Protein AF-A0A7V7D5F0-F1 (afdb_monomer)

Foldseek 3Di:
DDDDDDDDDDDPVVVVVVVVVVVVVVCVVVVVQPPQQFAADPPFAQAPQQLALDGDQVDKFKWQWDDQSHVWIWMWGFHAWDAAQNHIFTFIKIWIAGPDPATWIKTWTWTAGPQNFIWTAWIFTAHRVRDTDGDGDPHSRRTWGPGHSDADAQRKTDDPVQKIKGFNDFQDFCPQDPLRDDRATGWTWMWIDGPVGWIKIFTGGGSHHTAWIWTDDPPRDTIGIGTHHGDQPPPPPAAKWWKKKWKAQQPPLQIFMKTWMWGDDPQKIWTWIQFPVGIDIDIFGWDWDADPQLWIWTGTPQGTFTWFDDPFKTKGFDLAADPNRIGIMMIIGGADAQDDLVLVFAKKWKKKKKAARVQRFIWIKIFMKGQDSVQKIWTWIAILVRDIDIDIWGWDDPNHQQWIDTPPDAIWHHGPLQKIKDFDRALPVRRMGIMMIIAGFDQDDDALVQQFFKWKKWKFWAARSNHRPWTKIWMWGRANVQKIWIWMATSVGDTDTDMFGWDDDHRQWIATPPDPDRFTWGAGPNSQKIKTWQRQDDPDGDRPTIGIIMITGGNQCLLLPLVSPSANDVVSVVLLVVQQVVQAFPRSLPVVNHRGSDVVSVVSSVVSNVSRDDDDD

Radius of gyration: 31.57 Å; Cα contacts (8 Å, |Δi|>4): 1574; chains: 1; bounding box: 74×82×110 Å

Mean predicted aligned error: 13.76 Å

Nearest PDB structures (foldseek):
  2o62-assembly1_A  TM=2.531E-01  e=5.302E-05  Nostoc punctiforme PCC 73102
  1pby-assembly1_A  TM=2.771E-01  e=4.441E-02  Paracoccus denitrificans
  6czj-assembly1_A  TM=3.192E-01  e=6.133E-01  synthetic construct
  5sv8-assembly1_A  TM=3.559E-01  e=1.593E+00  Vitis vinifera
  8the-assembly1_A  TM=8.375E-02  e=1.088E+00  Pseudomonas aeruginosa

Secondary structure (DSSP, 8-state):
---PPPPP---HHHHHHHHHHHHHHHHHHHTT-SPPPP---S-TT----TTS---STT-EEEEEEEGGGTT-EEEEEEEEEEEETTEEEEEEEEEE--SSSS-EEEEEEEEE-TTS-EEEEEEEEE-TTSPEEEEE-SSGGGPEEEE-SS--TT-EEE-STTEEEEEEEEEEEEPPPTTS---EEEEEEEEEEETTS-EEEEEEETTTEEEEEEEE-TT--EEEEEEPPPPPTT----EEEEEEEEEEETTT--EEEEEEEEEEETTEEEEEEEETTEEEEEEEEEEEEE-TTS-EEEEETTEEEEEEESSSEEEEE-SS--TTSEEEEEEEEEBP-S--HHHH-EEEEEEEEEEETTT--EEEEEEEEEE-TTSEEEEEEEETTS-EEEEEEEEEEETTTTEEEETTS-EEEEBGGGEEEEEE-S--TT-EEEEEEEEEPPSSPPPHHHH-EEEEEEEEEEETTS-EEEEEEEEEEE-TTSEEEEEEEETTS-EEEEEEE-EE-GGGEEE-TTSS---EEEE-TTSSEEEEEEE---SS--TT-EEEEEEEEE-S--TT-SSSSS--SHHHHHHHHHHHHHT-TT-TT-TT-SSS--HHHHHHHHHHHTTTS----

Sequence (617 aa):
MFRKVSQFKFGDRAIKKIKFTLLLLTIILAGANQADSADFGSNTDIITNPWLGLTNVGDGYTLAGYGDFEGAIRTFSLIGNERVLGVKCLILRIYGHGNNPVTEYYDVRIAQDTTANIRFLKATGVDGDGNNVDFDVNSPDEALIYLPATPIVGQRFDHLPGAYSEIIAVNQTVPKMSTGAGPYYDCMLRRWGGETGDTDDKWNCRYVGVVKEDWADEVGEVRGWWRVPDQIPDMNLNGEYWFGSLSADANSWVPWGKIGTVIINGNNWYQEWEDYDGHHSFSGTFTTSVQSDGSININHAWGSYNVAWNGSIMINADTAPDAENRLGFDIIARKATNIDVNDVIGNYSFFAHWSDWYERDASVGWGTVEFLADGNGVATWVYQDGREEIKTGDWTLDDVNGIMHIMDFRDFFLCEEGIIFSFTSEPGIKGDFGYHFFVKESNEPITPDDIAGTYIVRFLETSVFGQPFTCGKGTAVIRPDGTLEWDAYYSYGEHDVGEMTYALGPGNKISFPGSAHEEEGIISPDKSFIFAPELQVPTEPQWWNWIGGIFLVRTTCNIADLNVDRRVNFADYATFGNQWLAAEPGLSANFNRDSRVDWLDLKTFAENWLWQAIWLH

Structure (mmCIF, N/CA/C/O backbone):
data_AF-A0A7V7D5F0-F1
#
_entry.id   AF-A0A7V7D5F0-F1
#
loop_
_atom_site.group_PDB
_atom_site.id
_atom_site.type_symbol
_atom_site.label_atom_id
_atom_site.label_alt_id
_atom_site.label_comp_id
_atom_site.label_asym_id
_atom_site.label_entity_id
_atom_site.label_seq_id
_atom_site.pdbx_PDB_ins_code
_atom_site.Cartn_x
_atom_site.Cartn_y
_atom_site.Cartn_z
_atom_site.occupancy
_atom_site.B_iso_or_equiv
_atom_site.auth_seq_id
_atom_site.auth_comp_id
_atom_site.auth_asym_id
_atom_site.auth_atom_id
_atom_site.pdbx_PDB_model_num
ATOM 1 N N . MET A 1 1 ? -37.903 55.672 76.423 1.00 40.38 1 MET A N 1
ATOM 2 C CA . MET A 1 1 ? -37.829 55.528 74.955 1.00 40.38 1 MET A CA 1
ATOM 3 C C . MET A 1 1 ? -36.977 54.300 74.640 1.00 40.38 1 MET A C 1
ATOM 5 O O . MET A 1 1 ? -35.781 54.444 74.519 1.00 40.38 1 MET A O 1
ATOM 9 N N . PHE A 1 2 ? -37.563 53.098 74.614 1.00 35.53 2 PHE A N 1
ATOM 10 C CA . PHE A 1 2 ? -36.965 51.865 74.067 1.00 35.53 2 PHE A CA 1
ATOM 11 C C . PHE A 1 2 ? -38.122 50.905 73.756 1.00 35.53 2 PHE A C 1
ATOM 13 O O . PHE A 1 2 ? -38.954 50.651 74.629 1.00 35.53 2 PHE A O 1
ATOM 20 N N . ARG A 1 3 ? -38.228 50.429 72.508 1.00 38.44 3 ARG A N 1
ATOM 21 C CA . ARG A 1 3 ? -39.295 49.524 72.050 1.00 38.44 3 ARG A CA 1
ATOM 22 C C . ARG A 1 3 ? -38.681 48.195 71.596 1.00 38.44 3 ARG A C 1
ATOM 24 O O . ARG A 1 3 ? -37.677 48.178 70.897 1.00 38.44 3 ARG A O 1
ATOM 31 N N . LYS A 1 4 ? -39.305 47.115 72.072 1.00 40.41 4 LYS A N 1
ATOM 32 C CA . LYS A 1 4 ? -38.940 45.693 71.972 1.00 40.41 4 LYS A CA 1
ATOM 33 C C . LYS A 1 4 ? -38.842 45.175 70.531 1.00 40.41 4 LYS A C 1
ATOM 35 O O . LYS A 1 4 ? -39.757 45.397 69.743 1.00 40.41 4 LYS A O 1
ATOM 40 N N . VAL A 1 5 ? -37.814 44.367 70.270 1.00 36.50 5 VAL A N 1
ATOM 41 C CA . VAL A 1 5 ? -37.737 43.420 69.145 1.00 36.50 5 VAL A CA 1
ATOM 42 C C . VAL A 1 5 ? -38.359 42.093 69.593 1.00 36.50 5 VAL A C 1
ATOM 44 O O . VAL A 1 5 ? -38.077 41.614 70.692 1.00 36.50 5 VAL A O 1
ATOM 47 N N . SER A 1 6 ? -39.244 41.529 68.772 1.00 36.91 6 SER A N 1
ATOM 48 C CA . SER A 1 6 ? -39.907 40.243 69.012 1.00 36.91 6 SER A CA 1
ATOM 49 C C . SER A 1 6 ? -39.181 39.126 68.257 1.00 36.91 6 SER A C 1
ATOM 51 O O . SER A 1 6 ? -38.869 39.259 67.077 1.00 36.91 6 SER A O 1
ATOM 53 N N . GLN A 1 7 ? -38.882 38.034 68.962 1.00 35.94 7 GLN A N 1
ATOM 54 C CA . GLN A 1 7 ? -38.310 36.808 68.408 1.00 35.94 7 GLN A CA 1
ATOM 55 C C . GLN A 1 7 ? -39.415 35.968 67.754 1.00 35.94 7 GLN A C 1
ATOM 57 O O . GLN A 1 7 ? -40.375 35.579 68.422 1.00 35.94 7 GLN A O 1
ATOM 62 N N . PHE A 1 8 ? -39.256 35.643 66.471 1.00 37.00 8 PHE A N 1
ATOM 63 C CA . PHE A 1 8 ? -40.056 34.627 65.788 1.00 37.00 8 PHE A CA 1
ATOM 64 C C . PHE A 1 8 ? -39.477 33.236 66.084 1.00 37.00 8 PHE A C 1
ATOM 66 O O . PHE A 1 8 ? -38.349 32.929 65.705 1.00 37.00 8 PHE A O 1
ATOM 73 N N . LYS A 1 9 ? -40.252 32.386 66.766 1.00 40.75 9 LYS A N 1
ATOM 74 C CA . LYS A 1 9 ? -39.956 30.956 66.930 1.00 40.75 9 LYS A CA 1
ATOM 75 C C . LYS A 1 9 ? -40.510 30.191 65.727 1.00 40.75 9 LYS A C 1
ATOM 77 O O . LYS A 1 9 ? -41.725 30.075 65.589 1.00 40.75 9 LYS A O 1
ATOM 82 N N . PHE A 1 10 ? -39.634 29.637 64.891 1.00 40.88 10 PHE A N 1
ATOM 83 C CA . PHE A 1 10 ? -40.017 28.579 63.955 1.00 40.88 10 PHE A CA 1
ATOM 84 C C . PHE A 1 10 ? -40.220 27.275 64.735 1.00 40.88 10 PHE A C 1
ATOM 86 O O . PHE A 1 10 ? -39.368 26.871 65.520 1.00 40.88 10 PHE A O 1
ATOM 93 N N . GLY A 1 11 ? -41.381 26.643 64.561 1.00 42.03 11 GLY A N 1
ATOM 94 C CA . GLY A 1 11 ? -41.731 25.409 65.258 1.00 42.03 11 GLY A CA 1
ATOM 95 C C . GLY A 1 11 ? -40.926 24.206 64.757 1.00 42.03 11 GLY A C 1
ATOM 96 O O . GLY A 1 11 ? -40.886 23.932 63.557 1.00 42.03 11 GLY A O 1
ATOM 97 N N . ASP A 1 12 ? -40.379 23.430 65.696 1.00 47.31 12 ASP A N 1
ATOM 98 C CA . ASP A 1 12 ? -39.553 22.222 65.503 1.00 47.31 12 ASP A CA 1
ATOM 99 C C . ASP A 1 12 ? -40.138 21.138 64.574 1.00 47.31 12 ASP A C 1
ATOM 101 O O . ASP A 1 12 ? -39.438 20.211 64.159 1.00 47.31 12 ASP A O 1
ATOM 105 N N . ARG A 1 13 ? -41.422 21.223 64.203 1.00 45.91 13 ARG A N 1
ATOM 106 C CA . ARG A 1 13 ? -42.058 20.266 63.284 1.00 45.91 13 ARG A CA 1
ATOM 107 C C . ARG A 1 13 ? -41.726 20.507 61.807 1.00 45.91 13 ARG A C 1
ATOM 109 O O . ARG A 1 13 ? -41.740 19.543 61.047 1.00 45.91 13 ARG A O 1
ATOM 116 N N . ALA A 1 14 ? -41.400 21.735 61.396 1.00 46.94 14 ALA A N 1
ATOM 117 C CA . ALA A 1 14 ? -41.065 22.034 59.998 1.00 46.94 14 ALA A CA 1
ATOM 118 C C . ALA A 1 14 ? -39.628 21.604 59.639 1.00 46.94 14 ALA A C 1
ATOM 120 O O . ALA A 1 14 ? -39.392 21.038 58.574 1.00 46.94 14 ALA A O 1
ATOM 121 N N . ILE A 1 15 ? -38.686 21.764 60.575 1.00 46.78 15 ILE A N 1
ATOM 122 C CA . ILE A 1 15 ? -37.271 21.402 60.385 1.00 46.78 15 ILE A CA 1
ATOM 123 C C . ILE A 1 15 ? -37.084 19.877 60.336 1.00 46.78 15 ILE A C 1
ATOM 125 O O . ILE A 1 15 ? -36.264 19.382 59.564 1.00 46.78 15 ILE A O 1
ATOM 129 N N . LYS A 1 16 ? -37.882 19.104 61.089 1.00 46.69 16 LYS A N 1
ATOM 130 C CA . LYS A 1 16 ? -37.836 17.632 61.029 1.00 46.69 16 LYS A CA 1
ATOM 131 C C . LYS A 1 16 ? -38.325 17.066 59.693 1.00 46.69 16 LYS A C 1
ATOM 133 O O . LYS A 1 16 ? -37.733 16.104 59.222 1.00 46.69 16 LYS A O 1
ATOM 138 N N . LYS A 1 17 ? -39.344 17.662 59.057 1.00 47.69 17 LYS A N 1
ATOM 139 C CA . LYS A 1 17 ? -39.823 17.203 57.738 1.00 47.69 17 LYS A CA 1
ATOM 140 C C . LYS A 1 17 ? -38.821 17.496 56.619 1.00 47.69 17 LYS A C 1
ATOM 142 O O . LYS A 1 17 ? -38.573 16.613 55.813 1.00 47.69 17 LYS A O 1
ATOM 147 N N . ILE A 1 18 ? -38.182 18.669 56.624 1.00 51.53 18 ILE A N 1
ATOM 148 C CA . ILE A 1 18 ? -37.165 19.020 55.616 1.00 51.53 18 ILE A CA 1
ATOM 149 C C . ILE A 1 18 ? -35.921 18.133 55.755 1.00 51.53 18 ILE A C 1
ATOM 151 O O . ILE A 1 18 ? -35.425 17.630 54.754 1.00 51.53 18 ILE A O 1
ATOM 155 N N . LYS A 1 19 ? -35.460 17.852 56.983 1.00 45.84 19 LYS A N 1
ATOM 156 C CA . LYS A 1 19 ? -34.330 16.933 57.203 1.00 45.84 19 LYS A CA 1
ATOM 157 C C . LYS A 1 19 ? -34.646 15.488 56.807 1.00 45.84 19 LYS A C 1
ATOM 159 O O . LYS A 1 19 ? -33.761 14.811 56.307 1.00 45.84 19 LYS A O 1
ATOM 164 N N . PHE A 1 20 ? -35.885 15.027 56.995 1.00 46.38 20 PHE A N 1
ATOM 165 C CA . PHE A 1 20 ? -36.283 13.671 56.607 1.00 46.38 20 PHE A CA 1
ATOM 166 C C . PHE A 1 20 ? -36.419 13.527 55.086 1.00 46.38 20 PHE A C 1
ATOM 168 O O . PHE A 1 20 ? -35.988 12.521 54.545 1.00 46.38 20 PHE A O 1
ATOM 175 N N . THR A 1 21 ? -36.941 14.540 54.384 1.00 51.66 21 THR A N 1
ATOM 176 C CA . THR A 1 21 ? -36.995 14.544 52.912 1.00 51.66 21 THR A CA 1
ATOM 177 C C . THR A 1 21 ? -35.605 14.667 52.290 1.00 51.66 21 THR A C 1
ATOM 179 O O . THR A 1 21 ? -35.338 13.975 51.316 1.00 51.66 21 THR A O 1
ATOM 182 N N . LEU A 1 22 ? -34.701 15.469 52.869 1.00 47.59 22 LEU A N 1
ATOM 183 C CA . LEU A 1 22 ? -33.318 15.561 52.392 1.00 47.59 22 LEU A CA 1
ATOM 184 C C . LEU A 1 22 ? -32.564 14.240 52.612 1.00 47.59 22 LEU A C 1
ATOM 186 O O . LEU A 1 22 ? -31.935 13.757 51.686 1.00 47.59 22 LEU A O 1
ATOM 190 N N . LEU A 1 23 ? -32.706 13.611 53.787 1.00 42.69 23 LEU A N 1
ATOM 191 C CA . LEU A 1 23 ? -32.085 12.316 54.097 1.00 42.69 23 LEU A CA 1
ATOM 192 C C . LEU A 1 23 ? -32.650 11.178 53.229 1.00 42.69 23 LEU A C 1
ATOM 194 O O . LEU A 1 23 ? -31.893 10.317 52.800 1.00 42.69 23 LEU A O 1
ATOM 198 N N . LEU A 1 24 ? -33.956 11.184 52.927 1.00 41.56 24 LEU A N 1
ATOM 199 C CA . LEU A 1 24 ? -34.564 10.208 52.017 1.00 41.56 24 LEU A CA 1
ATOM 200 C C . LEU A 1 24 ? -34.071 10.406 50.574 1.00 41.56 24 LEU A C 1
ATOM 202 O O . LEU A 1 24 ? -33.831 9.422 49.887 1.00 41.56 24 LEU A O 1
ATOM 206 N N . LEU A 1 25 ? -33.854 11.653 50.132 1.00 44.22 25 LEU A N 1
ATOM 207 C CA . LEU A 1 25 ? -33.261 11.943 48.822 1.00 44.22 25 LEU A CA 1
ATOM 208 C C . LEU A 1 25 ? -31.784 11.519 48.765 1.00 44.22 25 LEU A C 1
ATOM 210 O O . LEU A 1 25 ? -31.355 10.959 47.765 1.00 44.22 25 LEU A O 1
ATOM 214 N N . THR A 1 26 ? -31.018 11.716 49.846 1.00 44.12 26 THR A N 1
ATOM 215 C CA . THR A 1 26 ? -29.616 11.272 49.937 1.00 44.12 26 THR A CA 1
ATOM 216 C C . THR A 1 26 ? -29.495 9.749 50.022 1.00 44.12 26 THR A C 1
ATOM 218 O O . THR A 1 26 ? -28.565 9.199 49.454 1.00 44.12 26 THR A O 1
ATOM 221 N N . ILE A 1 27 ? -30.436 9.046 50.663 1.00 43.69 27 ILE A N 1
ATOM 222 C CA . ILE A 1 27 ? -30.452 7.572 50.714 1.00 43.69 27 ILE A CA 1
ATOM 223 C C . ILE A 1 27 ? -30.920 6.969 49.379 1.00 43.69 27 ILE A C 1
ATOM 225 O O . ILE A 1 27 ? -30.404 5.932 48.981 1.00 43.69 27 ILE A O 1
ATOM 229 N N . ILE A 1 28 ? -31.825 7.628 48.645 1.00 45.41 28 ILE A N 1
ATOM 230 C CA . ILE A 1 28 ? -32.208 7.206 47.285 1.00 45.41 28 ILE A CA 1
ATOM 231 C C . ILE A 1 28 ? -31.072 7.474 46.279 1.00 45.41 28 ILE A C 1
ATOM 233 O O . ILE A 1 28 ? -30.872 6.671 45.377 1.00 45.41 28 ILE A O 1
ATOM 237 N N . LEU A 1 29 ? -30.284 8.541 46.458 1.00 43.84 29 LEU A N 1
ATOM 238 C CA . LEU A 1 29 ? -29.114 8.832 45.614 1.00 43.84 29 LEU A CA 1
ATOM 239 C C . LEU A 1 29 ? -27.867 8.009 45.990 1.00 43.84 29 LEU A C 1
ATOM 241 O O . LEU A 1 29 ? -27.079 7.686 45.112 1.00 43.84 29 LEU A O 1
ATOM 245 N N . ALA A 1 30 ? -27.691 7.628 47.260 1.00 39.72 30 ALA A N 1
ATOM 246 C CA . ALA A 1 30 ? -26.579 6.777 47.701 1.00 39.72 30 ALA A CA 1
ATOM 247 C C . ALA A 1 30 ? -26.870 5.270 47.554 1.00 39.72 30 ALA A C 1
ATOM 249 O O . ALA A 1 30 ? -25.941 4.474 47.470 1.00 39.72 30 ALA A O 1
ATOM 250 N N . GLY A 1 31 ? -28.146 4.870 47.511 1.00 35.03 31 GLY A N 1
ATOM 251 C CA . GLY A 1 31 ? -28.575 3.484 47.299 1.00 35.03 31 GLY A CA 1
ATOM 252 C C . GLY A 1 31 ? -28.642 3.047 45.831 1.00 35.03 31 GLY A C 1
ATOM 253 O O . GLY A 1 31 ? -28.899 1.878 45.578 1.00 35.03 31 GLY A O 1
ATOM 254 N N . ALA A 1 32 ? -28.415 3.956 44.877 1.00 44.41 32 ALA A N 1
ATOM 255 C CA . ALA A 1 32 ? -28.473 3.679 43.438 1.00 44.41 32 ALA A CA 1
ATOM 256 C C . ALA A 1 32 ? -27.107 3.338 42.803 1.00 44.41 32 ALA A C 1
ATOM 258 O O . ALA A 1 32 ? -27.039 3.139 41.597 1.00 44.41 32 ALA A O 1
ATOM 259 N N . ASN A 1 33 ? -26.032 3.263 43.598 1.00 47.03 33 ASN A N 1
ATOM 260 C CA . ASN A 1 33 ? -24.679 2.938 43.120 1.00 47.03 33 ASN A CA 1
ATOM 261 C C . ASN A 1 33 ? -24.242 1.496 43.431 1.00 47.03 33 ASN A C 1
ATOM 263 O O . ASN A 1 33 ? -23.074 1.165 43.242 1.00 47.03 33 ASN A O 1
ATOM 267 N N . GLN A 1 34 ? -25.142 0.622 43.900 1.00 47.84 34 GLN A N 1
ATOM 268 C CA . GLN A 1 34 ? -24.859 -0.811 43.816 1.00 47.84 34 GLN A CA 1
ATOM 269 C C . GLN A 1 34 ? -24.977 -1.203 42.348 1.00 47.84 34 GLN A C 1
ATOM 271 O O . GLN A 1 34 ? -26.068 -1.142 41.790 1.00 47.84 34 GLN A O 1
ATOM 276 N N . ALA A 1 35 ? -23.843 -1.542 41.730 1.00 55.72 35 ALA A N 1
ATOM 277 C CA . ALA A 1 35 ? -23.810 -2.118 40.398 1.00 55.72 35 ALA A CA 1
ATOM 278 C C . ALA A 1 35 ? -24.824 -3.267 40.345 1.00 55.72 35 ALA A C 1
ATOM 280 O O . ALA A 1 35 ? -24.729 -4.201 41.143 1.00 55.72 35 ALA A O 1
ATOM 281 N N . ASP A 1 36 ? -25.805 -3.172 39.446 1.00 66.88 36 ASP A N 1
ATOM 282 C CA . ASP A 1 36 ? -26.715 -4.279 39.175 1.00 66.88 36 ASP A CA 1
ATOM 283 C C . ASP A 1 36 ? -25.874 -5.544 38.951 1.00 66.88 36 ASP A C 1
ATOM 285 O O . ASP A 1 36 ? -24.874 -5.504 38.212 1.00 66.88 36 ASP A O 1
ATOM 289 N N . SER A 1 37 ? -26.244 -6.637 39.633 1.00 82.31 37 SER A N 1
ATOM 290 C CA . SER A 1 37 ? -25.547 -7.922 39.525 1.00 82.31 37 SER A CA 1
ATOM 291 C C . SER A 1 37 ? -25.417 -8.293 38.052 1.00 82.31 37 SER A C 1
ATOM 293 O O . SER A 1 37 ? -26.419 -8.248 37.331 1.00 82.31 37 SER A O 1
ATOM 295 N N . ALA A 1 38 ? -24.214 -8.644 37.601 1.00 90.44 38 ALA A N 1
ATOM 296 C CA . ALA A 1 38 ? -23.998 -8.951 36.195 1.00 90.44 38 ALA A CA 1
ATOM 297 C C . ALA A 1 38 ? -24.815 -10.189 35.780 1.00 90.44 38 ALA A C 1
ATOM 299 O O . ALA A 1 38 ? -24.735 -11.242 36.413 1.00 90.44 38 ALA A O 1
ATOM 300 N N . ASP A 1 39 ? -25.597 -10.051 34.709 1.00 95.00 39 ASP A N 1
ATOM 301 C CA . ASP A 1 39 ? -26.350 -11.139 34.085 1.00 95.00 39 ASP A CA 1
ATOM 302 C C . ASP A 1 39 ? -25.839 -11.354 32.658 1.00 95.00 39 ASP A C 1
ATOM 304 O O . ASP A 1 39 ? -25.728 -10.419 31.866 1.00 95.00 39 ASP A O 1
ATOM 308 N N . PHE A 1 40 ? -25.500 -12.596 32.333 1.00 96.62 40 PHE A N 1
ATOM 309 C CA . PHE A 1 40 ? -24.783 -12.954 31.117 1.00 96.62 40 PHE A CA 1
ATOM 310 C C . PHE A 1 40 ? -25.625 -13.889 30.247 1.00 96.62 40 PHE A C 1
ATOM 312 O O . PHE A 1 40 ? -26.039 -14.968 30.672 1.00 96.62 40 PHE A O 1
ATOM 319 N N . GLY A 1 41 ? -25.846 -13.485 28.994 1.00 93.31 41 GLY A N 1
ATOM 320 C CA . GLY A 1 41 ? -26.508 -14.311 27.983 1.00 93.31 41 GLY A CA 1
ATOM 321 C C . GLY A 1 41 ? -25.606 -15.413 27.403 1.00 93.31 41 GLY A C 1
ATOM 322 O O . GLY A 1 41 ? -24.554 -15.753 27.933 1.00 93.31 41 GLY A O 1
ATOM 323 N N . SER A 1 42 ? -25.995 -15.985 26.259 1.00 90.38 42 SER A N 1
ATOM 324 C CA . SER A 1 42 ? -25.227 -17.055 25.590 1.00 90.38 42 SER A CA 1
ATOM 325 C C . SER A 1 42 ? -24.096 -16.567 24.665 1.00 90.38 42 SER A C 1
ATOM 327 O O . SER A 1 42 ? -23.234 -17.366 24.276 1.00 90.38 42 SER A O 1
ATOM 329 N N . ASN A 1 43 ? -24.120 -15.283 24.292 1.00 92.44 43 ASN A N 1
ATOM 330 C CA . ASN A 1 43 ? -23.255 -14.654 23.282 1.00 92.44 43 ASN A CA 1
ATOM 331 C C . ASN A 1 43 ? -22.515 -13.446 23.870 1.00 92.44 43 ASN A C 1
ATOM 333 O O . ASN A 1 43 ? -22.572 -12.339 23.347 1.00 92.44 43 ASN A O 1
ATOM 337 N N . THR A 1 44 ? -21.889 -13.654 25.018 1.00 94.12 44 THR A N 1
ATOM 338 C CA . THR A 1 44 ? -21.264 -12.596 25.821 1.00 94.12 44 THR A CA 1
ATOM 339 C C . THR A 1 44 ? -19.944 -12.098 25.238 1.00 94.12 44 THR A C 1
ATOM 341 O O . THR A 1 44 ? -19.456 -11.047 25.631 1.00 94.12 44 THR A O 1
ATOM 344 N N . ASP A 1 45 ? -19.382 -12.832 24.283 1.00 92.06 45 ASP A N 1
ATOM 345 C CA . ASP A 1 45 ? -18.200 -12.488 23.496 1.00 92.06 45 ASP A CA 1
ATOM 346 C C . ASP A 1 45 ? -18.524 -11.689 22.222 1.00 92.06 45 ASP A C 1
ATOM 348 O O . ASP A 1 45 ? -17.617 -11.354 21.470 1.00 92.06 45 ASP A O 1
ATOM 352 N N . ILE A 1 46 ? -19.798 -11.353 21.985 1.00 91.25 46 ILE A N 1
ATOM 353 C CA . ILE A 1 46 ? -20.208 -10.407 20.942 1.00 91.25 46 ILE A CA 1
ATOM 354 C C . ILE A 1 46 ? -20.365 -9.033 21.593 1.00 91.25 46 ILE A C 1
ATOM 356 O O . ILE A 1 46 ? -21.344 -8.779 22.299 1.00 91.25 46 ILE A O 1
ATOM 360 N N . ILE A 1 47 ? -19.395 -8.148 21.369 1.00 94.25 47 ILE A N 1
ATOM 361 C CA . ILE A 1 47 ? -19.400 -6.799 21.940 1.00 94.25 47 ILE A CA 1
ATOM 362 C C . ILE A 1 47 ? -20.106 -5.844 20.981 1.00 94.25 47 ILE A C 1
ATOM 364 O O . ILE A 1 47 ? -19.636 -5.581 19.880 1.00 94.25 47 ILE A O 1
ATOM 368 N N . THR A 1 48 ? -21.240 -5.304 21.417 1.00 90.56 48 THR A N 1
ATOM 369 C CA . THR A 1 48 ? -21.982 -4.242 20.717 1.00 90.56 48 THR A CA 1
ATOM 370 C C . THR A 1 48 ? -21.896 -2.904 21.449 1.00 90.56 48 THR A C 1
ATOM 372 O O . THR A 1 48 ? -22.453 -1.906 20.994 1.00 90.56 48 THR A O 1
ATOM 375 N N . ASN A 1 49 ? -21.259 -2.876 22.620 1.00 95.31 49 ASN A N 1
ATOM 376 C CA . ASN A 1 49 ? -21.014 -1.661 23.375 1.00 95.31 49 ASN A CA 1
ATOM 377 C C . ASN A 1 49 ? -20.129 -0.717 22.548 1.00 95.31 49 ASN A C 1
ATOM 379 O O . ASN A 1 49 ? -19.017 -1.092 22.162 1.00 95.31 49 ASN A O 1
ATOM 383 N N . PRO A 1 50 ? -20.582 0.517 22.290 1.00 88.44 50 PRO A N 1
ATOM 384 C CA . PRO A 1 50 ? -19.929 1.358 21.308 1.00 88.44 50 PRO A CA 1
ATOM 385 C C . PRO A 1 50 ? -18.634 1.985 21.836 1.00 88.44 50 PRO A C 1
ATOM 387 O O . PRO A 1 50 ? -17.890 2.571 21.069 1.00 88.44 50 PRO A O 1
ATOM 390 N N . TRP A 1 51 ? -18.317 1.899 23.126 1.00 96.12 51 TRP A N 1
ATOM 391 C CA . TRP A 1 51 ? -17.200 2.650 23.711 1.00 96.12 51 TRP A CA 1
ATOM 392 C C . TRP A 1 51 ? -15.848 1.931 23.651 1.00 96.12 51 TRP A C 1
ATOM 394 O O . TRP A 1 51 ? -14.822 2.539 23.974 1.00 96.12 51 TRP A O 1
ATOM 404 N N . LEU A 1 52 ? -15.837 0.650 23.262 1.00 95.38 52 LEU A N 1
ATOM 405 C CA . LEU A 1 52 ? -14.608 -0.133 23.116 1.00 95.38 52 LEU A CA 1
ATOM 406 C C . LEU A 1 52 ? -13.904 0.131 21.783 1.00 95.38 52 LEU A C 1
ATOM 408 O O . LEU A 1 52 ? -12.681 0.166 21.756 1.00 95.38 52 LEU A O 1
ATOM 412 N N . GLY A 1 53 ? -14.666 0.319 20.700 1.00 87.25 53 GLY A N 1
ATOM 413 C CA . GLY A 1 53 ? -14.118 0.494 19.349 1.00 87.25 53 GLY A CA 1
ATOM 414 C C . GLY A 1 53 ? -13.466 -0.754 18.746 1.00 87.25 53 GLY A C 1
ATOM 415 O O . GLY A 1 53 ? -12.772 -0.636 17.748 1.00 87.25 53 GLY A O 1
ATOM 416 N N . LEU A 1 54 ? -13.663 -1.927 19.356 1.00 88.25 54 LEU A N 1
ATOM 417 C CA . LEU A 1 54 ? -13.173 -3.224 18.885 1.00 88.25 54 LEU A CA 1
ATOM 418 C C . LEU A 1 54 ? -14.330 -4.222 18.951 1.00 88.25 54 LEU A C 1
ATOM 420 O O . LEU A 1 54 ? -15.067 -4.239 19.941 1.00 88.25 54 LEU A O 1
ATOM 424 N N . THR A 1 55 ? -14.492 -5.045 17.920 1.00 83.12 55 THR A N 1
ATOM 425 C CA . THR A 1 55 ? -15.651 -5.940 17.769 1.00 83.12 55 THR A CA 1
ATOM 426 C C . THR A 1 55 ? -15.271 -7.398 17.548 1.00 83.12 55 THR A C 1
ATOM 428 O O . THR A 1 55 ? -15.951 -8.282 18.066 1.00 83.12 55 THR A O 1
ATOM 431 N N . ASN A 1 56 ? -14.173 -7.658 16.839 1.00 78.81 56 ASN A N 1
ATOM 432 C CA . ASN A 1 56 ? -13.729 -8.988 16.448 1.00 78.81 56 ASN A CA 1
ATOM 433 C C . ASN A 1 56 ? -12.304 -9.267 16.921 1.00 78.81 56 ASN A C 1
ATOM 435 O O . ASN A 1 56 ? -11.483 -8.365 17.067 1.00 78.81 56 ASN A O 1
ATOM 439 N N . VAL A 1 57 ? -11.988 -10.547 17.124 1.00 78.06 57 VAL A N 1
ATOM 440 C CA . VAL A 1 57 ? -10.594 -10.976 17.287 1.00 78.06 57 VAL A CA 1
ATOM 441 C C . VAL A 1 57 ? -9.801 -10.595 16.040 1.00 78.06 57 VAL A C 1
ATOM 443 O O . VAL A 1 57 ? -10.226 -10.898 14.929 1.00 78.06 57 VAL A O 1
ATOM 446 N N . GLY A 1 58 ? -8.650 -9.962 16.242 1.00 68.12 58 GLY A N 1
ATOM 447 C CA . GLY A 1 58 ? -7.839 -9.347 15.195 1.00 68.12 58 GLY A CA 1
ATOM 448 C C . GLY A 1 58 ? -7.955 -7.823 15.173 1.00 68.12 58 GLY A C 1
ATOM 449 O O . GLY A 1 58 ? -6.990 -7.167 14.790 1.00 68.12 58 GLY A O 1
ATOM 450 N N . ASP A 1 59 ? -9.066 -7.253 15.656 1.00 77.06 59 ASP A N 1
ATOM 451 C CA . ASP A 1 59 ? -9.220 -5.801 15.743 1.00 77.06 59 ASP A CA 1
ATOM 452 C C . ASP A 1 59 ? -8.193 -5.220 16.725 1.00 77.06 59 ASP A C 1
ATOM 454 O O . ASP A 1 59 ? -7.926 -5.785 17.796 1.00 77.06 59 ASP A O 1
ATOM 458 N N . GLY A 1 60 ? -7.665 -4.041 16.402 1.00 83.31 60 GLY A N 1
ATOM 459 C CA . GLY A 1 60 ? -6.817 -3.293 17.313 1.00 83.31 60 GLY A CA 1
ATOM 460 C C . GLY A 1 60 ? -6.590 -1.847 16.897 1.00 83.31 60 GLY A C 1
ATOM 461 O O . GLY A 1 60 ? -6.920 -1.440 15.787 1.00 83.31 60 GLY A O 1
ATOM 462 N N . TYR A 1 61 ? -6.020 -1.067 17.809 1.00 85.50 61 TYR A N 1
ATOM 463 C CA . TYR A 1 61 ? -5.609 0.305 17.543 1.00 85.50 61 TYR A CA 1
ATOM 464 C C . TYR A 1 61 ? -4.421 0.742 18.400 1.00 85.50 61 TYR A C 1
ATOM 466 O O . TYR A 1 61 ? -4.142 0.159 19.452 1.00 85.50 61 TYR A O 1
ATOM 474 N N . THR A 1 62 ? -3.757 1.815 17.964 1.00 85.25 62 THR A N 1
ATOM 475 C CA . THR A 1 62 ? -2.499 2.304 18.544 1.00 85.25 62 THR A CA 1
ATOM 476 C C . THR A 1 62 ? -2.590 3.773 18.946 1.00 85.25 62 THR A C 1
ATOM 478 O O . THR A 1 62 ? -3.172 4.607 18.253 1.00 85.25 62 THR A O 1
ATOM 481 N N . LEU A 1 63 ? -1.974 4.097 20.075 1.00 89.06 63 LEU A N 1
ATOM 482 C CA . LEU A 1 63 ? -1.734 5.441 20.564 1.00 89.06 63 LEU A CA 1
ATOM 483 C C . LEU A 1 63 ? -0.219 5.681 20.611 1.00 89.06 63 LEU A C 1
ATOM 485 O O . LEU A 1 63 ? 0.546 4.791 20.985 1.00 89.06 63 LEU A O 1
ATOM 489 N N . ALA A 1 64 ? 0.197 6.888 20.249 1.00 84.88 64 ALA A N 1
ATOM 490 C CA . ALA A 1 64 ? 1.558 7.379 20.400 1.00 84.88 64 ALA A CA 1
ATOM 491 C C . ALA A 1 64 ? 1.662 8.198 21.686 1.00 84.88 64 ALA A C 1
ATOM 493 O O . ALA A 1 64 ? 0.741 8.943 22.037 1.00 84.88 64 ALA A O 1
ATOM 494 N N . GLY A 1 65 ? 2.770 8.041 22.400 1.00 87.25 65 GLY A N 1
ATOM 495 C CA . GLY A 1 65 ? 3.015 8.802 23.611 1.00 87.25 65 GLY A CA 1
ATOM 496 C C . GLY A 1 65 ? 3.433 10.244 23.312 1.00 87.25 65 GLY A C 1
ATOM 497 O O . GLY A 1 65 ? 3.974 10.545 22.246 1.00 87.25 65 GLY A O 1
ATOM 498 N N . TYR A 1 66 ? 3.152 11.147 24.247 1.00 85.38 66 TYR A N 1
ATOM 499 C CA . TYR A 1 66 ? 3.535 12.558 24.185 1.00 85.38 66 TYR A CA 1
ATOM 500 C C . TYR A 1 66 ? 4.014 13.059 25.554 1.00 85.38 66 TYR A C 1
ATOM 502 O O . TYR A 1 66 ? 3.757 12.434 26.590 1.00 85.38 66 TYR A O 1
ATOM 510 N N . GLY A 1 67 ? 4.695 14.209 25.562 1.00 86.50 67 GLY A N 1
ATOM 511 C CA . GLY A 1 67 ? 5.380 14.698 26.759 1.00 86.50 67 GLY A CA 1
ATOM 512 C C . GLY A 1 67 ? 6.507 13.735 27.114 1.00 86.50 67 GLY A C 1
ATOM 513 O O . GLY A 1 67 ? 7.251 13.315 26.234 1.00 86.50 67 GLY A O 1
ATOM 514 N N . ASP A 1 68 ? 6.582 13.298 28.368 1.00 84.12 68 ASP A N 1
ATOM 515 C CA . ASP A 1 68 ? 7.575 12.293 28.757 1.00 84.12 68 ASP A CA 1
ATOM 516 C C . ASP A 1 68 ? 7.366 10.944 28.073 1.00 84.12 68 ASP A C 1
ATOM 518 O O . ASP A 1 68 ? 8.290 10.152 28.041 1.00 84.12 68 ASP A O 1
ATOM 522 N N . PHE A 1 69 ? 6.182 10.646 27.539 1.00 82.50 69 PHE A N 1
ATOM 523 C CA . PHE A 1 69 ? 5.964 9.401 26.801 1.00 82.50 69 PHE A CA 1
ATOM 524 C C . PHE A 1 69 ? 6.312 9.542 25.313 1.00 82.50 69 PHE A C 1
ATOM 526 O O . PHE A 1 69 ? 6.008 8.650 24.531 1.00 82.50 69 PHE A O 1
ATOM 533 N N . GLU A 1 70 ? 6.913 10.647 24.866 1.00 81.69 70 GLU A N 1
ATOM 534 C CA . GLU A 1 70 ? 7.304 10.800 23.463 1.00 81.69 70 GLU A CA 1
ATOM 535 C C . GLU A 1 70 ? 8.223 9.655 22.991 1.00 81.69 70 GLU A C 1
ATOM 537 O O . GLU A 1 70 ? 9.162 9.253 23.674 1.00 81.69 70 GLU A O 1
ATOM 542 N N . GLY A 1 71 ? 7.916 9.097 21.815 1.00 71.62 71 GLY A N 1
ATOM 543 C CA . GLY A 1 71 ? 8.572 7.897 21.279 1.00 71.62 71 GLY A CA 1
ATOM 544 C C . GLY A 1 71 ? 7.985 6.580 21.794 1.00 71.62 71 GLY A C 1
ATOM 545 O O . GLY A 1 71 ? 8.287 5.518 21.247 1.00 71.62 71 GLY A O 1
ATOM 546 N N . ALA A 1 72 ? 7.106 6.636 22.793 1.00 80.12 72 ALA A N 1
ATOM 547 C CA . ALA A 1 72 ? 6.447 5.466 23.329 1.00 80.12 72 ALA A CA 1
ATOM 548 C C . ALA A 1 72 ? 5.198 5.062 22.509 1.00 80.12 72 ALA A C 1
ATOM 550 O O . ALA A 1 72 ? 4.598 5.893 21.822 1.00 80.12 72 ALA A O 1
ATOM 551 N N . ILE A 1 73 ? 4.744 3.804 22.617 1.00 82.50 73 ILE A N 1
ATOM 552 C CA . ILE A 1 73 ? 3.498 3.308 22.007 1.00 82.50 73 ILE A CA 1
ATOM 553 C C . ILE A 1 73 ? 2.619 2.599 23.037 1.00 82.50 73 ILE A C 1
ATOM 555 O O . ILE A 1 73 ? 3.126 1.970 23.970 1.00 82.50 73 ILE A O 1
ATOM 559 N N . ARG A 1 74 ? 1.302 2.667 22.828 1.00 86.19 74 ARG A N 1
ATOM 560 C CA . ARG A 1 74 ? 0.301 1.870 23.541 1.00 86.19 74 ARG A CA 1
ATOM 561 C C . ARG A 1 74 ? -0.720 1.319 22.560 1.00 86.19 74 ARG A C 1
ATOM 563 O O . ARG A 1 74 ? -1.189 2.027 21.681 1.00 86.19 74 ARG A O 1
ATOM 570 N N . THR A 1 75 ? -1.076 0.058 22.710 1.00 87.62 75 THR A N 1
ATOM 571 C CA . THR A 1 75 ? -1.930 -0.693 21.792 1.00 87.62 75 THR A CA 1
ATOM 572 C C . THR A 1 75 ? -3.048 -1.379 22.556 1.00 87.62 75 THR A C 1
ATOM 574 O O . THR A 1 75 ? -2.887 -1.752 23.721 1.00 87.62 75 THR A O 1
ATOM 577 N N . PHE A 1 76 ? -4.185 -1.520 21.889 1.00 93.44 76 PHE A N 1
ATOM 578 C CA . PHE A 1 76 ? -5.353 -2.247 22.363 1.00 93.44 76 PHE A CA 1
ATOM 579 C C . PHE A 1 76 ? -5.744 -3.224 21.262 1.00 93.44 76 PHE A C 1
ATOM 581 O O . PHE A 1 76 ? -5.976 -2.783 20.140 1.00 93.44 76 PHE A O 1
ATOM 588 N N . SER A 1 77 ? -5.821 -4.520 21.561 1.00 89.94 77 SER A N 1
ATOM 589 C CA . SER A 1 77 ? -6.145 -5.546 20.563 1.00 89.94 77 SER A CA 1
ATOM 590 C C . SER A 1 77 ? -7.015 -6.651 21.145 1.00 89.94 77 SER A C 1
ATOM 592 O O . SER A 1 77 ? -6.799 -7.089 22.275 1.00 89.94 77 SER A O 1
ATOM 594 N N . LEU A 1 78 ? -7.963 -7.161 20.364 1.00 92.06 78 LEU A N 1
ATOM 595 C CA . LEU A 1 78 ? -8.694 -8.385 20.694 1.00 92.06 78 LEU A CA 1
ATOM 596 C C . LEU A 1 78 ? -7.923 -9.586 20.143 1.00 92.06 78 LEU A C 1
ATOM 598 O O . LEU A 1 78 ? -7.853 -9.780 18.935 1.00 92.06 78 LEU A O 1
ATOM 602 N N . ILE A 1 79 ? -7.332 -10.402 21.014 1.00 90.81 79 ILE A N 1
ATOM 603 C CA . ILE A 1 79 ? -6.366 -11.440 20.597 1.00 90.81 79 ILE A CA 1
ATOM 604 C C . ILE A 1 79 ? -6.918 -12.868 20.631 1.00 90.81 79 ILE A C 1
ATOM 606 O O . ILE A 1 79 ? -6.235 -13.811 20.240 1.00 90.81 79 ILE A O 1
ATOM 610 N N . GLY A 1 80 ? -8.140 -13.055 21.124 1.00 91.25 80 GLY A N 1
ATOM 611 C CA . GLY A 1 80 ? -8.763 -14.370 21.193 1.00 91.25 80 GLY A CA 1
ATOM 612 C C . GLY A 1 80 ? -9.993 -14.404 22.084 1.00 91.25 80 GLY A C 1
ATOM 613 O O . GLY A 1 80 ? -10.456 -13.374 22.575 1.00 91.25 80 GLY A O 1
ATOM 614 N N . ASN A 1 81 ? -10.487 -15.618 22.325 1.00 96.31 81 ASN A N 1
ATOM 615 C CA . ASN A 1 81 ? -11.632 -15.885 23.189 1.00 96.31 81 ASN A CA 1
ATOM 616 C C . ASN A 1 81 ? -11.244 -16.897 24.270 1.00 96.31 81 ASN A C 1
ATOM 618 O O . ASN A 1 81 ? -10.450 -17.809 24.041 1.00 96.31 81 ASN A O 1
ATOM 622 N N . GLU A 1 82 ? -11.870 -16.783 25.435 1.00 96.94 82 GLU A N 1
ATOM 623 C CA . GLU A 1 82 ? -11.699 -17.705 26.557 1.00 96.94 82 GLU A CA 1
ATOM 624 C C . GLU A 1 82 ? -13.034 -17.891 27.290 1.00 96.94 82 GLU A C 1
ATOM 626 O O . GLU A 1 82 ? -13.925 -17.050 27.195 1.00 96.94 82 GLU A O 1
ATOM 631 N N . ARG A 1 83 ? -13.205 -18.992 28.032 1.00 97.81 83 ARG A N 1
ATOM 632 C CA . ARG A 1 83 ? -14.325 -19.132 28.972 1.00 97.81 83 ARG A CA 1
ATOM 633 C C . ARG A 1 83 ? -13.855 -18.933 30.405 1.00 97.81 83 ARG A C 1
ATOM 635 O O . ARG A 1 83 ? -13.084 -19.746 30.903 1.00 97.81 83 ARG A O 1
ATOM 642 N N . VAL A 1 84 ? -14.405 -17.931 31.087 1.00 97.31 84 VAL A N 1
ATOM 643 C CA . VAL A 1 84 ? -14.140 -17.649 32.505 1.00 97.31 84 VAL A CA 1
ATOM 644 C C . VAL A 1 84 ? -15.435 -17.843 33.283 1.00 97.31 84 VAL A C 1
ATOM 646 O O . VAL A 1 84 ? -16.447 -17.225 32.969 1.00 97.31 84 VAL A O 1
ATOM 649 N N . LEU A 1 85 ? -15.436 -18.759 34.258 1.00 97.00 85 LEU A N 1
ATOM 650 C CA . LEU A 1 85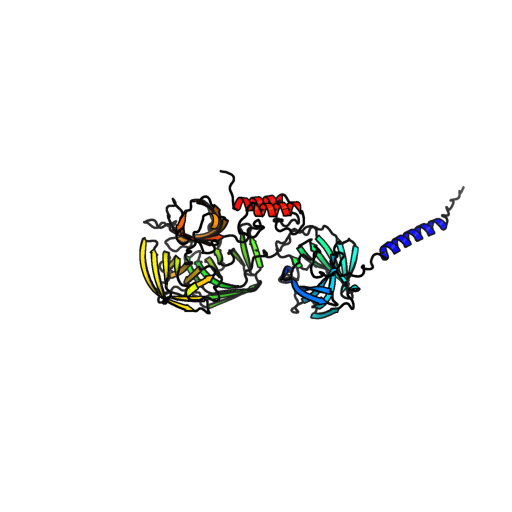 ? -16.613 -19.068 35.091 1.00 97.00 85 LEU A CA 1
ATOM 651 C C . LEU A 1 85 ? -17.887 -19.394 34.278 1.00 97.00 85 LEU A C 1
ATOM 653 O O . LEU A 1 85 ? -19.007 -19.106 34.688 1.00 97.00 85 LEU A O 1
ATOM 657 N N . GLY A 1 86 ? -17.714 -19.996 33.095 1.00 96.12 86 GLY A N 1
ATOM 658 C CA . GLY A 1 86 ? -18.803 -20.343 32.174 1.00 96.12 86 GLY A CA 1
ATOM 659 C C . GLY A 1 86 ? -19.214 -19.234 31.193 1.00 96.12 86 GLY A C 1
ATOM 660 O O . GLY A 1 86 ? -19.842 -19.550 30.179 1.00 96.12 86 GLY A O 1
ATOM 661 N N . VAL A 1 87 ? -18.799 -17.986 31.419 1.00 97.88 87 VAL A N 1
ATOM 662 C CA . VAL A 1 87 ? -19.024 -16.835 30.527 1.00 97.88 87 VAL A CA 1
ATOM 663 C C . VAL A 1 87 ? -18.030 -16.884 29.368 1.00 97.88 87 VAL A C 1
ATOM 665 O O . VAL A 1 87 ? -16.863 -17.213 29.575 1.00 97.88 87 VAL A O 1
ATOM 668 N N . LYS A 1 88 ? -18.476 -16.607 28.137 1.00 97.81 88 LYS A N 1
ATOM 669 C CA . LYS A 1 88 ? -17.562 -16.447 26.995 1.00 97.81 88 LYS A CA 1
ATOM 670 C C . LYS A 1 88 ? -17.000 -15.031 27.013 1.00 97.81 88 LYS A C 1
ATOM 672 O O . LYS A 1 88 ? -17.772 -14.075 27.002 1.00 97.81 88 LYS A O 1
ATOM 677 N N . CYS A 1 89 ? -15.688 -14.909 27.017 1.00 98.25 89 CYS A N 1
ATOM 678 C CA . CYS A 1 89 ? -14.994 -13.637 27.063 1.00 98.25 89 CYS A CA 1
ATOM 679 C C . CYS A 1 89 ? -14.139 -13.465 25.812 1.00 98.25 89 CYS A C 1
ATOM 681 O O . CYS A 1 89 ? -13.579 -14.439 25.304 1.00 98.25 89 CYS A O 1
ATOM 683 N N . LEU A 1 90 ? -13.980 -12.220 25.379 1.00 97.88 90 LEU A N 1
ATOM 684 C CA . LEU A 1 90 ? -12.866 -11.820 24.532 1.00 97.88 90 LEU A CA 1
ATOM 685 C C . LEU A 1 90 ? -11.654 -11.500 25.407 1.00 97.88 90 LEU A C 1
ATOM 687 O O . LEU A 1 90 ? -11.798 -11.033 26.539 1.00 97.88 90 LEU A O 1
ATOM 691 N N . ILE A 1 91 ? -10.461 -11.734 24.874 1.00 97.75 91 ILE A N 1
ATOM 692 C CA . ILE A 1 91 ? -9.200 -11.346 25.500 1.00 97.75 91 ILE A CA 1
ATOM 693 C C . ILE A 1 91 ? -8.778 -10.008 24.893 1.00 97.75 91 ILE A C 1
ATOM 695 O O . ILE A 1 91 ? -8.295 -9.961 23.761 1.00 97.75 91 ILE A O 1
ATOM 699 N N . LEU A 1 92 ? -8.980 -8.927 25.645 1.00 97.31 92 LEU A N 1
ATOM 700 C CA . LEU A 1 92 ? -8.466 -7.602 25.321 1.00 97.31 92 LEU A CA 1
ATOM 701 C C . LEU A 1 92 ? -7.037 -7.489 25.848 1.00 97.31 92 LEU A C 1
ATOM 703 O O . LEU A 1 92 ? -6.827 -7.418 27.061 1.00 97.31 92 LEU A O 1
ATOM 707 N N . ARG A 1 93 ? -6.070 -7.446 24.937 1.00 94.12 93 ARG A N 1
ATOM 708 C CA . ARG A 1 93 ? -4.682 -7.130 25.249 1.00 94.12 93 ARG A CA 1
ATOM 709 C C . ARG A 1 93 ? -4.477 -5.626 25.212 1.00 94.12 93 ARG A C 1
ATOM 711 O O . ARG A 1 93 ? -4.768 -4.983 24.208 1.00 94.12 93 ARG A O 1
ATOM 718 N N . ILE A 1 94 ? -3.940 -5.089 26.296 1.00 92.75 94 ILE A N 1
ATOM 719 C CA . ILE A 1 94 ? -3.438 -3.722 26.385 1.00 92.75 94 ILE A CA 1
ATOM 720 C C . ILE A 1 94 ? -1.928 -3.837 26.533 1.00 92.75 94 ILE A C 1
ATOM 722 O O . ILE A 1 94 ? -1.458 -4.461 27.480 1.00 92.75 94 ILE A O 1
ATOM 726 N N . TYR A 1 95 ? -1.176 -3.276 25.596 1.00 86.56 95 TYR A N 1
ATOM 727 C CA . TYR A 1 95 ? 0.283 -3.369 25.580 1.00 86.56 95 TYR A CA 1
ATOM 728 C C . TYR A 1 95 ? 0.879 -1.994 25.320 1.00 86.56 95 TYR A C 1
ATOM 730 O O . TYR A 1 95 ? 0.551 -1.375 24.311 1.00 86.56 95 TYR A O 1
ATOM 738 N N . GLY A 1 96 ? 1.746 -1.501 26.197 1.00 77.00 96 GLY A N 1
ATOM 739 C CA . GLY A 1 96 ? 2.398 -0.206 26.012 1.00 77.00 96 GLY A CA 1
ATOM 740 C C . GLY A 1 96 ? 3.295 0.157 27.180 1.00 77.00 96 GLY A C 1
ATOM 741 O O . GLY A 1 96 ? 3.191 -0.449 28.231 1.00 77.00 96 GLY A O 1
ATOM 742 N N . HIS A 1 97 ? 4.195 1.118 26.991 1.00 70.38 97 HIS A N 1
ATOM 743 C CA . HIS A 1 97 ? 5.241 1.454 27.970 1.00 70.38 97 HIS A CA 1
ATOM 744 C C . HIS A 1 97 ? 5.323 2.952 28.264 1.00 70.38 97 HIS A C 1
ATOM 746 O O . HIS A 1 97 ? 5.189 3.754 27.355 1.00 70.38 97 HIS A O 1
ATOM 752 N N . GLY A 1 98 ? 5.625 3.354 29.498 1.00 60.09 98 GLY A N 1
ATOM 753 C CA . GLY A 1 98 ? 6.273 4.655 29.726 1.00 60.09 98 GLY A CA 1
ATOM 754 C C . GLY A 1 98 ? 7.765 4.596 29.349 1.00 60.09 98 GLY A C 1
ATOM 755 O O . GLY A 1 98 ? 8.223 3.630 28.749 1.00 60.09 98 GLY A O 1
ATOM 756 N N . ASN A 1 99 ? 8.575 5.561 29.786 1.00 54.84 99 ASN A N 1
ATOM 757 C CA . ASN A 1 99 ? 10.039 5.564 29.572 1.00 54.84 99 ASN A CA 1
ATOM 758 C C . ASN A 1 99 ? 10.830 4.462 30.322 1.00 54.84 99 ASN A C 1
ATOM 760 O O . ASN A 1 99 ? 12.057 4.532 30.412 1.00 54.84 99 ASN A O 1
ATOM 764 N N . ASN A 1 100 ? 10.167 3.464 30.912 1.00 57.62 100 ASN A N 1
ATOM 765 C CA . ASN A 1 100 ? 10.800 2.426 31.726 1.00 57.62 100 ASN A CA 1
ATOM 766 C C . ASN A 1 100 ? 11.055 1.158 30.878 1.00 57.62 100 ASN A C 1
ATOM 768 O O . ASN A 1 100 ? 10.160 0.742 30.146 1.00 57.62 100 ASN A O 1
ATOM 772 N N . PRO A 1 101 ? 12.231 0.500 30.966 1.00 51.06 101 PRO A N 1
ATOM 773 C CA . PRO A 1 101 ? 12.534 -0.742 30.240 1.00 51.06 101 PRO A CA 1
ATOM 774 C C . PRO A 1 101 ? 11.626 -1.950 30.533 1.00 51.06 101 PRO A C 1
ATOM 776 O O . PRO A 1 101 ? 11.764 -2.968 29.854 1.00 51.06 101 PRO A O 1
ATOM 779 N N . VAL A 1 102 ? 10.742 -1.897 31.535 1.00 55.03 102 VAL A N 1
ATOM 780 C CA . VAL A 1 102 ? 9.803 -2.992 31.818 1.00 55.03 102 VAL A CA 1
ATOM 781 C C . VAL A 1 102 ? 8.535 -2.819 30.983 1.00 55.03 102 VAL A C 1
ATOM 783 O O . VAL A 1 102 ? 7.858 -1.799 31.055 1.00 55.03 102 VAL A O 1
ATOM 786 N N . THR A 1 103 ? 8.223 -3.826 30.172 1.00 71.31 103 THR A N 1
ATOM 787 C CA . THR A 1 103 ? 7.062 -3.828 29.280 1.00 71.31 103 THR A CA 1
ATOM 788 C C . THR A 1 103 ? 5.770 -4.081 30.060 1.00 71.31 103 THR A C 1
ATOM 790 O O . THR A 1 103 ? 5.508 -5.218 30.457 1.00 71.31 103 THR A O 1
ATOM 793 N N . GLU A 1 104 ? 4.955 -3.042 30.255 1.00 82.00 104 GLU A N 1
ATOM 794 C CA . GLU A 1 104 ? 3.589 -3.191 30.770 1.00 82.00 104 GLU A CA 1
ATOM 795 C C . GLU A 1 104 ? 2.716 -3.904 29.727 1.00 82.00 104 GLU A C 1
ATOM 797 O O . GLU A 1 104 ? 2.677 -3.552 28.541 1.00 82.00 104 GLU A O 1
ATOM 802 N N . TYR A 1 105 ? 1.998 -4.930 30.179 1.00 87.88 105 TYR A N 1
ATOM 803 C CA . TYR A 1 105 ? 0.994 -5.610 29.376 1.00 87.88 105 TYR A CA 1
ATOM 804 C C . TYR A 1 105 ? -0.113 -6.181 30.260 1.00 87.88 105 TYR A C 1
ATOM 806 O O . TYR A 1 105 ? 0.150 -6.759 31.311 1.00 87.88 105 TYR A O 1
ATOM 814 N N . TYR A 1 106 ? -1.356 -6.098 29.795 1.00 89.00 106 TYR A N 1
ATOM 815 C CA . TYR A 1 106 ? -2.514 -6.697 30.453 1.00 89.00 106 TYR A CA 1
ATOM 816 C C . TYR A 1 106 ? -3.343 -7.483 29.453 1.00 89.00 106 TYR A C 1
ATOM 818 O O . TYR A 1 106 ? -3.703 -6.959 28.403 1.00 89.00 106 TYR A O 1
ATOM 826 N N . ASP A 1 107 ? -3.737 -8.692 29.830 1.00 95.62 107 ASP A N 1
ATOM 827 C CA . ASP A 1 107 ? -4.776 -9.455 29.151 1.00 95.62 107 ASP A CA 1
ATOM 828 C C . ASP A 1 107 ? -6.037 -9.466 30.016 1.00 95.62 107 ASP A C 1
ATOM 830 O O . ASP A 1 107 ? -6.137 -10.195 31.012 1.00 95.62 107 ASP A O 1
ATOM 834 N N . VAL A 1 108 ? -7.019 -8.664 29.616 1.00 96.56 108 VAL A N 1
ATOM 835 C CA . VAL A 1 108 ? -8.298 -8.508 30.309 1.00 96.56 108 VAL A CA 1
ATOM 836 C C . VAL A 1 108 ? -9.358 -9.359 29.614 1.00 96.56 108 VAL A C 1
ATOM 838 O O . VAL A 1 108 ? -9.592 -9.224 28.415 1.00 96.56 108 VAL A O 1
ATOM 841 N N . ARG A 1 109 ? -10.024 -10.246 30.358 1.00 97.94 109 ARG A N 1
ATOM 842 C CA . ARG A 1 109 ? -11.124 -11.070 29.834 1.00 97.94 109 ARG A CA 1
ATOM 843 C C . ARG A 1 109 ? -12.419 -10.308 30.006 1.00 97.94 109 ARG A C 1
ATOM 845 O O . ARG A 1 109 ? -12.957 -10.239 31.115 1.00 97.94 109 ARG A O 1
ATOM 852 N N . ILE A 1 110 ? -12.888 -9.746 28.903 1.00 97.81 110 ILE A N 1
ATOM 853 C CA . ILE A 1 110 ? -14.080 -8.911 28.851 1.00 97.81 110 ILE A CA 1
ATOM 854 C C . ILE A 1 110 ? -15.262 -9.661 28.243 1.00 97.81 110 ILE A C 1
ATOM 856 O O . ILE A 1 110 ? -15.101 -10.486 27.346 1.00 97.81 110 ILE A O 1
ATOM 860 N N . ALA A 1 111 ? -16.458 -9.359 28.727 1.00 98.12 111 ALA A N 1
ATOM 861 C CA . ALA A 1 111 ? -17.712 -9.929 28.263 1.00 98.12 111 ALA A CA 1
ATOM 862 C C . ALA A 1 111 ? -18.823 -8.881 28.355 1.00 98.12 111 ALA A C 1
ATOM 864 O O . ALA A 1 111 ? -18.831 -8.057 29.269 1.00 98.12 111 ALA A O 1
ATOM 865 N N . GLN A 1 112 ? -19.777 -8.916 27.432 1.00 98.00 112 GLN A N 1
ATOM 866 C CA . GLN A 1 112 ? -20.943 -8.045 27.467 1.00 98.00 112 GLN A CA 1
ATOM 867 C C . GLN A 1 112 ? -22.091 -8.693 28.254 1.00 98.00 112 GLN A C 1
ATOM 869 O O . GLN A 1 112 ? -22.481 -9.831 27.978 1.00 98.00 112 GLN A O 1
ATOM 874 N N . ASP A 1 113 ? -22.633 -7.962 29.229 1.00 97.56 113 ASP A N 1
ATOM 875 C CA . ASP A 1 113 ? -23.811 -8.378 29.998 1.00 97.56 113 ASP A CA 1
ATOM 876 C C . ASP A 1 113 ? -25.126 -8.126 29.222 1.00 97.56 113 ASP A C 1
ATOM 878 O O . ASP A 1 113 ? -25.138 -7.524 28.143 1.00 97.56 113 ASP A O 1
ATOM 882 N N . THR A 1 114 ? -26.264 -8.592 29.743 1.00 96.06 114 THR A N 1
ATOM 883 C CA . THR A 1 114 ? -27.583 -8.441 29.093 1.00 96.06 114 THR A CA 1
ATOM 884 C C . THR A 1 114 ? -28.080 -6.990 29.033 1.00 96.06 114 THR A C 1
ATOM 886 O O . THR A 1 114 ? -29.029 -6.695 28.306 1.00 96.06 114 THR A O 1
ATOM 889 N N . THR A 1 115 ? -27.408 -6.070 29.731 1.00 95.38 115 THR A N 1
ATOM 890 C CA . THR A 1 115 ? -27.635 -4.616 29.683 1.00 95.38 115 THR A CA 1
ATOM 891 C C . THR A 1 115 ? -26.636 -3.879 28.782 1.00 95.38 115 THR A C 1
ATOM 893 O O . THR A 1 115 ? -26.611 -2.649 28.757 1.00 95.38 115 THR A O 1
ATOM 896 N N . ALA A 1 116 ? -25.839 -4.627 28.014 1.00 95.81 116 ALA A N 1
ATOM 897 C CA . ALA A 1 116 ? -24.805 -4.150 27.100 1.00 95.81 116 ALA A CA 1
ATOM 898 C C . ALA A 1 116 ? -23.594 -3.461 27.763 1.00 95.81 116 ALA A C 1
ATOM 900 O O . ALA A 1 116 ? -22.782 -2.839 27.069 1.00 95.81 116 ALA A O 1
ATOM 901 N N . ASN A 1 117 ? -23.422 -3.558 29.087 1.00 96.94 117 ASN A N 1
ATOM 902 C CA . ASN A 1 117 ? -22.179 -3.109 29.714 1.00 96.94 117 ASN A CA 1
ATOM 903 C C . ASN A 1 117 ? -21.074 -4.113 29.397 1.00 96.94 117 ASN A C 1
ATOM 905 O O . ASN A 1 117 ? -21.294 -5.324 29.445 1.00 96.94 117 ASN A O 1
ATOM 909 N N . ILE A 1 118 ? -19.868 -3.614 29.138 1.00 97.50 118 ILE A N 1
ATOM 910 C CA . ILE A 1 118 ? -18.688 -4.471 29.115 1.00 97.50 118 ILE A CA 1
ATOM 911 C C . ILE A 1 118 ? -18.259 -4.672 30.559 1.00 97.50 118 ILE A C 1
ATOM 913 O O . ILE A 1 118 ? -17.936 -3.713 31.266 1.00 97.50 118 ILE A O 1
ATOM 917 N N . ARG A 1 119 ? -18.241 -5.929 30.980 1.00 96.88 119 ARG A N 1
ATOM 918 C CA . ARG A 1 119 ? -17.723 -6.385 32.262 1.00 96.88 119 ARG A CA 1
ATOM 919 C C . ARG A 1 119 ? -16.376 -7.061 32.049 1.00 96.88 119 ARG A C 1
ATOM 921 O O . ARG A 1 119 ? -16.177 -7.687 31.011 1.00 96.88 119 ARG A O 1
ATOM 928 N N . PHE A 1 120 ? -15.475 -6.987 33.019 1.00 94.50 120 PHE A N 1
ATOM 929 C CA . PHE A 1 120 ? -14.283 -7.830 33.028 1.00 94.50 120 PHE A CA 1
ATOM 930 C C . PHE A 1 120 ? -14.316 -8.803 34.205 1.00 94.50 120 PHE A C 1
ATOM 932 O O . PHE A 1 120 ? -14.788 -8.473 35.292 1.00 94.50 120 PHE A O 1
ATOM 939 N N . LEU A 1 121 ? -13.859 -10.029 33.952 1.00 96.75 121 LEU A N 1
ATOM 940 C CA . LEU A 1 121 ? -13.921 -11.141 34.908 1.00 96.75 121 LEU A CA 1
ATOM 941 C C . LEU A 1 121 ? -12.536 -11.558 35.405 1.00 96.75 121 LEU A C 1
ATOM 943 O O . LEU A 1 121 ? -12.406 -12.120 36.488 1.00 96.75 121 LEU A O 1
ATOM 947 N N . LYS A 1 122 ? -11.515 -11.308 34.586 1.00 96.75 122 LYS A N 1
ATOM 948 C CA . LYS A 1 122 ? -10.135 -11.701 34.841 1.00 96.75 122 LYS A CA 1
ATOM 949 C C . LYS A 1 122 ? -9.178 -10.693 34.228 1.00 96.75 122 LYS A C 1
ATOM 951 O O . LYS A 1 122 ? -9.429 -10.216 33.119 1.00 96.75 122 LYS A O 1
ATOM 956 N N . ALA A 1 123 ? -8.078 -10.415 34.912 1.00 95.69 123 ALA A N 1
ATOM 957 C CA . ALA A 1 123 ? -6.947 -9.675 34.374 1.00 95.69 123 ALA A CA 1
ATOM 958 C C . ALA A 1 123 ? -5.642 -10.374 34.764 1.00 95.69 123 ALA A C 1
ATOM 960 O O . ALA A 1 123 ? -5.428 -10.687 35.932 1.00 95.69 123 ALA A O 1
ATOM 961 N N . THR A 1 124 ? -4.776 -10.609 33.781 1.00 95.94 124 THR A N 1
ATOM 962 C CA . THR A 1 124 ? -3.430 -11.157 34.000 1.00 95.94 124 THR A CA 1
ATOM 963 C C . THR A 1 124 ? -2.407 -10.322 33.256 1.00 95.94 124 THR A C 1
ATOM 965 O O . THR A 1 124 ? -2.686 -9.922 32.127 1.00 95.94 124 THR A O 1
ATOM 968 N N . GLY A 1 125 ? -1.220 -10.119 33.812 1.00 92.81 125 GLY A N 1
ATOM 969 C CA . GLY A 1 125 ? -0.144 -9.446 33.092 1.00 92.81 125 GLY A CA 1
ATOM 970 C C . GLY A 1 125 ? 0.912 -8.852 34.007 1.00 92.81 125 GLY A C 1
ATOM 971 O O . GLY A 1 125 ? 1.154 -9.374 35.094 1.00 92.81 125 GLY A O 1
ATOM 972 N N . VAL A 1 126 ? 1.531 -7.769 33.555 1.00 87.94 126 VAL A N 1
ATOM 973 C CA . VAL A 1 126 ? 2.559 -7.014 34.273 1.00 87.94 126 VAL A CA 1
ATOM 974 C C . VAL A 1 126 ? 2.220 -5.527 34.175 1.00 87.94 126 VAL A C 1
ATOM 976 O O . VAL A 1 126 ? 1.974 -5.036 33.074 1.00 87.94 126 VAL A O 1
ATOM 979 N N . ASP A 1 127 ? 2.171 -4.829 35.309 1.00 84.31 127 ASP A N 1
ATOM 980 C CA . ASP A 1 127 ? 1.878 -3.392 35.351 1.00 84.31 127 ASP A CA 1
ATOM 981 C C . ASP A 1 127 ? 3.082 -2.511 34.958 1.00 84.31 127 ASP A C 1
ATOM 983 O O . ASP A 1 127 ? 4.180 -3.005 34.691 1.00 84.31 127 ASP A O 1
ATOM 987 N N . GLY A 1 128 ? 2.873 -1.189 34.911 1.00 75.69 128 GLY A N 1
ATOM 988 C CA . GLY A 1 128 ? 3.912 -0.190 34.605 1.00 75.69 128 GLY A CA 1
ATOM 989 C C . GLY A 1 128 ? 5.127 -0.1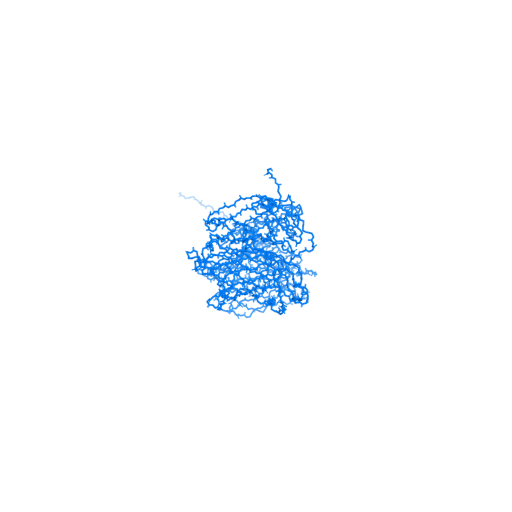95 35.540 1.00 75.69 128 GLY A C 1
ATOM 990 O O . GLY A 1 128 ? 6.205 0.252 35.141 1.00 75.69 128 GLY A O 1
ATOM 991 N N . ASP A 1 129 ? 4.980 -0.743 36.746 1.00 78.94 129 ASP A N 1
ATOM 992 C CA . ASP A 1 129 ? 6.044 -0.870 37.744 1.00 78.94 129 ASP A CA 1
ATOM 993 C C . ASP A 1 129 ? 6.718 -2.253 37.710 1.00 78.94 129 ASP A C 1
ATOM 995 O O . ASP A 1 129 ? 7.668 -2.516 38.453 1.00 78.94 129 ASP A O 1
ATOM 999 N N . GLY A 1 130 ? 6.260 -3.148 36.830 1.00 82.31 130 GLY A N 1
ATOM 1000 C CA . GLY A 1 130 ? 6.770 -4.507 36.704 1.00 82.31 130 GLY A CA 1
ATOM 1001 C C . GLY A 1 130 ? 6.163 -5.511 37.685 1.00 82.31 130 GLY A C 1
ATOM 1002 O O . GLY A 1 130 ? 6.665 -6.635 37.780 1.00 82.31 130 GLY A O 1
ATOM 1003 N N . ASN A 1 131 ? 5.108 -5.153 38.421 1.00 86.75 131 ASN A N 1
ATOM 1004 C CA . ASN A 1 131 ? 4.410 -6.093 39.292 1.00 86.75 131 ASN A CA 1
ATOM 1005 C C . ASN A 1 131 ? 3.483 -6.986 38.470 1.00 86.75 131 ASN A C 1
ATOM 1007 O O . ASN A 1 131 ? 2.827 -6.544 37.528 1.00 86.75 131 ASN A O 1
ATOM 1011 N N . ASN A 1 132 ? 3.373 -8.252 38.867 1.00 90.50 132 ASN A N 1
ATOM 1012 C CA . ASN A 1 132 ? 2.396 -9.146 38.260 1.00 90.50 132 ASN A CA 1
ATOM 1013 C C . ASN A 1 132 ? 0.979 -8.701 38.631 1.00 90.50 132 ASN A C 1
ATOM 1015 O O . ASN A 1 132 ? 0.645 -8.591 39.812 1.00 90.50 132 ASN A O 1
ATOM 1019 N N . VAL A 1 133 ? 0.134 -8.545 37.620 1.00 89.69 133 VAL A N 1
ATOM 1020 C CA . VAL A 1 133 ? -1.311 -8.440 37.793 1.00 89.69 133 VAL A CA 1
ATOM 1021 C C . VAL A 1 133 ? -1.901 -9.835 37.675 1.00 89.69 133 VAL A C 1
ATOM 1023 O O . VAL A 1 133 ? -1.716 -10.506 36.662 1.00 89.69 133 VAL A O 1
ATOM 1026 N N . ASP A 1 134 ? -2.608 -10.261 38.715 1.00 94.38 134 ASP A N 1
ATOM 1027 C CA . ASP A 1 134 ? -3.388 -11.497 38.738 1.00 94.38 134 ASP A CA 1
ATOM 1028 C C . ASP A 1 134 ? -4.670 -11.240 39.533 1.00 94.38 134 ASP A C 1
ATOM 1030 O O . ASP A 1 134 ? -4.667 -11.155 40.763 1.00 94.38 134 ASP A O 1
ATOM 1034 N N . PHE A 1 135 ? -5.757 -11.006 38.807 1.00 94.69 135 PHE A N 1
ATOM 1035 C CA . PHE A 1 135 ? -7.068 -10.705 39.362 1.00 94.69 135 PHE A CA 1
ATOM 1036 C C . PHE A 1 135 ? -8.111 -11.614 38.722 1.00 94.69 135 PHE A C 1
ATOM 1038 O O . PHE A 1 135 ? -8.216 -11.668 37.497 1.00 94.69 135 PHE A O 1
ATOM 1045 N N . ASP A 1 136 ? -8.922 -12.249 39.563 1.00 96.06 136 ASP A N 1
ATOM 1046 C CA . ASP A 1 136 ? -10.057 -13.083 39.182 1.00 96.06 136 ASP A CA 1
ATOM 1047 C C . ASP A 1 136 ? -11.243 -12.757 40.104 1.00 96.06 136 ASP A C 1
ATOM 1049 O O . ASP A 1 136 ? -11.082 -12.640 41.322 1.00 96.06 136 ASP A O 1
ATOM 1053 N N . VAL A 1 137 ? -12.445 -12.637 39.534 1.00 95.06 137 VAL A N 1
ATOM 1054 C CA . VAL A 1 137 ? -13.692 -12.629 40.321 1.00 95.06 137 VAL A CA 1
ATOM 1055 C C . VAL A 1 137 ? -14.060 -14.057 40.743 1.00 95.06 137 VAL A C 1
ATOM 1057 O O . VAL A 1 137 ? -13.667 -15.018 40.080 1.00 95.06 137 VAL A O 1
ATOM 1060 N N . ASN A 1 138 ? -14.820 -14.244 41.830 1.00 95.75 138 ASN A N 1
ATOM 1061 C CA . ASN A 1 138 ? -15.150 -15.599 42.307 1.00 95.75 138 ASN A CA 1
ATOM 1062 C C . ASN A 1 138 ? -16.384 -16.190 41.616 1.00 95.75 138 ASN A C 1
ATOM 1064 O O . ASN A 1 138 ? -16.553 -17.412 41.566 1.00 95.75 138 ASN A O 1
ATOM 1068 N N . SER A 1 139 ? -17.253 -15.334 41.086 1.00 96.00 139 SER A N 1
ATOM 1069 C CA . SER A 1 139 ? -18.477 -15.717 40.385 1.00 96.00 139 SER A CA 1
ATOM 1070 C C . SER A 1 139 ? -18.833 -14.694 39.295 1.00 96.00 139 SER A C 1
ATOM 1072 O O . SER A 1 139 ? -18.391 -13.548 39.358 1.00 96.00 139 SER A O 1
ATOM 1074 N N . PRO A 1 140 ? -19.618 -15.072 38.264 1.00 95.56 140 PRO A N 1
ATOM 1075 C CA . PRO A 1 140 ? -19.988 -14.143 37.196 1.00 95.56 140 PRO A CA 1
ATOM 1076 C C . PRO A 1 140 ? -20.717 -12.882 37.683 1.00 95.56 140 PRO A C 1
ATOM 1078 O O . PRO A 1 140 ? -20.504 -11.811 37.132 1.00 95.56 140 PRO A O 1
ATOM 1081 N N . ASP A 1 141 ? -21.541 -12.972 38.725 1.00 93.69 141 ASP A N 1
ATOM 1082 C CA . ASP A 1 141 ? -22.275 -11.832 39.288 1.00 93.69 141 ASP A CA 1
ATOM 1083 C C . ASP A 1 141 ? -21.371 -10.798 39.985 1.00 93.69 141 ASP A C 1
ATOM 1085 O O . ASP A 1 141 ? -21.785 -9.649 40.141 1.00 93.69 141 ASP A O 1
ATOM 1089 N N . GLU A 1 142 ? -20.130 -11.171 40.322 1.00 94.00 142 GLU A N 1
ATOM 1090 C CA . GLU A 1 142 ? -19.081 -10.274 40.832 1.00 94.00 142 GLU A CA 1
ATOM 1091 C C . GLU A 1 142 ? -18.314 -9.542 39.709 1.00 94.00 142 GLU A C 1
ATOM 1093 O O . GLU A 1 142 ? -17.408 -8.759 39.996 1.00 94.00 142 GLU A O 1
ATOM 1098 N N . ALA A 1 143 ? -18.647 -9.769 38.430 1.00 95.00 143 ALA A N 1
ATOM 1099 C CA . ALA A 1 143 ? -17.954 -9.138 37.309 1.00 95.00 143 ALA A CA 1
ATOM 1100 C C . ALA A 1 143 ? -18.063 -7.600 37.338 1.00 95.00 143 ALA A C 1
ATOM 1102 O O . ALA A 1 143 ? -19.151 -7.009 37.396 1.00 95.00 143 ALA A O 1
ATOM 1103 N N . LEU A 1 144 ? -16.910 -6.940 37.234 1.00 94.69 144 LEU A N 1
ATOM 1104 C CA . LEU A 1 144 ? -16.781 -5.493 37.398 1.00 94.69 144 LEU A CA 1
ATOM 1105 C C . LEU A 1 144 ? -17.004 -4.770 36.072 1.00 94.69 144 LEU A C 1
ATOM 1107 O O . LEU A 1 144 ? -16.678 -5.292 35.006 1.00 94.69 144 LEU A O 1
ATOM 1111 N N . ILE A 1 145 ? -17.582 -3.567 36.116 1.00 95.38 145 ILE A N 1
ATOM 1112 C CA . ILE A 1 145 ? -17.809 -2.767 34.907 1.00 95.38 145 ILE A CA 1
ATOM 1113 C C . ILE A 1 145 ? -16.460 -2.282 34.376 1.00 95.38 145 ILE A C 1
ATOM 1115 O O . ILE A 1 145 ? -15.732 -1.571 35.056 1.00 95.38 145 ILE A O 1
ATOM 1119 N N . TYR A 1 146 ? -16.152 -2.630 33.129 1.00 94.81 146 TYR A N 1
ATOM 1120 C CA . TYR A 1 146 ? -15.041 -2.045 32.384 1.00 94.81 146 TYR A CA 1
ATOM 1121 C C . TYR A 1 146 ? -15.494 -0.770 31.660 1.00 94.81 146 TYR A C 1
ATOM 1123 O O . TYR A 1 146 ? -14.879 0.291 31.792 1.00 94.81 146 TYR A O 1
ATOM 1131 N N . LEU A 1 147 ? -16.604 -0.863 30.914 1.00 96.25 147 LEU A N 1
ATOM 1132 C CA . LEU A 1 147 ? -17.215 0.243 30.171 1.00 96.25 147 LEU A CA 1
ATOM 1133 C C . LEU A 1 147 ? -18.749 0.157 30.267 1.00 96.25 147 LEU A C 1
ATOM 1135 O O . LEU A 1 147 ? -19.322 -0.865 29.872 1.00 96.25 147 LEU A O 1
ATOM 1139 N N . PRO A 1 148 ? -19.440 1.204 30.756 1.00 96.50 148 PRO A N 1
ATOM 1140 C CA . PRO A 1 148 ? -20.898 1.223 30.765 1.00 96.50 148 PRO A CA 1
ATOM 1141 C C . PRO A 1 148 ? -21.452 1.359 29.338 1.00 96.50 148 PRO A C 1
ATOM 1143 O O . PRO A 1 148 ? -20.844 2.002 28.487 1.00 96.50 148 PRO A O 1
ATOM 1146 N N . ALA A 1 149 ? -22.621 0.780 29.059 1.00 94.75 149 ALA A N 1
ATOM 1147 C CA . ALA A 1 149 ? -23.313 0.955 27.777 1.00 94.75 149 ALA A CA 1
ATOM 1148 C C . ALA A 1 149 ? -23.787 2.401 27.589 1.00 94.75 149 ALA A C 1
ATOM 1150 O O . ALA A 1 149 ? -23.645 2.997 26.521 1.00 94.75 149 ALA A O 1
ATOM 1151 N N . THR A 1 150 ? -24.346 2.959 28.663 1.00 95.12 150 THR A N 1
ATOM 1152 C CA . THR A 1 150 ? -24.897 4.313 28.722 1.00 95.12 150 THR A CA 1
ATOM 1153 C C . THR A 1 150 ? -24.142 5.092 29.797 1.00 95.12 150 THR A C 1
ATOM 1155 O O . THR A 1 150 ? -24.516 5.005 30.967 1.00 95.12 150 THR A O 1
ATOM 1158 N N . PRO A 1 151 ? -23.054 5.802 29.451 1.00 95.56 151 PRO A N 1
ATOM 1159 C CA . PRO A 1 151 ? -22.264 6.536 30.429 1.00 95.56 151 PRO A CA 1
ATOM 1160 C C . PRO A 1 151 ? -23.079 7.683 31.034 1.00 95.56 151 PRO A C 1
ATOM 1162 O O . PRO A 1 151 ? -23.667 8.496 30.319 1.00 95.56 151 PRO A O 1
ATOM 1165 N N . ILE A 1 152 ? -23.102 7.758 32.365 1.00 95.44 152 ILE A N 1
ATOM 1166 C CA . ILE A 1 152 ? -23.789 8.816 33.114 1.00 95.44 152 ILE A CA 1
ATOM 1167 C C . ILE A 1 152 ? -22.738 9.643 33.850 1.00 95.44 152 ILE A C 1
ATOM 1169 O O . ILE A 1 152 ? -21.938 9.096 34.596 1.00 95.44 152 ILE A O 1
ATOM 1173 N N . VAL A 1 153 ? -22.741 10.966 33.677 1.00 96.81 153 VAL A N 1
ATOM 1174 C CA . VAL A 1 153 ? -21.802 11.854 34.387 1.00 96.81 153 VAL A CA 1
ATOM 1175 C C . VAL A 1 153 ? -21.939 11.693 35.908 1.00 96.81 153 VAL A C 1
ATOM 1177 O O . VAL A 1 153 ? -23.046 11.742 36.444 1.00 96.81 153 VAL A O 1
ATOM 1180 N N . GLY A 1 154 ? -20.810 11.510 36.594 1.00 95.44 154 GLY A N 1
ATOM 1181 C CA . GLY A 1 154 ? -20.706 11.204 38.022 1.00 95.44 154 GLY A CA 1
ATOM 1182 C C . GLY A 1 154 ? -20.881 9.721 38.369 1.00 95.44 154 GLY A C 1
ATOM 1183 O O . GLY A 1 154 ? -20.783 9.354 39.540 1.00 95.44 154 GLY A O 1
ATOM 1184 N N . GLN A 1 155 ? -21.148 8.851 37.386 1.00 94.94 155 GLN A N 1
ATOM 1185 C CA . GLN A 1 155 ? -21.178 7.408 37.604 1.00 94.94 155 GLN A CA 1
ATOM 1186 C C . GLN A 1 155 ? -19.772 6.920 37.932 1.00 94.94 155 GLN A C 1
ATOM 1188 O O . GLN A 1 155 ? -18.856 7.059 37.120 1.00 94.94 155 GLN A O 1
ATOM 1193 N N . ARG A 1 156 ? -19.634 6.307 39.108 1.00 94.25 156 ARG A N 1
ATOM 1194 C CA . ARG A 1 156 ? -18.400 5.689 39.583 1.00 94.25 156 ARG A CA 1
ATOM 1195 C C . ARG A 1 156 ? -18.584 4.183 39.702 1.00 94.25 156 ARG A C 1
ATOM 1197 O O . ARG A 1 156 ? -19.623 3.731 40.178 1.00 94.25 156 ARG A O 1
ATOM 1204 N N . PHE A 1 157 ? -17.583 3.428 39.280 1.00 92.69 157 PHE A N 1
ATOM 1205 C CA . PHE A 1 157 ? -17.567 1.973 39.356 1.00 92.69 157 PHE A CA 1
ATOM 1206 C C . PHE A 1 157 ? -16.161 1.468 39.675 1.00 92.69 157 PHE A C 1
ATOM 1208 O O . PHE A 1 157 ? -15.163 2.087 39.296 1.00 92.69 157 PHE A O 1
ATOM 1215 N N . ASP A 1 158 ? -16.100 0.360 40.407 1.00 89.25 158 ASP A N 1
ATOM 1216 C CA . ASP A 1 158 ? -14.844 -0.269 40.798 1.00 89.25 158 ASP A CA 1
ATOM 1217 C C . ASP A 1 158 ? -14.176 -0.915 39.581 1.00 89.25 158 ASP A C 1
ATOM 1219 O O . ASP A 1 158 ? -14.848 -1.469 38.705 1.00 89.25 158 ASP A O 1
ATOM 1223 N N . HIS A 1 159 ? -12.849 -0.810 39.523 1.00 83.56 159 HIS A N 1
ATOM 1224 C CA . HIS A 1 159 ? -12.026 -1.419 38.485 1.00 83.56 159 HIS A CA 1
ATOM 1225 C C . HIS A 1 159 ? -11.162 -2.510 39.132 1.00 83.56 159 HIS A C 1
ATOM 1227 O O . HIS A 1 159 ? -11.694 -3.527 39.545 1.00 83.56 159 HIS A O 1
ATOM 1233 N N . LEU A 1 160 ? -9.847 -2.349 39.270 1.00 82.69 160 LEU A N 1
ATOM 1234 C CA . LEU A 1 160 ? -9.033 -3.302 40.044 1.00 82.69 160 LEU A CA 1
ATOM 1235 C C . LEU A 1 160 ? -9.157 -3.029 41.557 1.00 82.69 160 LEU A C 1
ATOM 1237 O O . LEU A 1 160 ? -9.595 -1.941 41.930 1.00 82.69 160 LEU A O 1
ATOM 1241 N N . PRO A 1 161 ? -8.785 -3.969 42.447 1.00 81.19 161 PRO A N 1
ATOM 1242 C CA . PRO A 1 161 ? -8.775 -3.715 43.888 1.00 81.19 161 PRO A CA 1
ATOM 1243 C C . PRO A 1 161 ? -8.006 -2.427 44.230 1.00 81.19 161 PRO A C 1
ATOM 1245 O O . PRO A 1 161 ? -6.836 -2.297 43.884 1.00 81.19 161 PRO A O 1
ATOM 1248 N N . GLY A 1 162 ? -8.676 -1.468 44.879 1.00 84.69 162 GLY A N 1
ATOM 1249 C CA . GLY A 1 162 ? -8.103 -0.152 45.208 1.00 84.69 162 GLY A CA 1
ATOM 1250 C C . GLY A 1 162 ? -8.155 0.888 44.077 1.00 84.69 162 GLY A C 1
ATOM 1251 O O . GLY A 1 162 ? -7.676 2.006 44.253 1.00 84.69 162 GLY A O 1
ATOM 1252 N N . ALA A 1 163 ? -8.758 0.560 42.933 1.00 89.31 163 ALA A N 1
ATOM 1253 C CA . ALA A 1 163 ? -8.906 1.453 41.790 1.00 89.31 163 ALA A CA 1
ATOM 1254 C C . ALA A 1 163 ? -10.370 1.606 41.366 1.00 89.31 163 ALA A C 1
ATOM 1256 O O . ALA A 1 163 ? -11.190 0.693 41.476 1.00 89.31 163 ALA A O 1
ATOM 1257 N N . TYR A 1 164 ? -10.698 2.774 40.828 1.00 92.88 164 TYR A N 1
ATOM 1258 C CA . TYR A 1 164 ? -12.031 3.090 40.336 1.00 92.88 164 TYR A CA 1
ATOM 1259 C C . TYR A 1 164 ? -11.971 3.784 38.984 1.00 92.88 164 TYR A C 1
ATOM 1261 O O . TYR A 1 164 ? -10.941 4.293 38.545 1.00 92.88 164 TYR A O 1
ATOM 1269 N N . SER A 1 165 ? -13.119 3.822 38.329 1.00 94.31 165 SER A N 1
ATOM 1270 C CA . SER A 1 165 ? -13.375 4.664 37.175 1.00 94.31 165 SER A CA 1
ATOM 1271 C C . SER A 1 165 ? -14.591 5.542 37.432 1.00 94.31 165 SER A C 1
ATOM 1273 O O . SER A 1 165 ? -15.573 5.096 38.022 1.00 94.31 165 SER A O 1
ATOM 1275 N N . GLU A 1 166 ? -14.529 6.793 36.994 1.00 95.88 166 GLU A N 1
ATOM 1276 C CA . GLU A 1 166 ? -15.609 7.769 37.104 1.00 95.88 166 GLU A CA 1
ATOM 1277 C C . GLU A 1 166 ? -15.853 8.446 35.755 1.00 95.88 166 GLU A C 1
ATOM 1279 O O . GLU A 1 166 ? -14.918 8.900 35.099 1.00 95.88 166 GLU A O 1
ATOM 1284 N N . ILE A 1 167 ? -17.110 8.534 35.328 1.00 97.62 167 ILE A N 1
ATOM 1285 C CA . ILE A 1 167 ? -17.477 9.278 34.121 1.00 97.62 167 ILE A CA 1
ATOM 1286 C C . ILE A 1 167 ? -17.543 10.768 34.460 1.00 97.62 167 ILE A C 1
ATOM 1288 O O . ILE A 1 167 ? -18.452 11.219 35.152 1.00 97.62 167 ILE A O 1
ATOM 1292 N N . ILE A 1 168 ? -16.603 11.549 33.940 1.00 98.00 168 ILE A N 1
ATOM 1293 C CA . ILE A 1 168 ? -16.499 12.989 34.205 1.00 98.00 168 ILE A CA 1
ATOM 1294 C C . ILE A 1 168 ? -17.343 13.794 33.219 1.00 98.00 168 ILE A C 1
ATOM 1296 O O . ILE A 1 168 ? -17.992 14.769 33.598 1.00 98.00 168 ILE A O 1
ATOM 1300 N N . ALA A 1 169 ? -17.350 13.393 31.948 1.00 97.50 169 ALA A N 1
ATOM 1301 C CA . ALA A 1 169 ? -18.116 14.065 30.908 1.00 97.50 169 ALA A CA 1
ATOM 1302 C C . ALA A 1 169 ? -18.507 13.100 29.783 1.00 97.50 169 ALA A C 1
ATOM 1304 O O . ALA A 1 169 ? -17.858 12.083 29.562 1.00 97.50 169 ALA A O 1
ATOM 1305 N N . VAL A 1 170 ? -19.559 13.445 29.046 1.00 96.62 170 VAL A N 1
ATOM 1306 C CA . VAL A 1 170 ? -20.016 12.749 27.831 1.00 96.62 170 VAL A CA 1
ATOM 1307 C C . VAL A 1 170 ? -20.214 13.768 26.708 1.00 96.62 170 VAL A C 1
ATOM 1309 O O . VAL A 1 170 ? -20.179 14.976 26.972 1.00 96.62 170 VAL A O 1
ATOM 1312 N N . ASN A 1 171 ? -20.418 13.309 25.470 1.00 91.69 171 ASN A N 1
ATOM 1313 C CA . ASN A 1 171 ? -20.565 14.161 24.282 1.00 91.69 171 ASN A CA 1
ATOM 1314 C C . ASN A 1 171 ? -19.400 15.154 24.095 1.00 91.69 171 ASN A C 1
ATOM 1316 O O . ASN A 1 171 ? -19.596 16.283 23.644 1.00 91.69 171 ASN A O 1
ATOM 1320 N N . GLN A 1 172 ? -18.192 14.772 24.508 1.00 95.38 172 GLN A N 1
ATOM 1321 C CA . GLN A 1 172 ? -17.003 15.598 24.347 1.00 95.38 172 GLN A CA 1
ATOM 1322 C C . GLN A 1 172 ? -16.529 15.567 22.895 1.00 95.38 172 GLN A C 1
ATOM 1324 O O . GLN A 1 172 ? -16.718 14.582 22.180 1.00 95.38 172 GLN A O 1
ATOM 1329 N N . THR A 1 173 ? -15.881 16.651 22.481 1.00 89.19 173 THR A N 1
ATOM 1330 C CA . THR A 1 173 ? -15.101 16.703 21.246 1.00 89.19 173 THR A CA 1
ATOM 1331 C C . THR A 1 173 ? -13.631 16.747 21.625 1.00 89.19 173 THR A C 1
ATOM 1333 O O . THR A 1 173 ? -13.204 17.656 22.338 1.00 89.19 173 THR A O 1
ATOM 1336 N N . VAL A 1 174 ? -12.864 15.767 21.161 1.00 89.94 174 VAL A N 1
ATOM 1337 C CA . VAL A 1 174 ? -11.405 15.782 21.245 1.00 89.94 174 VAL A CA 1
ATOM 1338 C C . VAL A 1 174 ? -10.891 16.452 19.968 1.00 89.94 174 VAL A C 1
ATOM 1340 O O . VAL A 1 174 ? -11.192 15.971 18.875 1.00 89.94 174 VAL A O 1
ATOM 1343 N N . PRO A 1 175 ? -10.166 17.581 20.058 1.00 85.31 175 PRO A N 1
ATOM 1344 C CA . PRO A 1 175 ? -9.651 18.261 18.875 1.00 85.31 175 PRO A CA 1
ATOM 1345 C C . PRO A 1 175 ? -8.637 17.382 18.132 1.00 85.31 175 PRO A C 1
ATOM 1347 O O . PRO A 1 175 ? -8.098 16.429 18.695 1.00 85.31 175 PRO A O 1
ATOM 1350 N N . LYS A 1 176 ? -8.350 17.731 16.873 1.00 78.88 176 LYS A N 1
ATOM 1351 C CA . LYS A 1 176 ? -7.279 17.085 16.107 1.00 78.88 176 LYS A CA 1
ATOM 1352 C C . LYS A 1 176 ? -5.959 17.177 16.879 1.00 78.88 176 LYS A C 1
ATOM 1354 O O . LYS A 1 176 ? -5.563 18.264 17.301 1.00 78.88 176 LYS A O 1
ATOM 1359 N N . MET A 1 177 ? -5.308 16.037 17.069 1.00 84.25 177 MET A N 1
ATOM 1360 C CA . MET A 1 177 ? -4.060 15.896 17.820 1.00 84.25 177 MET A CA 1
ATOM 1361 C C . MET A 1 177 ? -2.847 16.097 16.902 1.00 84.25 177 MET A C 1
ATOM 1363 O O . MET A 1 177 ? -2.969 16.052 15.676 1.00 84.25 177 MET A O 1
ATOM 1367 N N . SER A 1 178 ? -1.659 16.312 17.481 1.00 75.94 178 SER A N 1
ATOM 1368 C CA . SER A 1 178 ? -0.417 16.483 16.700 1.00 75.94 178 SER A CA 1
ATOM 1369 C C . SER A 1 178 ? -0.024 15.228 15.918 1.00 75.94 178 SER A C 1
ATOM 1371 O O . SER A 1 178 ? 0.635 15.334 14.891 1.00 75.94 178 SER A O 1
ATOM 1373 N N . THR A 1 179 ? -0.496 14.058 16.352 1.00 67.56 179 THR A N 1
ATOM 1374 C CA . THR A 1 179 ? -0.400 12.781 15.629 1.00 67.56 179 THR A CA 1
ATOM 1375 C C . THR A 1 179 ? -1.171 12.782 14.303 1.00 67.56 179 THR A C 1
ATOM 1377 O O . THR A 1 179 ? -1.090 11.824 13.543 1.00 67.56 179 THR A O 1
ATOM 1380 N N . GLY A 1 180 ? -1.970 13.820 14.030 1.00 68.62 180 GLY A N 1
ATOM 1381 C CA . GLY A 1 180 ? -2.851 13.915 12.868 1.00 68.62 180 GLY A CA 1
ATOM 1382 C C . GLY A 1 180 ? -4.215 13.256 13.071 1.00 68.62 180 GLY A C 1
ATOM 1383 O O . GLY A 1 180 ? -5.096 13.436 12.233 1.00 68.62 180 GLY A O 1
ATOM 1384 N N . ALA A 1 181 ? -4.415 12.540 14.178 1.00 74.56 181 ALA A N 1
ATOM 1385 C CA . ALA A 1 181 ? -5.666 11.871 14.505 1.00 74.56 181 ALA A CA 1
ATOM 1386 C C . ALA A 1 181 ? -6.751 12.849 14.985 1.00 74.56 181 ALA A C 1
ATOM 1388 O O . ALA A 1 181 ? -6.466 13.828 15.679 1.00 74.56 181 ALA A O 1
ATOM 1389 N N . GLY A 1 182 ? -8.007 12.546 14.659 1.00 79.69 182 GLY A N 1
ATOM 1390 C CA . GLY A 1 182 ? -9.166 13.380 14.976 1.00 79.69 182 GLY A CA 1
ATOM 1391 C C . GLY A 1 182 ? -9.391 14.543 13.989 1.00 79.69 182 GLY A C 1
ATOM 1392 O O . GLY A 1 182 ? -8.740 14.602 12.943 1.00 79.69 182 GLY A O 1
ATOM 1393 N N . PRO A 1 183 ? -10.284 15.501 14.309 1.00 76.56 183 PRO A N 1
ATOM 1394 C CA . PRO A 1 183 ? -11.042 15.606 15.560 1.00 76.56 183 PRO A CA 1
ATOM 1395 C C . PRO A 1 183 ? -11.968 14.405 15.785 1.00 76.56 183 PRO A C 1
ATOM 1397 O O . PRO A 1 183 ? -12.468 13.824 14.834 1.00 76.56 183 PRO A O 1
ATOM 1400 N N . TYR A 1 184 ? -12.181 14.034 17.046 1.00 80.69 184 TYR A N 1
ATOM 1401 C CA . TYR A 1 184 ? -13.112 12.975 17.429 1.00 80.69 184 TYR A CA 1
ATOM 1402 C C . TYR A 1 184 ? -14.291 13.565 18.187 1.00 80.69 184 TYR A C 1
ATOM 1404 O O . TYR A 1 184 ? -14.118 14.416 19.062 1.00 80.69 184 TYR A O 1
ATOM 1412 N N . TYR A 1 185 ? -15.491 13.091 17.883 1.00 82.50 185 TYR A N 1
ATOM 1413 C CA . TYR A 1 185 ? -16.729 13.584 18.474 1.00 82.50 185 TYR A CA 1
ATOM 1414 C C . TYR A 1 185 ? -17.463 12.455 19.190 1.00 82.50 185 TYR A C 1
ATOM 1416 O O . TYR A 1 185 ? -17.196 11.277 18.958 1.00 82.50 185 TYR A O 1
ATOM 1424 N N . ASP A 1 186 ? -18.413 12.839 20.043 1.00 86.88 186 ASP A N 1
ATOM 1425 C CA . ASP A 1 186 ? -19.179 11.919 20.886 1.00 86.88 186 ASP A CA 1
ATOM 1426 C C . ASP A 1 186 ? -18.272 11.044 21.763 1.00 86.88 186 ASP A C 1
ATOM 1428 O O . ASP A 1 186 ? -18.309 9.814 21.740 1.00 86.88 186 ASP A O 1
ATOM 1432 N N . CYS A 1 187 ? -17.392 11.707 22.514 1.00 95.56 187 CYS A N 1
ATOM 1433 C CA . CYS A 1 187 ? -16.468 11.047 23.423 1.00 95.56 187 CYS A CA 1
ATOM 1434 C C . CYS A 1 187 ? -16.943 11.137 24.872 1.00 95.56 187 CYS A C 1
ATOM 1436 O O . CYS A 1 187 ? -17.451 12.171 25.319 1.00 95.56 187 CYS A O 1
ATOM 1438 N N . MET A 1 188 ? -16.730 10.068 25.633 1.00 97.56 188 MET A N 1
ATOM 1439 C CA . MET A 1 188 ? -16.821 10.100 27.085 1.00 97.56 188 MET A CA 1
ATOM 1440 C C . MET A 1 188 ? -15.437 10.307 27.691 1.00 97.56 188 MET A C 1
ATOM 1442 O O . MET A 1 188 ? -14.486 9.614 27.336 1.00 97.56 188 MET A O 1
ATOM 1446 N N . LEU A 1 189 ? -15.344 11.262 28.612 1.00 97.75 189 LEU A N 1
ATOM 1447 C CA . LEU A 1 189 ? -14.197 11.439 29.486 1.00 97.75 189 LEU A CA 1
ATOM 1448 C C . LEU A 1 189 ? -14.427 10.613 30.746 1.00 97.75 189 LEU A C 1
ATOM 1450 O O . LEU A 1 189 ? -15.371 10.865 31.501 1.00 97.75 189 LEU A O 1
ATOM 1454 N N . ARG A 1 190 ? -13.547 9.649 30.974 1.00 96.44 190 ARG A N 1
ATOM 1455 C CA . ARG A 1 190 ? -13.521 8.788 32.148 1.00 96.44 190 ARG A CA 1
ATOM 1456 C C . ARG A 1 190 ? -12.219 9.010 32.897 1.00 96.44 190 ARG A C 1
ATOM 1458 O O . ARG A 1 190 ? -11.155 8.845 32.316 1.00 96.44 190 ARG A O 1
ATOM 1465 N N . ARG A 1 191 ? -12.312 9.293 34.187 1.00 95.50 191 ARG A N 1
ATOM 1466 C CA . ARG A 1 191 ? -11.169 9.346 35.089 1.00 95.50 191 ARG A CA 1
ATOM 1467 C C . ARG A 1 191 ? -10.953 7.990 35.729 1.00 95.50 191 ARG A C 1
ATOM 1469 O O . ARG A 1 191 ? -11.877 7.446 36.327 1.00 95.50 191 ARG A O 1
ATOM 1476 N N . TRP A 1 192 ? -9.754 7.458 35.609 1.00 92.38 192 TRP A N 1
ATOM 1477 C CA . TRP A 1 192 ? -9.258 6.371 36.432 1.00 92.38 192 TRP A CA 1
ATOM 1478 C C . TRP A 1 192 ? -8.558 6.966 37.654 1.00 92.38 192 TRP A C 1
ATOM 1480 O O . TRP A 1 192 ? -7.901 7.998 37.541 1.00 92.38 192 TRP A O 1
ATOM 1490 N N . GLY A 1 193 ? -8.726 6.358 38.823 1.00 89.62 193 GLY A N 1
ATOM 1491 C CA . GLY A 1 193 ? -8.024 6.792 40.027 1.00 89.62 193 GLY A CA 1
ATOM 1492 C C . GLY A 1 193 ? -7.763 5.642 40.986 1.00 89.62 193 GLY A C 1
ATOM 1493 O O . GLY A 1 193 ? -8.551 4.694 41.054 1.00 89.62 193 GLY A O 1
ATOM 1494 N N . GLY A 1 194 ? -6.667 5.747 41.735 1.00 84.19 194 GLY A N 1
ATOM 1495 C CA . GLY A 1 194 ? -6.252 4.776 42.749 1.00 84.19 194 GLY A CA 1
ATOM 1496 C C . GLY A 1 194 ? -6.271 5.325 44.179 1.00 84.19 194 GLY A C 1
ATOM 1497 O O . GLY A 1 194 ? -6.572 6.495 44.422 1.00 84.19 194 GLY A O 1
ATOM 1498 N N . GLU A 1 195 ? -5.918 4.474 45.145 1.00 75.25 195 GLU A N 1
ATOM 1499 C CA . GLU A 1 195 ? -5.718 4.863 46.553 1.00 75.25 195 GLU A CA 1
ATOM 1500 C C . GLU A 1 195 ? -4.538 5.833 46.758 1.00 75.25 195 GLU A C 1
ATOM 1502 O O . GLU A 1 195 ? -4.514 6.553 47.757 1.00 75.25 195 GLU A O 1
ATOM 1507 N N . THR A 1 196 ? -3.583 5.880 45.822 1.00 76.56 196 THR A N 1
ATOM 1508 C CA . THR A 1 196 ? -2.384 6.737 45.881 1.00 76.56 196 THR A CA 1
ATOM 1509 C C . THR A 1 196 ? -2.666 8.207 45.578 1.00 76.56 196 THR A C 1
ATOM 1511 O O . THR A 1 196 ? -1.837 9.052 45.896 1.00 76.56 196 THR A O 1
ATOM 1514 N N . GLY A 1 197 ? -3.847 8.531 45.040 1.00 79.25 197 GLY A N 1
ATOM 1515 C CA . GLY A 1 197 ? -4.221 9.891 44.643 1.00 79.25 197 GLY A CA 1
ATOM 1516 C C . GLY A 1 197 ? -3.917 10.227 43.181 1.00 79.25 197 GLY A C 1
ATOM 1517 O O . GLY A 1 197 ? -4.405 11.251 42.707 1.00 79.25 197 GLY A O 1
ATOM 1518 N N . ASP A 1 198 ? -3.204 9.352 42.467 1.00 82.50 198 ASP A N 1
ATOM 1519 C CA . ASP A 1 198 ? -2.946 9.496 41.033 1.00 82.50 198 ASP A CA 1
ATOM 1520 C C . ASP A 1 198 ? -4.241 9.331 40.232 1.00 82.50 198 ASP A C 1
ATOM 1522 O O . ASP A 1 198 ? -5.097 8.491 40.556 1.00 82.50 198 ASP A O 1
ATOM 1526 N N . THR A 1 199 ? -4.396 10.152 39.190 1.00 88.56 199 THR A N 1
ATOM 1527 C CA . THR A 1 199 ? -5.565 10.097 38.312 1.00 88.56 199 THR A CA 1
ATOM 1528 C C . THR A 1 199 ? -5.185 10.192 36.846 1.00 88.56 199 THR A C 1
ATOM 1530 O O . THR A 1 199 ? -4.466 11.110 36.453 1.00 88.56 199 THR A O 1
ATOM 1533 N N . ASP A 1 200 ? -5.793 9.325 36.040 1.00 90.56 200 ASP A N 1
ATOM 1534 C CA . ASP A 1 200 ? -5.623 9.312 34.590 1.00 90.56 200 ASP A CA 1
ATOM 1535 C C . ASP A 1 200 ? -6.955 9.606 33.911 1.00 90.56 200 ASP A C 1
ATOM 1537 O O . ASP A 1 200 ? -7.962 8.938 34.152 1.00 90.56 200 ASP A O 1
ATOM 1541 N N . ASP A 1 201 ? -6.971 10.579 33.017 1.00 95.19 201 ASP A N 1
ATOM 1542 C CA . ASP A 1 201 ? -8.142 10.938 32.235 1.00 95.19 201 ASP A CA 1
ATOM 1543 C C . ASP A 1 201 ? -8.093 10.241 30.874 1.00 95.19 201 ASP A C 1
ATOM 1545 O O . ASP A 1 201 ? -7.153 10.405 30.109 1.00 95.19 201 ASP A O 1
ATOM 1549 N N . LYS A 1 202 ? -9.120 9.458 30.544 1.00 95.81 202 LYS A N 1
ATOM 1550 C CA . LYS A 1 202 ? -9.256 8.709 29.287 1.00 95.81 202 LYS A CA 1
ATOM 1551 C C . LYS A 1 202 ? -10.461 9.198 28.500 1.00 95.81 202 LYS A C 1
ATOM 1553 O O . LYS A 1 202 ? -11.563 9.279 29.037 1.00 95.81 202 LYS A O 1
ATOM 1558 N N . TRP A 1 203 ? -10.275 9.446 27.208 1.00 97.75 203 TRP A N 1
ATOM 1559 C CA . TRP A 1 203 ? -11.355 9.729 26.269 1.00 97.75 203 TRP A CA 1
ATOM 1560 C C . TRP A 1 203 ? -11.636 8.495 25.426 1.00 97.75 203 TRP A C 1
ATOM 1562 O O . TRP A 1 203 ? -10.840 8.117 24.564 1.00 97.75 203 TRP A O 1
ATOM 1572 N N . ASN A 1 204 ? -12.795 7.894 25.663 1.00 97.19 204 ASN A N 1
ATOM 1573 C CA . ASN A 1 204 ? -13.345 6.830 24.840 1.00 97.19 204 ASN A CA 1
ATOM 1574 C C . ASN A 1 204 ? -14.370 7.447 23.888 1.00 97.19 204 ASN A C 1
ATOM 1576 O O . ASN A 1 204 ? -15.385 7.971 24.344 1.00 97.19 204 ASN A O 1
ATOM 1580 N N . CYS A 1 205 ? -14.119 7.405 22.584 1.00 92.94 205 CYS A N 1
ATOM 1581 C CA . CYS A 1 205 ? -15.056 7.906 21.584 1.00 92.94 205 CYS A CA 1
ATOM 1582 C C . CYS A 1 205 ? -15.908 6.779 21.023 1.00 92.94 205 CYS A C 1
ATOM 1584 O O . CYS A 1 205 ? -15.454 5.640 20.863 1.00 92.94 205 CYS A O 1
ATOM 1586 N N . ARG A 1 206 ? -17.167 7.109 20.749 1.00 87.00 206 ARG A N 1
ATOM 1587 C CA . ARG A 1 206 ? -18.158 6.149 20.290 1.00 87.00 206 ARG A CA 1
ATOM 1588 C C . ARG A 1 206 ? -17.720 5.509 18.962 1.00 87.00 206 ARG A C 1
ATOM 1590 O O . ARG A 1 206 ? -17.419 6.206 18.004 1.00 87.00 206 ARG A O 1
ATOM 1597 N N . TYR A 1 207 ? -17.667 4.181 18.949 1.00 84.75 207 TYR A N 1
ATOM 1598 C CA . TYR A 1 207 ? -17.180 3.259 17.911 1.00 84.75 207 TYR A CA 1
ATOM 1599 C C . TYR A 1 207 ? -15.693 3.364 17.539 1.00 84.75 207 TYR A C 1
ATOM 1601 O O . TYR A 1 207 ? -15.238 2.628 16.675 1.00 84.75 207 TYR A O 1
ATOM 1609 N N . VAL A 1 208 ? -14.917 4.210 18.222 1.00 86.44 208 VAL A N 1
ATOM 1610 C CA . VAL A 1 208 ? -13.475 4.395 17.962 1.00 86.44 208 VAL A CA 1
ATOM 1611 C C . VAL A 1 208 ? -12.612 3.782 19.072 1.00 86.44 208 VAL A C 1
ATOM 1613 O O . VAL A 1 208 ? -11.489 3.334 18.834 1.00 86.44 208 VAL A O 1
ATOM 1616 N N . GLY A 1 209 ? -13.133 3.745 20.301 1.00 94.56 209 GLY A N 1
ATOM 1617 C CA . GLY A 1 209 ? -12.388 3.289 21.472 1.00 94.56 209 GLY A CA 1
ATOM 1618 C C . GLY A 1 209 ? -11.597 4.421 22.117 1.00 94.56 209 GLY A C 1
ATOM 1619 O O . GLY A 1 209 ? -12.020 5.578 22.093 1.00 94.56 209 GLY A O 1
ATOM 1620 N N . VAL A 1 210 ? -10.461 4.105 22.737 1.00 95.69 210 VAL A N 1
ATOM 1621 C CA . VAL A 1 210 ? -9.624 5.119 23.398 1.00 95.69 210 VAL A CA 1
ATOM 1622 C C . VAL A 1 210 ? -8.908 5.965 22.344 1.00 95.69 210 VAL A C 1
ATOM 1624 O O . VAL A 1 210 ? -8.153 5.432 21.528 1.00 95.69 210 VAL A O 1
ATOM 1627 N N . VAL A 1 211 ? -9.120 7.284 22.378 1.00 94.62 211 VAL A N 1
ATOM 1628 C CA . VAL A 1 211 ? -8.435 8.229 21.477 1.00 94.62 211 VAL A CA 1
ATOM 1629 C C . VAL A 1 211 ? -7.416 9.117 22.181 1.00 94.62 211 VAL A C 1
ATOM 1631 O O . VAL A 1 211 ? -6.532 9.682 21.544 1.00 94.62 211 VAL A O 1
ATOM 1634 N N . LYS A 1 212 ? -7.562 9.284 23.493 1.00 95.00 212 LYS A N 1
ATOM 1635 C CA . LYS A 1 212 ? -6.704 10.142 24.300 1.00 95.00 212 LYS A CA 1
ATOM 1636 C C . LYS A 1 212 ? -6.645 9.604 25.716 1.00 95.00 212 LYS A C 1
ATOM 1638 O O . LYS A 1 212 ? -7.663 9.169 26.252 1.00 95.00 212 LYS A O 1
ATOM 1643 N N . GLU A 1 213 ? -5.473 9.666 26.314 1.00 93.81 213 GLU A N 1
ATOM 1644 C CA . GLU A 1 213 ? -5.241 9.405 27.723 1.00 93.81 213 GLU A CA 1
ATOM 1645 C C . GLU A 1 213 ? -4.242 10.436 28.241 1.00 93.81 213 GLU A C 1
ATOM 1647 O O . GLU A 1 213 ? -3.165 10.581 27.670 1.00 93.81 213 GLU A O 1
ATOM 1652 N N . ASP A 1 214 ? -4.602 11.148 29.299 1.00 92.31 214 ASP A N 1
ATOM 1653 C CA . ASP A 1 214 ? -3.754 12.122 29.971 1.00 92.31 214 ASP A CA 1
ATOM 1654 C C . ASP A 1 214 ? -3.479 11.618 31.386 1.00 92.31 214 ASP A C 1
ATOM 1656 O O . ASP A 1 214 ? -4.406 11.292 32.127 1.00 92.31 214 ASP A O 1
ATOM 1660 N N . TRP A 1 215 ? -2.208 11.560 31.755 1.00 87.94 215 TRP A N 1
ATOM 1661 C CA . TRP A 1 215 ? -1.748 11.196 33.086 1.00 87.94 215 TRP A CA 1
ATOM 1662 C C . TRP A 1 215 ? -1.483 12.485 33.845 1.00 87.94 215 TRP A C 1
ATOM 1664 O O . TRP A 1 215 ? -0.641 13.286 33.433 1.00 87.94 215 TRP A O 1
ATOM 1674 N N . ALA A 1 216 ? -2.224 12.698 34.927 1.00 78.06 216 ALA A N 1
ATOM 1675 C CA . ALA A 1 216 ? -2.030 13.845 35.797 1.00 78.06 216 ALA A CA 1
ATOM 1676 C C . ALA A 1 216 ? -1.340 13.373 37.078 1.00 78.06 216 ALA A C 1
ATOM 1678 O O . ALA A 1 216 ? -1.996 12.873 37.993 1.00 78.06 216 ALA A O 1
ATOM 1679 N N . ASP A 1 217 ? -0.019 13.542 37.133 1.00 70.69 217 ASP A N 1
ATOM 1680 C CA . ASP A 1 217 ? 0.727 13.410 38.383 1.00 70.69 217 ASP A CA 1
ATOM 1681 C C . ASP A 1 217 ? 0.690 14.721 39.196 1.00 70.69 217 ASP A C 1
ATOM 1683 O O . ASP A 1 217 ? 0.193 15.761 38.745 1.00 70.69 217 ASP A O 1
ATOM 1687 N N . GLU A 1 218 ? 1.196 14.678 40.432 1.00 59.84 218 GLU A N 1
ATOM 1688 C CA . GLU A 1 218 ? 1.169 15.806 41.376 1.00 59.84 218 GLU A CA 1
ATOM 1689 C C . GLU A 1 218 ? 1.873 17.090 40.866 1.00 59.84 218 GLU A C 1
ATOM 1691 O O . GLU A 1 218 ? 1.757 18.140 41.507 1.00 59.84 218 GLU A O 1
ATOM 1696 N N . VAL A 1 219 ? 2.589 17.052 39.732 1.00 61.53 219 VAL A N 1
ATOM 1697 C CA . VAL A 1 219 ? 3.464 18.144 39.266 1.00 61.53 219 VAL A CA 1
ATOM 1698 C C . VAL A 1 219 ? 2.826 18.992 38.153 1.00 61.53 219 VAL A C 1
ATOM 1700 O O . VAL A 1 219 ? 3.347 20.052 37.802 1.00 61.53 219 VAL A O 1
ATOM 1703 N N . GLY A 1 220 ? 1.640 18.624 37.656 1.00 60.59 220 GLY A N 1
ATOM 1704 C CA . GLY A 1 220 ? 0.920 19.413 36.647 1.00 60.59 220 GLY A CA 1
ATOM 1705 C C . GLY A 1 220 ? 1.528 19.336 35.242 1.00 60.59 220 GLY A C 1
ATOM 1706 O O . GLY A 1 220 ? 1.164 20.139 34.378 1.00 60.59 220 GLY A O 1
ATOM 1707 N N . GLU A 1 221 ? 2.432 18.384 35.005 1.00 66.12 221 GLU A N 1
ATOM 1708 C CA . GLU A 1 221 ? 2.891 18.032 33.667 1.00 66.12 221 GLU A CA 1
ATOM 1709 C C . GLU A 1 221 ? 1.840 17.139 33.004 1.00 66.12 221 GLU A C 1
ATOM 1711 O O . GLU A 1 221 ? 1.433 16.112 33.540 1.00 66.12 221 GLU A O 1
ATOM 1716 N N . VAL A 1 222 ? 1.353 17.561 31.836 1.00 70.19 222 VAL A N 1
ATOM 1717 C CA . VAL A 1 222 ? 0.406 16.772 31.047 1.00 70.19 222 VAL A CA 1
ATOM 1718 C C . VAL A 1 222 ? 1.223 15.897 30.107 1.00 70.19 222 VAL A C 1
ATOM 1720 O O . VAL A 1 222 ? 1.798 16.390 29.136 1.00 70.19 222 VAL A O 1
ATOM 1723 N N . ARG A 1 223 ? 1.280 14.603 30.411 1.00 86.25 223 ARG A N 1
ATOM 1724 C CA . ARG A 1 223 ? 1.858 13.551 29.564 1.00 86.25 223 ARG A CA 1
ATOM 1725 C C . ARG A 1 223 ? 0.814 12.475 29.311 1.00 86.25 223 ARG A C 1
ATOM 1727 O O . ARG A 1 223 ? -0.184 12.409 30.026 1.00 86.25 223 ARG A O 1
ATOM 1734 N N . GLY A 1 224 ? 1.024 11.621 28.317 1.00 89.06 224 GLY A N 1
ATOM 1735 C CA . GLY A 1 224 ? 0.092 10.525 28.077 1.00 89.06 224 GLY A CA 1
ATOM 1736 C C . GLY A 1 224 ? 0.134 9.985 26.660 1.00 89.06 224 GLY A C 1
ATOM 1737 O O . GLY A 1 224 ? 1.195 9.913 26.048 1.00 89.06 224 GLY A O 1
ATOM 1738 N N . TRP A 1 225 ? -1.034 9.606 26.147 1.00 90.81 225 TRP A N 1
ATOM 1739 C CA . TRP A 1 225 ? -1.205 8.844 24.917 1.00 90.81 225 TRP A CA 1
ATOM 1740 C C . TRP A 1 225 ? -2.252 9.464 24.003 1.00 90.81 225 TRP A C 1
ATOM 1742 O O . TRP A 1 225 ? -3.397 9.657 24.410 1.00 90.81 225 TRP A O 1
ATOM 1752 N N . TRP A 1 226 ? -1.899 9.719 22.747 1.00 92.19 226 TRP A N 1
ATOM 1753 C CA . TRP A 1 226 ? -2.803 10.232 21.715 1.00 92.19 226 TRP A CA 1
ATOM 1754 C C . TRP A 1 226 ? -2.971 9.209 20.599 1.00 92.19 226 TRP A C 1
ATOM 1756 O O . TRP A 1 226 ? -2.001 8.586 20.176 1.00 92.19 226 TRP A O 1
ATOM 1766 N N . ARG A 1 227 ? -4.197 9.030 20.098 1.00 89.00 227 ARG A N 1
ATOM 1767 C CA . ARG A 1 227 ? -4.496 8.140 18.964 1.00 89.00 227 ARG A CA 1
ATOM 1768 C C . ARG A 1 227 ? -3.573 8.458 17.797 1.00 89.00 227 ARG A C 1
ATOM 1770 O O . ARG A 1 227 ? -3.365 9.627 17.476 1.00 89.00 227 ARG A O 1
ATOM 1777 N N . VAL A 1 228 ? -3.045 7.429 17.154 1.00 79.31 228 VAL A N 1
ATOM 1778 C CA . VAL A 1 228 ? -2.474 7.544 15.809 1.00 79.31 228 VAL A CA 1
ATOM 1779 C C . VAL A 1 228 ? -3.630 7.335 14.829 1.00 79.31 228 VAL A C 1
ATOM 1781 O O . VAL A 1 228 ? -4.517 6.542 15.155 1.00 79.31 228 VAL A O 1
ATOM 1784 N N . PRO A 1 229 ? -3.705 8.042 13.683 1.00 71.81 229 PRO A N 1
ATOM 1785 C CA . PRO A 1 229 ? -4.716 7.746 12.677 1.00 71.81 229 PRO A CA 1
ATOM 1786 C C . PRO A 1 229 ? -4.741 6.241 12.427 1.00 71.81 229 PRO A C 1
ATOM 1788 O O . PRO A 1 229 ? -3.682 5.660 12.191 1.00 71.81 229 PRO A O 1
ATOM 1791 N N . ASP A 1 230 ? -5.919 5.620 12.552 1.00 56.47 230 ASP A N 1
ATOM 1792 C CA . ASP A 1 230 ? -6.051 4.184 12.314 1.00 56.47 230 ASP A CA 1
ATOM 1793 C C . ASP A 1 230 ? -5.391 3.865 10.976 1.00 56.47 230 ASP A C 1
ATOM 1795 O O . ASP A 1 230 ? -5.689 4.536 9.975 1.00 56.47 230 ASP A O 1
ATOM 1799 N N . GLN A 1 231 ? -4.455 2.906 10.989 1.00 49.22 231 GLN A N 1
ATOM 1800 C CA . GLN A 1 231 ? -3.938 2.335 9.753 1.00 49.22 231 GLN A CA 1
ATOM 1801 C C . GLN A 1 231 ? -5.158 1.965 8.922 1.00 49.22 231 GLN A C 1
ATOM 1803 O O . GLN A 1 231 ? -6.120 1.411 9.461 1.00 49.22 231 GLN A O 1
ATOM 1808 N N . ILE A 1 232 ? -5.165 2.361 7.647 1.00 50.97 232 ILE A N 1
ATOM 1809 C CA . ILE A 1 232 ? -6.244 1.962 6.746 1.00 50.97 232 ILE A CA 1
ATOM 1810 C C . ILE A 1 232 ? -6.386 0.445 6.909 1.00 50.97 232 ILE A C 1
ATOM 1812 O O . ILE A 1 232 ? -5.354 -0.220 6.820 1.00 50.97 232 ILE A O 1
ATOM 1816 N N . PRO A 1 233 ? -7.585 -0.082 7.225 1.00 43.25 233 PRO A N 1
ATOM 1817 C CA . PRO A 1 233 ? -7.776 -1.479 7.625 1.00 43.25 233 PRO A CA 1
ATOM 1818 C C . PRO A 1 233 ? -7.157 -2.519 6.678 1.00 43.25 233 PRO A C 1
ATOM 1820 O O . PRO A 1 233 ? -6.885 -3.636 7.104 1.00 43.25 233 PRO A O 1
ATOM 1823 N N . ASP A 1 234 ? -6.843 -2.124 5.441 1.00 53.44 234 ASP A N 1
ATOM 1824 C CA . ASP A 1 234 ? -6.244 -2.968 4.407 1.00 53.44 234 ASP A CA 1
ATOM 1825 C C . ASP A 1 234 ? -4.769 -2.655 4.087 1.00 53.44 234 ASP A C 1
ATOM 1827 O O . ASP A 1 234 ? -4.180 -3.263 3.192 1.00 53.44 234 ASP A O 1
ATOM 1831 N N . MET A 1 235 ? -4.119 -1.736 4.810 1.00 72.06 235 MET A N 1
ATOM 1832 C CA . MET A 1 235 ? -2.713 -1.387 4.588 1.00 72.06 235 MET A CA 1
ATOM 1833 C C . MET A 1 235 ? -1.762 -2.391 5.240 1.00 72.06 235 MET A C 1
ATOM 1835 O O . MET A 1 235 ? -1.045 -2.089 6.194 1.00 72.06 235 MET A O 1
ATOM 1839 N N . ASN A 1 236 ? -1.754 -3.616 4.723 1.00 83.44 236 ASN A N 1
ATOM 1840 C CA . ASN A 1 236 ? -0.826 -4.641 5.168 1.00 83.44 236 ASN A CA 1
ATOM 1841 C C . ASN A 1 236 ? 0.513 -4.542 4.422 1.00 83.44 236 ASN A C 1
ATOM 1843 O O . ASN A 1 236 ? 0.747 -5.228 3.424 1.00 83.44 236 ASN A O 1
ATOM 1847 N N . LEU A 1 237 ? 1.421 -3.719 4.947 1.00 90.62 237 LEU A N 1
ATOM 1848 C CA . LEU A 1 237 ? 2.793 -3.646 4.441 1.00 90.62 237 LEU A CA 1
ATOM 1849 C C . LEU A 1 237 ? 3.650 -4.853 4.852 1.00 90.62 237 LEU A C 1
ATOM 1851 O O . LEU A 1 237 ? 4.773 -4.961 4.375 1.00 90.62 237 LEU A O 1
ATOM 1855 N N . ASN A 1 238 ? 3.165 -5.777 5.689 1.00 92.69 238 ASN A N 1
ATOM 1856 C CA . ASN A 1 238 ? 3.975 -6.919 6.121 1.00 92.69 238 ASN A CA 1
ATOM 1857 C C . ASN A 1 238 ? 4.368 -7.802 4.947 1.00 92.69 238 ASN A C 1
ATOM 1859 O O . ASN A 1 238 ? 3.516 -8.157 4.133 1.00 92.69 238 ASN A O 1
ATOM 1863 N N . GLY A 1 239 ? 5.629 -8.213 4.903 1.00 94.69 239 GLY A N 1
ATOM 1864 C CA . GLY A 1 239 ? 6.140 -9.098 3.867 1.00 94.69 239 GLY A CA 1
ATOM 1865 C C . GLY A 1 239 ? 7.626 -8.914 3.619 1.00 94.69 239 GLY A C 1
ATOM 1866 O O . GLY A 1 239 ? 8.276 -8.052 4.214 1.00 94.69 239 GLY A O 1
ATOM 1867 N N . GLU A 1 240 ? 8.141 -9.739 2.717 1.00 96.88 240 GLU A N 1
ATOM 1868 C CA . GLU A 1 240 ? 9.455 -9.547 2.126 1.00 96.88 240 GLU A CA 1
ATOM 1869 C C . GLU A 1 240 ? 9.307 -8.910 0.752 1.00 96.88 240 GLU A C 1
ATOM 1871 O O . GLU A 1 240 ? 8.413 -9.250 -0.024 1.00 96.88 240 GLU A O 1
ATOM 1876 N N . TYR A 1 241 ? 10.226 -8.011 0.442 1.00 97.75 241 TYR A N 1
ATOM 1877 C CA . TYR A 1 241 ? 10.260 -7.265 -0.796 1.00 97.75 241 TYR A CA 1
ATOM 1878 C C . TYR A 1 241 ? 11.661 -7.307 -1.382 1.00 97.75 241 TYR A C 1
ATOM 1880 O O . TYR A 1 241 ? 12.666 -7.283 -0.666 1.00 97.75 241 TYR A O 1
ATOM 1888 N N . TRP A 1 242 ? 11.709 -7.331 -2.701 1.00 97.69 242 TRP A N 1
ATOM 1889 C CA . TRP A 1 242 ? 12.861 -6.893 -3.456 1.00 97.69 242 TRP A CA 1
ATOM 1890 C C . TRP A 1 242 ? 12.887 -5.378 -3.503 1.00 97.69 242 TRP A C 1
ATOM 1892 O O . TRP A 1 242 ? 11.846 -4.729 -3.592 1.00 97.69 242 TRP A O 1
ATOM 1902 N N . PHE A 1 243 ? 14.086 -4.823 -3.468 1.00 95.94 243 PHE A N 1
ATOM 1903 C CA . PHE A 1 243 ? 14.314 -3.394 -3.473 1.00 95.94 243 PHE A CA 1
ATOM 1904 C C . PHE A 1 243 ? 15.354 -3.038 -4.523 1.00 95.94 243 PHE A C 1
ATOM 1906 O O . PHE A 1 243 ? 16.385 -3.699 -4.638 1.00 95.94 243 PHE A O 1
ATOM 1913 N N . GLY A 1 244 ? 15.098 -1.973 -5.266 1.00 95.00 244 GLY A N 1
ATOM 1914 C CA . GLY A 1 244 ? 16.065 -1.401 -6.180 1.00 95.00 244 GLY A CA 1
ATOM 1915 C C . GLY A 1 244 ? 15.835 0.084 -6.364 1.00 95.00 244 GLY A C 1
ATOM 1916 O O . GLY A 1 244 ? 14.732 0.589 -6.167 1.00 95.00 244 GLY A O 1
ATOM 1917 N N . SER A 1 245 ? 16.891 0.797 -6.720 1.00 93.00 245 SER A N 1
ATOM 1918 C CA . SER A 1 245 ? 16.815 2.226 -6.979 1.00 93.00 245 SER A CA 1
ATOM 1919 C C . SER A 1 245 ? 17.800 2.625 -8.051 1.00 93.00 245 SER A C 1
ATOM 1921 O O . SER A 1 245 ? 18.885 2.049 -8.174 1.00 93.00 245 SER A O 1
ATOM 1923 N N . LEU A 1 246 ? 17.389 3.636 -8.801 1.00 91.56 246 LEU A N 1
ATOM 1924 C CA . LEU A 1 246 ? 18.221 4.378 -9.720 1.00 91.56 246 LEU A CA 1
ATOM 1925 C C . LEU A 1 246 ? 18.060 5.857 -9.375 1.00 91.56 246 LEU A C 1
ATOM 1927 O O . LEU A 1 246 ? 16.946 6.382 -9.317 1.00 91.56 246 LEU A O 1
ATOM 1931 N N . SER A 1 247 ? 19.181 6.519 -9.138 1.00 89.69 247 SER A N 1
ATOM 1932 C CA . SER A 1 247 ? 19.253 7.947 -8.862 1.00 89.69 247 SER A CA 1
ATOM 1933 C C . SER A 1 247 ? 20.481 8.549 -9.529 1.00 89.69 247 SER A C 1
ATOM 1935 O O . SER A 1 247 ? 21.276 7.855 -10.162 1.00 89.69 247 SER A O 1
ATOM 1937 N N . ALA A 1 248 ? 20.644 9.860 -9.427 1.00 87.75 248 ALA A N 1
ATOM 1938 C CA . ALA A 1 248 ? 21.897 10.518 -9.756 1.00 87.75 248 ALA A CA 1
ATOM 1939 C C . ALA A 1 248 ? 22.104 11.735 -8.853 1.00 87.75 248 ALA A C 1
ATOM 1941 O O . ALA A 1 248 ? 21.150 12.334 -8.353 1.00 87.75 248 ALA A O 1
ATOM 1942 N N . ASP A 1 249 ? 23.364 12.111 -8.644 1.00 88.19 249 ASP A N 1
ATOM 1943 C CA . ASP A 1 249 ? 23.695 13.332 -7.909 1.00 88.19 249 ASP A CA 1
ATOM 1944 C C . ASP A 1 249 ? 23.153 14.566 -8.654 1.00 88.19 249 ASP A C 1
ATOM 1946 O O . ASP A 1 249 ? 23.454 14.791 -9.827 1.00 88.19 249 ASP A O 1
ATOM 1950 N N . ALA A 1 250 ? 22.377 15.397 -7.963 1.00 84.75 250 ALA A N 1
ATOM 1951 C CA . ALA A 1 250 ? 21.636 16.512 -8.547 1.00 84.75 250 ALA A CA 1
ATOM 1952 C C . ALA A 1 250 ? 22.536 17.610 -9.148 1.00 84.75 250 ALA A C 1
ATOM 1954 O O . ALA A 1 250 ? 22.077 18.409 -9.961 1.00 84.75 250 ALA A O 1
ATOM 1955 N N . ASN A 1 251 ? 23.819 17.667 -8.764 1.00 85.06 251 ASN A N 1
ATOM 1956 C CA . ASN A 1 251 ? 24.760 18.687 -9.237 1.00 85.06 251 ASN A CA 1
ATOM 1957 C C . ASN A 1 251 ? 25.713 18.168 -10.321 1.00 85.06 251 ASN A C 1
ATOM 1959 O O . ASN A 1 251 ? 26.064 18.895 -11.249 1.00 85.06 251 ASN A O 1
ATOM 1963 N N . SER A 1 252 ? 26.200 16.942 -10.162 1.00 86.12 252 SER A N 1
ATOM 1964 C CA . SER A 1 252 ? 27.231 16.328 -10.995 1.00 86.12 252 SER A CA 1
ATOM 1965 C C . SER A 1 252 ? 26.676 15.320 -11.991 1.00 86.12 252 SER A C 1
ATOM 1967 O O . SER A 1 252 ? 27.412 14.965 -12.914 1.00 86.12 252 SER A O 1
ATOM 1969 N N . TRP A 1 253 ? 25.421 14.896 -11.822 1.00 83.19 253 TRP A N 1
ATOM 1970 C CA . TRP A 1 253 ? 24.699 13.935 -12.666 1.00 83.19 253 TRP A CA 1
ATOM 1971 C C . TRP A 1 253 ? 25.362 12.567 -12.737 1.00 83.19 253 TRP A C 1
ATOM 1973 O O . TRP A 1 253 ? 25.211 11.838 -13.710 1.00 83.19 253 TRP A O 1
ATOM 1983 N N . VAL A 1 254 ? 26.155 12.238 -11.723 1.00 86.88 254 VAL A N 1
ATOM 1984 C CA . VAL A 1 254 ? 26.769 10.922 -11.615 1.00 86.88 254 VAL A CA 1
ATOM 1985 C C . VAL A 1 254 ? 25.660 9.936 -11.231 1.00 86.88 254 VAL A C 1
ATOM 1987 O O . VAL A 1 254 ? 25.067 10.133 -10.163 1.00 86.88 254 VAL A O 1
ATOM 1990 N N . PRO A 1 255 ? 25.345 8.936 -12.081 1.00 88.38 255 PRO A N 1
ATOM 1991 C CA . PRO A 1 255 ? 24.320 7.946 -11.782 1.00 88.38 255 PRO A CA 1
ATOM 1992 C C . PRO A 1 255 ? 24.719 7.105 -10.586 1.00 88.38 255 PRO A C 1
ATOM 1994 O O . PRO A 1 255 ? 25.894 6.897 -10.315 1.00 88.38 255 PRO A O 1
ATOM 1997 N N . TRP A 1 256 ? 23.728 6.633 -9.856 1.00 89.25 256 TRP A N 1
ATOM 1998 C CA . TRP A 1 256 ? 23.901 5.798 -8.689 1.00 89.25 256 TRP A CA 1
ATOM 1999 C C . TRP A 1 256 ? 22.762 4.791 -8.628 1.00 89.25 256 TRP A C 1
ATOM 2001 O O . TRP A 1 256 ? 21.643 5.062 -9.063 1.00 89.25 256 TRP A O 1
ATOM 2011 N N . GLY A 1 257 ? 23.042 3.612 -8.094 1.00 91.56 257 GLY A N 1
ATOM 2012 C CA . GLY A 1 257 ? 22.046 2.567 -7.976 1.00 91.56 257 GLY A CA 1
ATOM 2013 C C . GLY A 1 257 ? 22.347 1.657 -6.807 1.00 91.56 257 GLY A C 1
ATOM 2014 O O . GLY A 1 257 ? 23.498 1.472 -6.419 1.00 91.56 257 GLY A O 1
ATOM 2015 N N . LYS A 1 258 ? 21.282 1.081 -6.267 1.00 94.25 258 LYS A N 1
ATOM 2016 C CA . LYS A 1 258 ? 21.316 0.128 -5.156 1.00 94.25 258 LYS A CA 1
ATOM 2017 C C . LYS A 1 258 ? 20.325 -0.987 -5.430 1.00 94.25 258 LYS A C 1
ATOM 2019 O O . LYS A 1 258 ? 19.329 -0.786 -6.129 1.00 94.25 258 LYS A O 1
ATOM 2024 N N . ILE A 1 259 ? 20.599 -2.156 -4.872 1.00 95.94 259 ILE A N 1
ATOM 2025 C CA . ILE A 1 259 ? 19.734 -3.325 -4.985 1.00 95.94 259 ILE A CA 1
ATOM 2026 C C . ILE A 1 259 ? 19.763 -4.134 -3.700 1.00 95.94 259 ILE A C 1
ATOM 2028 O O . ILE A 1 259 ? 20.808 -4.252 -3.074 1.00 95.94 259 ILE A O 1
ATOM 2032 N N . GLY A 1 260 ? 18.640 -4.713 -3.298 1.00 96.56 260 GLY A N 1
ATOM 2033 C CA . GLY A 1 260 ? 18.613 -5.576 -2.131 1.00 96.56 260 GLY A CA 1
ATOM 2034 C C . GLY A 1 260 ? 17.216 -5.993 -1.715 1.00 96.56 260 GLY A C 1
ATOM 2035 O O . GLY A 1 260 ? 16.371 -6.311 -2.553 1.00 96.56 260 GLY A O 1
ATOM 2036 N N . THR A 1 261 ? 16.980 -6.028 -0.407 1.00 97.62 261 THR A N 1
ATOM 2037 C CA . THR A 1 261 ? 15.729 -6.520 0.173 1.00 97.62 261 THR A CA 1
ATOM 2038 C C . THR A 1 261 ? 15.187 -5.583 1.239 1.00 97.62 261 THR A C 1
ATOM 2040 O O . THR A 1 261 ? 15.936 -4.881 1.916 1.00 97.62 261 THR A O 1
ATOM 2043 N N . VAL A 1 262 ? 13.866 -5.593 1.391 1.00 97.75 262 VAL A N 1
ATOM 2044 C CA . VAL A 1 262 ? 13.155 -4.963 2.504 1.00 97.75 262 VAL A CA 1
ATOM 2045 C C . VAL A 1 262 ? 12.278 -6.025 3.164 1.00 97.75 262 VAL A C 1
ATOM 2047 O O . VAL A 1 262 ? 11.580 -6.770 2.485 1.00 97.75 262 VAL A O 1
ATOM 2050 N N . ILE A 1 263 ? 12.293 -6.101 4.489 1.00 97.31 263 ILE A N 1
ATOM 2051 C CA . ILE A 1 263 ? 11.421 -6.953 5.295 1.00 97.31 263 ILE A CA 1
ATOM 2052 C C . ILE A 1 263 ? 10.628 -6.048 6.227 1.00 97.31 263 ILE A C 1
ATOM 2054 O O . ILE A 1 263 ? 11.197 -5.295 7.020 1.00 97.31 263 ILE A O 1
ATOM 2058 N N . ILE A 1 264 ? 9.305 -6.142 6.146 1.00 96.00 264 ILE A N 1
ATOM 2059 C CA . ILE A 1 264 ? 8.383 -5.371 6.976 1.00 96.00 264 ILE A CA 1
ATOM 2060 C C . ILE A 1 264 ? 7.618 -6.330 7.887 1.00 96.00 264 ILE A C 1
ATOM 2062 O O . ILE A 1 264 ? 7.001 -7.287 7.415 1.00 96.00 264 ILE A O 1
ATOM 2066 N N . ASN A 1 265 ? 7.655 -6.068 9.196 1.00 90.81 265 ASN A N 1
ATOM 2067 C CA . ASN A 1 265 ? 6.921 -6.834 10.205 1.00 90.81 265 ASN A CA 1
ATOM 2068 C C . ASN A 1 265 ? 6.306 -5.909 11.270 1.00 90.81 265 ASN A C 1
ATOM 2070 O O . ASN A 1 265 ? 6.993 -5.372 12.145 1.00 90.81 265 ASN A O 1
ATOM 2074 N N . GLY A 1 266 ? 4.994 -5.727 11.189 1.00 87.38 266 GLY A N 1
ATOM 2075 C CA . GLY A 1 266 ? 4.244 -4.660 11.829 1.00 87.38 266 GLY A CA 1
ATOM 2076 C C . GLY A 1 266 ? 4.784 -3.301 11.400 1.00 87.38 266 GLY A C 1
ATOM 2077 O O . GLY A 1 266 ? 4.861 -2.977 10.220 1.00 87.38 266 GLY A O 1
ATOM 2078 N N . ASN A 1 267 ? 5.221 -2.534 12.393 1.00 88.62 267 ASN A N 1
ATOM 2079 C CA . ASN A 1 267 ? 5.839 -1.225 12.201 1.00 88.62 267 ASN A CA 1
ATOM 2080 C C . ASN A 1 267 ? 7.371 -1.299 12.150 1.00 88.62 267 ASN A C 1
ATOM 2082 O O . ASN A 1 267 ? 8.025 -0.269 12.283 1.00 88.62 267 ASN A O 1
ATOM 2086 N N . ASN A 1 268 ? 7.955 -2.496 12.031 1.00 88.00 268 ASN A N 1
ATOM 2087 C CA . ASN A 1 268 ? 9.400 -2.674 11.908 1.00 88.00 268 ASN A CA 1
ATOM 2088 C C . ASN A 1 268 ? 9.786 -2.801 10.439 1.00 88.00 268 ASN A C 1
ATOM 2090 O O . ASN A 1 268 ? 9.167 -3.562 9.697 1.00 88.00 268 ASN A O 1
ATOM 2094 N N . TRP A 1 269 ? 10.834 -2.085 10.062 1.00 95.12 269 TRP A N 1
ATOM 2095 C CA . TRP A 1 269 ? 11.438 -2.073 8.742 1.00 95.12 269 TRP A CA 1
ATOM 2096 C C . TRP A 1 269 ? 12.874 -2.557 8.858 1.00 95.12 269 TRP A C 1
ATOM 2098 O O . TRP A 1 269 ? 13.645 -2.017 9.653 1.00 95.12 269 TRP A O 1
ATOM 2108 N N . TYR A 1 270 ? 13.233 -3.544 8.051 1.00 95.38 270 TYR A N 1
ATOM 2109 C CA . TYR A 1 270 ? 14.596 -4.028 7.885 1.00 95.38 270 TYR A CA 1
ATOM 2110 C C . TYR A 1 270 ? 14.930 -3.949 6.408 1.00 95.38 270 TYR A C 1
ATOM 2112 O O . TYR A 1 270 ? 14.153 -4.411 5.584 1.00 95.38 270 TYR A O 1
ATOM 2120 N N . GLN A 1 271 ? 16.058 -3.355 6.064 1.00 96.38 271 GLN A N 1
ATOM 2121 C CA . GLN A 1 271 ? 16.467 -3.172 4.686 1.00 96.38 271 GLN A CA 1
ATOM 2122 C C . GLN A 1 271 ? 17.951 -3.441 4.562 1.00 96.38 271 GLN A C 1
ATOM 2124 O O . GLN A 1 271 ? 18.741 -2.932 5.350 1.00 96.38 271 GLN A O 1
ATOM 2129 N N . GLU A 1 272 ? 18.319 -4.210 3.554 1.00 96.75 272 GLU A N 1
ATOM 2130 C CA . GLU A 1 272 ? 19.704 -4.493 3.202 1.00 96.75 272 GLU A CA 1
ATOM 2131 C C . GLU A 1 272 ? 19.878 -4.212 1.719 1.00 96.75 272 GLU A C 1
ATOM 2133 O O . GLU A 1 272 ? 18.968 -4.492 0.933 1.00 96.75 272 GLU A O 1
ATOM 2138 N N . TRP A 1 273 ? 21.010 -3.635 1.332 1.00 96.31 273 TRP A N 1
ATOM 2139 C CA . TRP A 1 273 ? 21.308 -3.372 -0.069 1.00 96.31 273 TRP A CA 1
ATOM 2140 C C . TRP A 1 273 ? 22.802 -3.402 -0.361 1.00 96.31 273 TRP A C 1
ATOM 2142 O O . TRP A 1 273 ? 23.634 -3.174 0.512 1.00 96.31 273 TRP A O 1
ATOM 2152 N N . GLU A 1 274 ? 23.109 -3.671 -1.620 1.00 94.56 274 GLU A N 1
ATOM 2153 C CA . GLU A 1 274 ? 24.422 -3.533 -2.228 1.00 94.56 274 GLU A CA 1
ATOM 2154 C C . GLU A 1 274 ? 24.401 -2.321 -3.159 1.00 94.56 274 GLU A C 1
ATOM 2156 O O . GLU A 1 274 ? 23.468 -2.137 -3.952 1.00 94.56 274 GLU A O 1
ATOM 2161 N N . ASP A 1 275 ? 25.448 -1.516 -3.082 1.00 92.75 275 ASP A N 1
ATOM 2162 C CA . ASP A 1 275 ? 25.765 -0.456 -4.031 1.00 92.75 275 ASP A CA 1
ATOM 2163 C C . ASP A 1 275 ? 27.274 -0.435 -4.314 1.00 92.75 275 ASP A C 1
ATOM 2165 O O . ASP A 1 275 ? 28.025 -1.299 -3.862 1.00 92.75 275 ASP A O 1
ATOM 2169 N N . TYR A 1 276 ? 27.732 0.554 -5.081 1.00 87.88 276 TYR A N 1
ATOM 2170 C CA . TYR A 1 276 ? 29.149 0.708 -5.415 1.00 87.88 276 TYR A CA 1
ATOM 2171 C C . TYR A 1 276 ? 30.080 0.828 -4.188 1.00 87.88 276 TYR A C 1
ATOM 2173 O O . TYR A 1 276 ? 31.253 0.454 -4.271 1.00 87.88 276 TYR A O 1
ATOM 2181 N N . ASP A 1 277 ? 29.583 1.335 -3.056 1.00 89.44 277 ASP A N 1
ATOM 2182 C CA . ASP A 1 277 ? 30.354 1.486 -1.818 1.00 89.44 277 ASP A CA 1
ATOM 2183 C C . ASP A 1 277 ? 30.320 0.215 -0.941 1.00 89.44 277 ASP A C 1
ATOM 2185 O O . ASP A 1 277 ? 31.034 0.134 0.066 1.00 89.44 277 ASP A O 1
ATOM 2189 N N . GLY A 1 278 ? 29.560 -0.805 -1.354 1.00 93.44 278 GLY A N 1
ATOM 2190 C CA . GLY A 1 278 ? 29.499 -2.137 -0.760 1.00 93.44 278 GLY A CA 1
ATOM 2191 C C . GLY A 1 278 ? 28.144 -2.463 -0.134 1.00 93.44 278 GLY A C 1
ATOM 2192 O O . GLY A 1 278 ? 27.105 -1.946 -0.538 1.00 93.44 278 GLY A O 1
ATOM 2193 N N . HIS A 1 279 ? 28.179 -3.347 0.864 1.00 95.81 279 HIS A N 1
ATOM 2194 C CA . HIS A 1 279 ? 26.992 -3.812 1.575 1.00 95.81 279 HIS A CA 1
ATOM 2195 C C . HIS A 1 279 ? 26.570 -2.841 2.678 1.00 95.81 279 HIS A C 1
ATOM 2197 O O . HIS A 1 279 ? 27.383 -2.457 3.528 1.00 95.81 279 HIS A O 1
ATOM 2203 N N . HIS A 1 280 ? 25.273 -2.556 2.745 1.00 95.50 280 HIS A N 1
ATOM 2204 C CA . HIS A 1 280 ? 24.658 -1.699 3.751 1.00 95.50 280 HIS A CA 1
ATOM 2205 C C . HIS A 1 280 ? 23.405 -2.340 4.333 1.00 95.50 280 HIS A C 1
ATOM 2207 O O . HIS A 1 280 ? 22.713 -3.131 3.694 1.00 95.50 280 HIS A O 1
ATOM 2213 N N . SER A 1 281 ? 23.076 -1.940 5.559 1.00 95.50 281 SER A N 1
ATOM 2214 C CA . SER A 1 281 ? 21.877 -2.401 6.250 1.00 95.50 281 SER A CA 1
ATOM 2215 C C . SER A 1 281 ? 21.284 -1.287 7.102 1.00 95.50 281 SER A C 1
ATOM 2217 O O . SER A 1 281 ? 22.012 -0.576 7.801 1.00 95.50 281 SER A O 1
ATOM 2219 N N . PHE A 1 282 ? 19.962 -1.188 7.114 1.00 93.06 282 PHE A N 1
ATOM 2220 C CA . PHE A 1 282 ? 19.187 -0.301 7.963 1.00 93.06 282 PHE A CA 1
ATOM 2221 C C . PHE A 1 282 ? 18.074 -1.089 8.659 1.00 93.06 282 PHE A C 1
ATOM 2223 O O . PHE A 1 282 ? 17.417 -1.937 8.061 1.00 93.06 282 PHE A O 1
ATOM 2230 N N . SER A 1 283 ? 17.825 -0.786 9.933 1.00 93.25 283 SER A N 1
ATOM 2231 C CA . SER A 1 283 ? 16.621 -1.252 10.617 1.00 93.25 283 SER A CA 1
ATOM 2232 C C . SER A 1 283 ? 16.052 -0.164 11.513 1.00 93.25 283 SER A C 1
ATOM 2234 O O . SER A 1 283 ? 16.794 0.616 12.114 1.00 93.25 283 SER A O 1
ATOM 2236 N N . GLY A 1 284 ? 14.730 -0.102 11.604 1.00 87.62 284 GLY A N 1
ATOM 2237 C CA . GLY A 1 284 ? 14.051 0.881 12.431 1.00 87.62 284 GLY A CA 1
ATOM 2238 C C . GLY A 1 284 ? 12.550 0.672 12.466 1.00 87.62 284 GLY A C 1
ATOM 2239 O O . GLY A 1 284 ? 12.004 -0.189 11.779 1.00 87.62 284 GLY A O 1
ATOM 2240 N N . THR A 1 285 ? 11.872 1.476 13.275 1.00 87.50 285 THR A N 1
ATOM 2241 C CA . THR A 1 285 ? 10.414 1.541 13.260 1.00 87.50 285 THR A CA 1
ATOM 2242 C C . THR A 1 285 ? 9.929 2.623 12.300 1.00 87.50 285 THR A C 1
ATOM 2244 O O . THR A 1 285 ? 10.665 3.558 11.964 1.00 87.50 2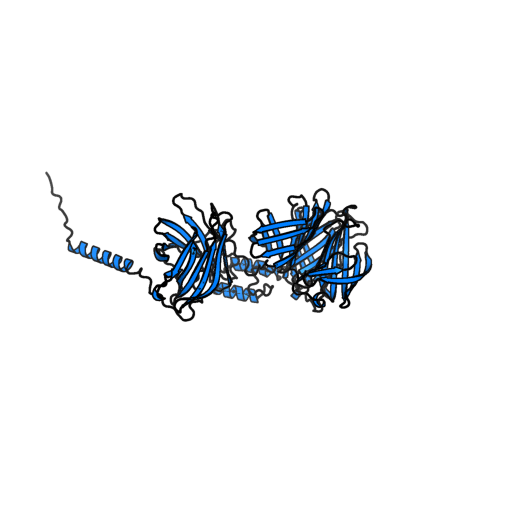85 THR A O 1
ATOM 2247 N N . PHE A 1 286 ? 8.686 2.496 11.844 1.00 89.94 286 PHE A N 1
ATOM 2248 C CA . PHE A 1 286 ? 8.015 3.510 11.040 1.00 89.94 286 PHE A CA 1
ATOM 2249 C C . PHE A 1 286 ? 6.553 3.682 11.449 1.00 89.94 286 PHE A C 1
ATOM 2251 O O . PHE A 1 286 ? 5.964 2.852 12.140 1.00 89.94 286 PHE A O 1
ATOM 2258 N N . THR A 1 287 ? 5.959 4.781 11.001 1.00 86.56 287 THR A N 1
ATOM 2259 C CA . THR A 1 287 ? 4.505 4.974 10.997 1.00 86.56 287 THR A CA 1
ATOM 2260 C C . THR A 1 287 ? 4.029 5.201 9.573 1.00 86.56 287 THR A C 1
ATOM 2262 O O . THR A 1 287 ? 4.801 5.636 8.721 1.00 86.56 287 THR A O 1
ATOM 2265 N N . THR A 1 288 ? 2.758 4.926 9.306 1.00 85.62 288 THR A N 1
ATOM 2266 C CA . THR A 1 288 ? 2.153 5.143 7.990 1.00 85.62 288 THR A CA 1
ATOM 2267 C C . THR A 1 288 ? 1.071 6.202 8.067 1.00 85.62 288 THR A C 1
ATOM 2269 O O . THR A 1 288 ? 0.282 6.220 9.011 1.00 85.62 288 THR A O 1
ATOM 2272 N N . SER A 1 289 ? 0.983 7.053 7.051 1.00 79.88 289 SER A N 1
ATOM 2273 C CA . SER A 1 289 ? -0.150 7.966 6.885 1.00 79.88 289 SER A CA 1
ATOM 2274 C C . SER A 1 289 ? -0.530 8.090 5.420 1.00 79.88 289 SER A C 1
ATOM 2276 O O . SER A 1 289 ? 0.328 8.388 4.587 1.00 79.88 289 SER A O 1
ATOM 2278 N N . VAL A 1 290 ? -1.812 7.923 5.113 1.00 76.88 290 VAL A N 1
ATOM 2279 C CA . VAL A 1 290 ? -2.319 8.060 3.745 1.00 76.88 290 VAL A CA 1
ATOM 2280 C C . VAL A 1 290 ? -2.560 9.517 3.412 1.00 76.88 290 VAL A C 1
ATOM 2282 O O . VAL A 1 290 ? -3.077 10.282 4.226 1.00 76.88 290 VAL A O 1
ATOM 2285 N N . GLN A 1 291 ? -2.112 9.891 2.224 1.00 76.44 291 GLN A N 1
ATOM 2286 C CA . GLN A 1 291 ? -2.231 11.226 1.673 1.00 76.44 291 GLN A CA 1
ATOM 2287 C C . GLN A 1 291 ? -3.553 11.372 0.916 1.00 76.44 291 GLN A C 1
ATOM 2289 O O . GLN A 1 291 ? -4.194 10.392 0.545 1.00 76.44 291 GLN A O 1
ATOM 2294 N N . SER A 1 292 ? -3.971 12.613 0.673 1.00 63.84 292 SER A N 1
ATOM 2295 C CA . SER A 1 292 ? -5.222 12.904 -0.038 1.00 63.84 292 SER A CA 1
ATOM 2296 C C . SER A 1 292 ? -5.238 12.417 -1.485 1.00 63.84 292 SER A C 1
ATOM 2298 O O . SER A 1 292 ? -6.312 12.234 -2.039 1.00 63.84 292 SER A O 1
ATOM 2300 N N . ASP A 1 293 ? -4.067 12.234 -2.095 1.00 67.94 293 ASP A N 1
ATOM 2301 C CA . ASP A 1 293 ? -3.934 11.677 -3.441 1.00 67.94 293 ASP A CA 1
ATOM 2302 C C . ASP A 1 293 ? -4.039 10.141 -3.459 1.00 67.94 293 ASP A C 1
ATOM 2304 O O . ASP A 1 293 ? -4.162 9.565 -4.531 1.00 67.94 293 ASP A O 1
ATOM 2308 N N . GLY A 1 294 ? -4.033 9.477 -2.294 1.00 73.81 294 GLY A N 1
ATOM 2309 C CA . GLY A 1 294 ? -4.032 8.019 -2.145 1.00 73.81 294 GLY A CA 1
ATOM 2310 C C . GLY A 1 294 ? -2.639 7.399 -1.986 1.00 73.81 294 GLY A C 1
ATOM 2311 O O . GLY A 1 294 ? -2.535 6.192 -1.771 1.00 73.81 294 GLY A O 1
ATOM 2312 N N . SER A 1 295 ? -1.568 8.199 -2.055 1.00 85.75 295 SER A N 1
ATOM 2313 C CA . SER A 1 295 ? -0.208 7.749 -1.746 1.00 85.75 295 SER A CA 1
ATOM 2314 C C . SER A 1 295 ? -0.003 7.553 -0.239 1.00 85.75 295 SER A C 1
ATOM 2316 O O . SER A 1 295 ? -0.798 7.998 0.594 1.00 85.75 295 SER A O 1
ATOM 2318 N N . ILE A 1 296 ? 1.079 6.876 0.138 1.00 90.06 296 ILE A N 1
ATOM 2319 C CA . ILE A 1 296 ? 1.379 6.526 1.527 1.00 90.06 296 ILE A CA 1
ATOM 2320 C C . ILE A 1 296 ? 2.685 7.181 1.927 1.00 90.06 296 ILE A C 1
ATOM 2322 O O . ILE A 1 296 ? 3.703 6.996 1.271 1.00 90.06 296 ILE A O 1
ATOM 2326 N N . ASN A 1 297 ? 2.676 7.895 3.046 1.00 91.06 297 ASN A N 1
ATOM 2327 C CA . ASN A 1 297 ? 3.911 8.281 3.710 1.00 91.06 297 ASN A CA 1
ATOM 2328 C C . ASN A 1 297 ? 4.331 7.178 4.678 1.00 91.06 297 ASN A C 1
ATOM 2330 O O . ASN A 1 297 ? 3.582 6.869 5.607 1.00 91.06 297 ASN A O 1
ATOM 2334 N N . ILE A 1 298 ? 5.526 6.629 4.480 1.00 92.62 298 ILE A N 1
ATOM 2335 C CA . ILE A 1 298 ? 6.222 5.736 5.406 1.00 92.62 298 ILE A CA 1
ATOM 2336 C C . ILE A 1 298 ? 7.228 6.601 6.169 1.00 92.62 298 ILE A C 1
ATOM 2338 O O . ILE A 1 298 ? 8.259 7.007 5.636 1.00 92.62 298 ILE A O 1
ATOM 2342 N N . ASN A 1 299 ? 6.886 6.954 7.405 1.00 90.31 299 ASN A N 1
ATOM 2343 C CA . ASN A 1 299 ? 7.642 7.899 8.222 1.00 90.31 299 ASN A CA 1
ATOM 2344 C C . ASN A 1 299 ? 8.595 7.151 9.155 1.00 90.31 299 ASN A C 1
ATOM 2346 O O . ASN A 1 299 ? 8.155 6.548 10.138 1.00 90.31 299 ASN A O 1
ATOM 2350 N N . HIS A 1 300 ? 9.889 7.240 8.877 1.00 88.12 300 HIS A N 1
ATOM 2351 C CA . HIS A 1 300 ? 10.963 6.825 9.771 1.00 88.12 300 HIS A CA 1
ATOM 2352 C C . HIS A 1 300 ? 11.458 8.004 10.620 1.00 88.12 300 HIS A C 1
ATOM 2354 O O . HIS A 1 300 ? 11.158 9.166 10.353 1.00 88.12 300 HIS A O 1
ATOM 2360 N N . ALA A 1 301 ? 12.295 7.722 11.622 1.00 82.06 301 ALA A N 1
ATOM 2361 C CA . ALA A 1 301 ? 12.921 8.760 12.449 1.00 82.06 301 ALA A CA 1
ATOM 2362 C C . ALA A 1 301 ? 13.821 9.737 11.657 1.00 82.06 301 ALA A C 1
ATOM 2364 O O . ALA A 1 301 ? 14.069 10.850 12.111 1.00 82.06 301 ALA A O 1
ATOM 2365 N N . TRP A 1 302 ? 14.324 9.320 10.493 1.00 79.56 302 TRP A N 1
ATOM 2366 C CA . TRP A 1 302 ? 15.263 10.076 9.659 1.00 79.56 302 TRP A CA 1
ATOM 2367 C C . TRP A 1 302 ? 14.618 10.721 8.426 1.00 79.56 302 TRP A C 1
ATOM 2369 O O . TRP A 1 302 ? 15.271 11.514 7.753 1.00 79.56 302 TRP A O 1
ATOM 2379 N N . GLY A 1 303 ? 13.353 10.415 8.127 1.00 83.81 303 GLY A N 1
ATOM 2380 C CA . GLY A 1 303 ? 12.690 10.919 6.929 1.00 83.81 303 GLY A CA 1
ATOM 2381 C C . GLY A 1 303 ? 11.360 10.235 6.634 1.00 83.81 303 GLY A C 1
ATOM 2382 O O . GLY A 1 303 ? 10.944 9.315 7.335 1.00 83.81 303 GLY A O 1
ATOM 2383 N N . SER A 1 304 ? 10.685 10.703 5.587 1.00 86.25 304 SER A N 1
ATOM 2384 C CA . SER A 1 304 ? 9.416 10.150 5.113 1.00 86.25 304 SER A CA 1
ATOM 2385 C C . SER A 1 304 ? 9.537 9.745 3.648 1.00 86.25 304 SER A C 1
ATOM 2387 O O . SER A 1 304 ? 9.975 10.555 2.833 1.00 86.25 304 SER A O 1
ATOM 2389 N N . TYR A 1 305 ? 9.128 8.519 3.325 1.00 88.81 305 TYR A N 1
ATOM 2390 C CA . TYR A 1 305 ? 9.001 8.018 1.956 1.00 88.81 305 TYR A CA 1
ATOM 2391 C C . TYR A 1 305 ? 7.563 8.167 1.485 1.00 88.81 305 TYR A C 1
ATOM 2393 O O . TYR A 1 305 ? 6.665 7.582 2.088 1.00 88.81 305 TYR A O 1
ATOM 2401 N N . ASN A 1 306 ? 7.331 8.906 0.401 1.00 92.00 306 ASN A N 1
ATOM 2402 C CA . ASN A 1 306 ? 5.995 9.070 -0.168 1.00 92.00 306 ASN A CA 1
ATOM 2403 C C . ASN A 1 306 ? 5.783 8.098 -1.337 1.00 92.00 306 ASN A C 1
ATOM 2405 O O . ASN A 1 306 ? 6.031 8.417 -2.503 1.00 92.00 306 ASN A O 1
ATOM 2409 N N . VAL A 1 307 ? 5.285 6.906 -1.025 1.00 94.31 307 VAL A N 1
ATOM 2410 C CA . VAL A 1 307 ? 5.158 5.812 -1.986 1.00 94.31 307 VAL A CA 1
ATOM 2411 C C . VAL A 1 307 ? 3.782 5.757 -2.643 1.00 94.31 307 VAL A C 1
ATOM 2413 O O . VAL A 1 307 ? 2.743 5.929 -2.004 1.00 94.31 307 VAL A O 1
ATOM 2416 N N . ALA A 1 308 ? 3.779 5.476 -3.938 1.00 93.38 308 ALA A N 1
ATOM 2417 C CA . ALA A 1 308 ? 2.635 4.925 -4.646 1.00 93.38 308 ALA A CA 1
ATOM 2418 C C . ALA A 1 308 ? 2.517 3.433 -4.297 1.00 93.38 308 ALA A C 1
ATOM 2420 O O . ALA A 1 308 ? 3.533 2.751 -4.388 1.00 93.38 308 ALA A O 1
ATOM 2421 N N . TRP A 1 309 ? 1.345 2.920 -3.897 1.00 91.94 309 TRP A N 1
ATOM 2422 C CA . TRP A 1 309 ? 1.205 1.529 -3.429 1.00 91.94 309 TRP A CA 1
ATOM 2423 C C . TRP A 1 309 ? -0.099 0.854 -3.860 1.00 91.94 309 TRP A C 1
ATOM 2425 O O . TRP A 1 309 ? -1.176 1.441 -3.743 1.00 91.94 309 TRP A O 1
ATOM 2435 N N . ASN A 1 310 ? -0.004 -0.411 -4.278 1.00 87.25 310 ASN A N 1
ATOM 2436 C CA . ASN A 1 310 ? -1.151 -1.248 -4.656 1.00 87.25 310 ASN A CA 1
ATOM 2437 C C . ASN A 1 310 ? -1.259 -2.581 -3.882 1.00 87.25 310 ASN A C 1
ATOM 2439 O O . ASN A 1 310 ? -2.029 -3.449 -4.282 1.00 87.25 310 ASN A O 1
ATOM 2443 N N . GLY A 1 311 ? -0.477 -2.784 -2.819 1.00 86.25 311 GLY A N 1
ATOM 2444 C CA . GLY A 1 311 ? -0.386 -4.074 -2.116 1.00 86.25 311 GLY A CA 1
ATOM 2445 C C . GLY A 1 311 ? 0.908 -4.836 -2.400 1.00 86.25 311 GLY A C 1
ATOM 2446 O O . GLY A 1 311 ? 1.545 -5.336 -1.462 1.00 86.25 311 GLY A O 1
ATOM 2447 N N . SER A 1 312 ? 1.333 -4.848 -3.664 1.00 90.38 312 SER A N 1
ATOM 2448 C CA . SER A 1 312 ? 2.448 -5.671 -4.154 1.00 90.38 312 SER A CA 1
ATOM 2449 C C . SER A 1 312 ? 3.645 -4.849 -4.624 1.00 90.38 312 SER A C 1
ATOM 2451 O O . SER A 1 312 ? 4.769 -5.332 -4.548 1.00 90.38 312 SER A O 1
ATOM 2453 N N . ILE A 1 313 ? 3.451 -3.598 -5.043 1.00 93.38 313 ILE A N 1
ATOM 2454 C CA . ILE A 1 313 ? 4.531 -2.687 -5.434 1.00 93.38 313 ILE A CA 1
ATOM 2455 C C . ILE A 1 313 ? 4.422 -1.365 -4.678 1.00 93.38 313 ILE A C 1
ATOM 2457 O O . ILE A 1 313 ? 3.327 -0.832 -4.500 1.00 93.38 313 ILE A O 1
ATOM 2461 N N . MET A 1 314 ? 5.562 -0.845 -4.231 1.00 95.44 314 MET A N 1
ATOM 2462 C CA . MET A 1 314 ? 5.738 0.517 -3.741 1.00 95.44 314 MET A CA 1
ATOM 2463 C C . MET A 1 314 ? 6.725 1.246 -4.650 1.00 95.44 314 MET A C 1
ATOM 2465 O O . MET A 1 314 ? 7.825 0.745 -4.881 1.00 95.44 314 MET A O 1
ATOM 2469 N N . ILE A 1 315 ? 6.348 2.430 -5.133 1.00 94.94 315 ILE A N 1
ATOM 2470 C CA . ILE A 1 315 ? 7.228 3.292 -5.932 1.00 94.94 315 ILE A CA 1
ATOM 2471 C C . ILE A 1 315 ? 7.391 4.641 -5.229 1.00 94.94 315 ILE A C 1
ATOM 2473 O O . ILE A 1 315 ? 6.417 5.379 -5.053 1.00 94.94 315 ILE A O 1
ATOM 2477 N N . ASN A 1 316 ? 8.617 4.969 -4.831 1.00 94.62 316 ASN A N 1
ATOM 2478 C CA . ASN A 1 316 ? 9.001 6.305 -4.368 1.00 94.62 316 ASN A CA 1
ATOM 2479 C C . ASN A 1 316 ? 9.643 7.072 -5.527 1.00 94.62 316 ASN A C 1
ATOM 2481 O O . ASN A 1 316 ? 10.413 6.476 -6.268 1.00 94.62 316 ASN A O 1
ATOM 2485 N N . ALA A 1 317 ? 9.375 8.370 -5.653 1.00 91.50 317 ALA A N 1
ATOM 2486 C CA . ALA A 1 317 ? 10.115 9.262 -6.545 1.00 91.50 317 ALA A CA 1
ATOM 2487 C C . ALA A 1 317 ? 10.419 10.565 -5.800 1.00 91.50 317 ALA A C 1
ATOM 2489 O O . ALA A 1 317 ? 9.519 11.166 -5.200 1.00 91.50 317 ALA A O 1
ATOM 2490 N N . ASP A 1 318 ? 11.680 10.988 -5.824 1.00 86.31 318 ASP A N 1
ATOM 2491 C CA . ASP A 1 318 ? 12.150 12.123 -5.040 1.00 86.31 318 ASP A CA 1
ATOM 2492 C C . ASP A 1 318 ? 11.650 13.448 -5.620 1.00 86.31 318 ASP A C 1
ATOM 2494 O O . ASP A 1 318 ? 11.860 13.764 -6.784 1.00 86.31 318 ASP A O 1
ATOM 2498 N N . THR A 1 319 ? 11.037 14.299 -4.798 1.00 81.00 319 THR A N 1
ATOM 2499 C CA . THR A 1 319 ? 10.692 15.671 -5.223 1.00 81.00 319 THR A CA 1
ATOM 2500 C C . THR A 1 319 ? 11.765 16.696 -4.873 1.00 81.00 319 THR A C 1
ATOM 2502 O O . THR A 1 319 ? 11.637 17.867 -5.217 1.00 81.00 319 THR A O 1
ATOM 2505 N N . ALA A 1 320 ? 12.797 16.281 -4.143 1.00 84.31 320 ALA A N 1
ATOM 2506 C CA . ALA A 1 320 ? 13.936 17.097 -3.752 1.00 84.31 320 ALA A CA 1
ATOM 2507 C C . ALA A 1 320 ? 15.144 16.184 -3.499 1.00 84.31 320 ALA A C 1
ATOM 2509 O O . ALA A 1 320 ? 14.929 15.030 -3.130 1.00 84.31 320 ALA A O 1
ATOM 2510 N N . PRO A 1 321 ? 16.385 16.682 -3.669 1.00 86.88 321 PRO A N 1
ATOM 2511 C CA . PRO A 1 321 ? 17.565 15.876 -3.407 1.00 86.88 321 PRO A CA 1
ATOM 2512 C C . PRO A 1 321 ? 17.589 15.348 -1.970 1.00 86.88 321 PRO A C 1
ATOM 2514 O O . PRO A 1 321 ? 17.235 16.074 -1.034 1.00 86.88 321 PRO A O 1
ATOM 2517 N N . ASP A 1 322 ? 18.028 14.105 -1.803 1.00 86.44 322 ASP A N 1
ATOM 2518 C CA . ASP A 1 322 ? 18.223 13.487 -0.496 1.00 86.44 322 ASP A CA 1
ATOM 2519 C C . ASP A 1 322 ? 19.418 14.103 0.271 1.00 86.44 322 ASP A C 1
ATOM 2521 O O . ASP A 1 322 ? 20.048 15.079 -0.152 1.00 86.44 322 ASP A O 1
ATOM 2525 N N . ALA A 1 323 ? 19.743 13.542 1.441 1.00 86.62 323 ALA A N 1
ATOM 2526 C CA . ALA A 1 323 ? 20.857 14.019 2.266 1.00 86.62 323 ALA A CA 1
ATOM 2527 C C . ALA A 1 323 ? 22.232 13.893 1.578 1.00 86.62 323 ALA A C 1
ATOM 2529 O O . ALA A 1 323 ? 23.173 14.595 1.957 1.00 86.62 323 ALA A O 1
ATOM 2530 N N . GLU A 1 324 ? 22.342 13.028 0.571 1.00 88.19 324 GLU A N 1
ATOM 2531 C CA . GLU A 1 324 ? 23.532 12.810 -0.251 1.00 88.19 324 GLU A CA 1
ATOM 2532 C C . GLU A 1 324 ? 23.448 13.568 -1.582 1.00 88.19 324 GLU A C 1
ATOM 2534 O O . GLU A 1 324 ? 24.287 13.372 -2.460 1.00 88.19 324 GLU A O 1
ATOM 2539 N N . ASN A 1 325 ? 22.482 14.487 -1.704 1.00 90.56 325 ASN A N 1
ATOM 2540 C CA . ASN A 1 325 ? 22.226 15.304 -2.881 1.00 90.56 325 ASN A CA 1
ATOM 2541 C C . ASN A 1 325 ? 21.835 14.475 -4.120 1.00 90.56 325 ASN A C 1
ATOM 2543 O O . ASN A 1 325 ? 22.078 14.897 -5.250 1.00 90.56 325 ASN A O 1
ATOM 2547 N N . ARG A 1 326 ? 21.204 13.313 -3.939 1.00 88.44 326 ARG A N 1
ATOM 2548 C CA . ARG A 1 326 ? 20.721 12.466 -5.036 1.00 88.44 326 ARG A CA 1
ATOM 2549 C C . ARG A 1 326 ? 19.238 12.680 -5.303 1.00 88.44 326 ARG A C 1
ATOM 2551 O O . ARG A 1 326 ? 18.464 12.926 -4.386 1.00 88.44 326 ARG A O 1
ATOM 2558 N N . LEU A 1 327 ? 18.864 12.584 -6.574 1.00 88.62 327 LEU A N 1
ATOM 2559 C CA . LEU A 1 327 ? 17.485 12.547 -7.050 1.00 88.62 327 LEU A CA 1
ATOM 2560 C C . LEU A 1 327 ? 17.274 11.242 -7.799 1.00 88.62 327 LEU A C 1
ATOM 2562 O O . LEU A 1 327 ? 18.026 10.937 -8.729 1.00 88.62 327 LEU A O 1
ATOM 2566 N N . GLY A 1 328 ? 16.260 10.485 -7.416 1.00 89.19 328 GLY A N 1
ATOM 2567 C CA . GLY A 1 328 ? 15.890 9.294 -8.150 1.00 89.19 328 GLY A CA 1
ATOM 2568 C C . GLY A 1 328 ? 14.558 8.727 -7.724 1.00 89.19 328 GLY A C 1
ATOM 2569 O O . GLY A 1 328 ? 13.643 9.426 -7.281 1.00 89.19 328 GLY A O 1
ATOM 2570 N N . PHE A 1 329 ? 14.462 7.421 -7.898 1.00 91.06 329 PHE A N 1
ATOM 2571 C CA . PHE A 1 329 ? 13.288 6.671 -7.520 1.00 91.06 329 PHE A CA 1
ATOM 2572 C C . PHE A 1 329 ? 13.697 5.340 -6.895 1.00 91.06 329 PHE A C 1
ATOM 2574 O O . PHE A 1 329 ? 14.792 4.817 -7.134 1.00 91.06 329 PHE A O 1
ATOM 2581 N N . ASP A 1 330 ? 12.806 4.796 -6.079 1.00 94.00 330 ASP A N 1
ATOM 2582 C CA . ASP A 1 330 ? 12.947 3.473 -5.489 1.00 94.00 330 ASP A CA 1
ATOM 2583 C C . ASP A 1 330 ? 11.761 2.607 -5.926 1.00 94.00 330 ASP A C 1
ATOM 2585 O O . ASP A 1 330 ? 10.608 3.043 -5.872 1.00 94.00 330 ASP A O 1
ATOM 2589 N N . ILE A 1 331 ? 12.044 1.363 -6.307 1.00 94.94 331 ILE A N 1
ATOM 2590 C CA . ILE A 1 331 ? 11.058 0.296 -6.465 1.00 94.94 331 ILE A CA 1
ATOM 2591 C C . ILE A 1 331 ? 11.219 -0.664 -5.295 1.00 94.94 331 ILE A C 1
ATOM 2593 O O . ILE A 1 331 ? 12.306 -1.192 -5.056 1.00 94.94 331 ILE A O 1
ATOM 2597 N N . ILE A 1 332 ? 10.124 -0.937 -4.597 1.00 96.31 332 ILE A N 1
ATOM 2598 C CA . ILE A 1 332 ? 10.047 -1.996 -3.595 1.00 96.31 332 ILE A CA 1
ATOM 2599 C C . ILE A 1 332 ? 8.886 -2.906 -3.996 1.00 96.31 332 ILE A C 1
ATOM 2601 O O . ILE A 1 332 ? 7.727 -2.521 -3.851 1.00 96.31 332 ILE A O 1
ATOM 2605 N N . ALA A 1 333 ? 9.168 -4.095 -4.526 1.00 96.25 333 ALA A N 1
ATOM 2606 C CA . ALA A 1 333 ? 8.130 -5.029 -4.966 1.00 96.25 333 ALA A CA 1
ATOM 2607 C C . ALA A 1 333 ? 8.165 -6.321 -4.153 1.00 96.25 333 ALA A C 1
ATOM 2609 O O . ALA A 1 333 ? 9.225 -6.848 -3.825 1.00 96.25 333 ALA A O 1
ATOM 2610 N N . ARG A 1 334 ? 6.986 -6.813 -3.791 1.00 96.25 334 ARG A N 1
ATOM 2611 C CA . ARG A 1 334 ? 6.790 -7.955 -2.904 1.00 96.25 334 ARG A CA 1
ATOM 2612 C C . ARG A 1 334 ? 7.352 -9.214 -3.552 1.00 96.25 334 ARG A C 1
ATOM 2614 O O . ARG A 1 334 ? 7.046 -9.500 -4.711 1.00 96.25 334 ARG A O 1
ATOM 2621 N N . LYS A 1 335 ? 8.184 -9.950 -2.812 1.00 96.81 335 LYS A N 1
ATOM 2622 C CA . LYS A 1 335 ? 8.803 -11.182 -3.309 1.00 96.81 335 LYS A CA 1
ATOM 2623 C C . LYS A 1 335 ? 7.729 -12.223 -3.590 1.00 96.81 335 LYS A C 1
ATOM 2625 O O . LYS A 1 335 ? 6.866 -12.459 -2.745 1.00 96.81 335 LYS A O 1
ATOM 2630 N N . ALA A 1 336 ? 7.831 -12.894 -4.733 1.00 95.19 336 ALA A N 1
ATOM 2631 C CA . ALA A 1 336 ? 7.048 -14.097 -4.960 1.00 95.19 336 ALA A CA 1
ATOM 2632 C C . ALA A 1 336 ? 7.519 -15.207 -4.004 1.00 95.19 336 ALA A C 1
ATOM 2634 O O . ALA A 1 336 ? 8.715 -15.359 -3.752 1.00 95.19 336 ALA A O 1
ATOM 2635 N N . THR A 1 337 ? 6.583 -15.993 -3.473 1.00 91.75 337 THR A N 1
ATOM 2636 C CA . THR A 1 337 ? 6.884 -17.122 -2.579 1.00 91.75 337 THR A CA 1
ATOM 2637 C C . THR A 1 337 ? 6.314 -18.412 -3.148 1.00 91.75 337 THR A C 1
ATOM 2639 O O . THR A 1 337 ? 5.295 -18.387 -3.834 1.00 91.75 337 THR A O 1
ATOM 2642 N N . ASN A 1 338 ? 6.942 -19.548 -2.827 1.00 91.62 338 ASN A N 1
ATOM 2643 C CA . ASN A 1 338 ? 6.548 -20.872 -3.333 1.00 91.62 338 ASN A CA 1
ATOM 2644 C C . ASN A 1 338 ? 6.520 -20.950 -4.867 1.00 91.62 338 ASN A C 1
ATOM 2646 O O . ASN A 1 338 ? 5.642 -21.598 -5.432 1.00 91.62 338 ASN A O 1
ATOM 2650 N N . ILE A 1 339 ? 7.461 -20.266 -5.513 1.00 94.62 339 ILE A N 1
ATOM 2651 C CA . ILE A 1 339 ? 7.549 -20.225 -6.966 1.00 94.62 339 ILE A CA 1
ATOM 2652 C C . ILE A 1 339 ? 8.060 -21.546 -7.535 1.00 94.62 339 ILE A C 1
ATOM 2654 O O . ILE A 1 339 ? 8.904 -22.217 -6.942 1.00 94.62 339 ILE A O 1
ATOM 2658 N N . ASP A 1 340 ? 7.596 -21.888 -8.727 1.00 95.56 340 ASP A N 1
ATOM 2659 C CA . ASP A 1 340 ? 8.175 -22.939 -9.546 1.00 95.56 340 ASP A CA 1
ATOM 2660 C C . ASP A 1 340 ? 8.363 -22.489 -11.006 1.00 95.56 340 ASP A C 1
ATOM 2662 O O . ASP A 1 340 ? 8.104 -21.348 -11.392 1.00 95.56 340 ASP A O 1
ATOM 2666 N N . VAL A 1 341 ? 8.874 -23.393 -11.844 1.00 95.81 341 VAL A N 1
ATOM 2667 C CA . VAL A 1 341 ? 9.129 -23.122 -13.268 1.00 95.81 341 VAL A CA 1
ATOM 2668 C C . VAL A 1 341 ? 7.870 -22.640 -14.001 1.00 95.81 341 VAL A C 1
ATOM 2670 O O . VAL A 1 341 ? 7.975 -21.805 -14.894 1.00 95.81 341 VAL A O 1
ATOM 2673 N N . ASN A 1 342 ? 6.678 -23.118 -13.639 1.00 95.75 342 ASN A N 1
ATOM 2674 C CA . ASN A 1 342 ? 5.425 -22.727 -14.286 1.00 95.75 342 ASN A CA 1
ATOM 2675 C C . ASN A 1 342 ? 5.055 -21.262 -14.014 1.00 95.75 342 ASN A C 1
ATOM 2677 O O . ASN A 1 342 ? 4.398 -20.630 -14.846 1.00 95.75 342 ASN A O 1
ATOM 2681 N N . ASP A 1 343 ? 5.503 -20.712 -12.886 1.00 93.88 343 ASP A N 1
ATOM 2682 C CA . ASP A 1 343 ? 5.298 -19.302 -12.557 1.00 93.88 343 ASP A CA 1
ATOM 2683 C C . ASP A 1 343 ? 6.177 -18.389 -13.423 1.00 93.88 343 ASP A C 1
ATOM 2685 O O . ASP A 1 343 ? 5.767 -17.275 -13.759 1.00 93.88 343 ASP A O 1
ATOM 2689 N N . VAL A 1 344 ? 7.338 -18.885 -13.863 1.00 96.00 344 VAL A N 1
ATOM 2690 C CA . VAL A 1 344 ? 8.314 -18.145 -14.682 1.00 96.00 344 VAL A CA 1
ATOM 2691 C C . VAL A 1 344 ? 8.065 -18.293 -16.183 1.00 96.00 344 VAL A C 1
ATOM 2693 O O . VAL A 1 344 ? 8.239 -17.336 -16.928 1.00 96.00 344 VAL A O 1
ATOM 2696 N N . ILE A 1 345 ? 7.654 -19.468 -16.667 1.00 97.12 345 ILE A N 1
ATOM 2697 C CA . ILE A 1 345 ? 7.467 -19.668 -18.113 1.00 97.12 345 ILE A CA 1
ATOM 2698 C C . ILE A 1 345 ? 6.335 -18.797 -18.668 1.00 97.12 345 ILE A C 1
ATOM 2700 O O . ILE A 1 345 ? 5.303 -18.586 -18.021 1.00 97.12 345 ILE A O 1
ATOM 2704 N N . GLY A 1 346 ? 6.506 -18.345 -19.906 1.00 96.06 346 GLY A N 1
ATOM 2705 C CA . GLY A 1 346 ? 5.535 -17.525 -20.624 1.00 96.06 346 GLY A CA 1
ATOM 2706 C C . GLY A 1 346 ? 6.165 -16.310 -21.292 1.00 96.06 346 GLY A C 1
ATOM 2707 O O . GLY A 1 346 ? 7.382 -16.134 -21.276 1.00 96.06 346 GLY A O 1
ATOM 2708 N N . ASN A 1 347 ? 5.307 -15.485 -21.887 1.00 95.62 347 ASN A N 1
ATOM 2709 C CA . ASN A 1 347 ? 5.702 -14.233 -22.519 1.00 95.62 347 ASN A CA 1
ATOM 2710 C C . ASN A 1 347 ? 5.655 -13.098 -21.503 1.00 95.62 347 ASN A C 1
ATOM 2712 O O . ASN A 1 347 ? 4.754 -13.037 -20.667 1.00 95.62 347 ASN A O 1
ATOM 2716 N N . TYR A 1 348 ? 6.618 -12.198 -21.603 1.00 95.06 348 TYR A N 1
ATOM 2717 C CA . TYR A 1 348 ? 6.711 -10.978 -20.826 1.00 95.06 348 TYR A CA 1
ATOM 2718 C C . TYR A 1 348 ? 6.975 -9.839 -21.790 1.00 95.06 348 TYR A C 1
ATOM 2720 O O . TYR A 1 348 ? 7.846 -9.944 -22.653 1.00 95.06 348 TYR A O 1
ATOM 2728 N N . SER A 1 349 ? 6.279 -8.731 -21.595 1.00 92.38 349 SER A N 1
ATOM 2729 C CA . SER A 1 349 ? 6.702 -7.456 -22.158 1.00 92.38 349 SER A CA 1
ATOM 2730 C C . SER A 1 349 ? 7.648 -6.782 -21.167 1.00 92.38 349 SER A C 1
ATOM 2732 O O . SER A 1 349 ? 7.512 -6.968 -19.953 1.00 92.38 349 SER A O 1
ATOM 2734 N N . PHE A 1 350 ? 8.630 -6.032 -21.659 1.00 92.00 350 PHE A N 1
ATOM 2735 C CA . PHE A 1 350 ? 9.604 -5.387 -20.787 1.00 92.00 350 PHE A CA 1
ATOM 2736 C C . PHE A 1 350 ? 10.032 -4.009 -21.258 1.00 92.00 350 PHE A C 1
ATOM 2738 O O . PHE A 1 350 ? 9.983 -3.684 -22.445 1.00 92.00 350 PHE A O 1
ATOM 2745 N N . PHE A 1 351 ? 10.528 -3.248 -20.291 1.00 90.62 351 PHE A N 1
ATOM 2746 C CA . PHE A 1 351 ? 11.230 -1.997 -20.483 1.00 90.62 351 PHE A CA 1
ATOM 2747 C C . PHE A 1 351 ? 12.539 -1.998 -19.703 1.00 90.62 351 PHE A C 1
ATOM 2749 O O . PHE A 1 351 ? 12.694 -2.667 -18.682 1.00 90.62 351 PHE A O 1
ATOM 2756 N N . ALA A 1 352 ? 13.487 -1.231 -20.199 1.00 90.81 352 ALA A N 1
ATOM 2757 C CA . ALA A 1 352 ? 14.813 -1.093 -19.668 1.00 90.81 352 ALA A CA 1
ATOM 2758 C C . ALA A 1 352 ? 15.254 0.357 -19.752 1.00 90.81 352 ALA A C 1
ATOM 2760 O O . ALA A 1 352 ? 15.062 1.009 -20.778 1.00 90.81 352 ALA A O 1
ATOM 2761 N N . HIS A 1 353 ? 15.926 0.815 -18.708 1.00 89.00 353 HIS A N 1
ATOM 2762 C CA . HIS A 1 353 ? 16.575 2.113 -18.677 1.00 89.00 353 HIS A CA 1
ATOM 2763 C C . HIS A 1 353 ? 17.946 1.975 -18.050 1.00 89.00 353 HIS A C 1
ATOM 2765 O O . HIS A 1 353 ? 18.107 1.292 -17.035 1.00 89.00 353 HIS A O 1
ATOM 2771 N N . TRP A 1 354 ? 18.926 2.621 -18.668 1.00 88.44 354 TRP A N 1
ATOM 2772 C CA . TRP A 1 354 ? 20.294 2.650 -18.194 1.00 88.44 354 TRP A CA 1
ATOM 2773 C C . TRP A 1 354 ? 20.884 4.046 -18.296 1.00 88.44 354 TRP A C 1
ATOM 2775 O O . TRP A 1 354 ? 20.588 4.785 -19.233 1.00 88.44 354 TRP A O 1
ATOM 2785 N N . SER A 1 355 ? 21.781 4.346 -17.370 1.00 85.88 355 SER A N 1
ATOM 2786 C CA . SER A 1 355 ? 22.601 5.546 -17.331 1.00 85.88 355 SER A CA 1
ATOM 2787 C C . SER A 1 355 ? 24.071 5.134 -17.289 1.00 85.88 355 SER A C 1
ATOM 2789 O O . SER A 1 355 ? 24.501 4.451 -16.356 1.00 85.88 355 SER A O 1
ATOM 2791 N N . ASP A 1 356 ? 24.836 5.554 -18.291 1.00 85.19 356 ASP A N 1
ATOM 2792 C CA . ASP A 1 356 ? 26.273 5.312 -18.400 1.00 85.19 356 ASP A CA 1
ATOM 2793 C C . ASP A 1 356 ? 27.019 6.193 -17.387 1.00 85.19 356 ASP A C 1
ATOM 2795 O O . ASP A 1 356 ? 26.849 7.411 -17.333 1.00 85.19 356 ASP A O 1
ATOM 2799 N N . TRP A 1 357 ? 27.872 5.593 -16.563 1.00 82.94 357 TRP A N 1
ATOM 2800 C CA . TRP A 1 357 ? 28.678 6.313 -15.579 1.00 82.94 357 TRP A CA 1
ATOM 2801 C C . TRP A 1 357 ? 29.774 7.203 -16.192 1.00 82.94 357 TRP A C 1
ATOM 2803 O O . TRP A 1 357 ? 30.109 8.256 -15.640 1.00 82.94 357 TRP A O 1
ATOM 2813 N N . TYR A 1 358 ? 30.380 6.775 -17.299 1.00 81.94 358 TYR A N 1
ATOM 2814 C CA . TYR A 1 358 ? 31.530 7.419 -17.930 1.00 81.94 358 TYR A CA 1
ATOM 2815 C C . TYR A 1 358 ? 31.122 8.478 -18.945 1.00 81.94 358 TYR A C 1
ATOM 2817 O O . TYR A 1 358 ? 31.606 9.611 -18.868 1.00 81.94 358 TYR A O 1
ATOM 2825 N N . GLU A 1 359 ? 30.270 8.102 -19.898 1.00 78.25 359 GLU A N 1
ATOM 2826 C CA . GLU A 1 359 ? 29.806 9.004 -20.956 1.00 78.25 359 GLU A CA 1
ATOM 2827 C C . GLU A 1 359 ? 28.704 9.926 -20.437 1.00 78.25 359 GLU A C 1
ATOM 2829 O O . GLU A 1 359 ? 28.544 11.033 -20.951 1.00 78.25 359 GLU A O 1
ATOM 2834 N N . ARG A 1 360 ? 28.059 9.529 -19.328 1.00 77.81 360 ARG A N 1
ATOM 2835 C CA . ARG A 1 360 ? 26.882 10.195 -18.774 1.00 77.81 360 ARG A CA 1
ATOM 2836 C C . ARG A 1 360 ? 25.780 10.265 -19.807 1.00 77.81 360 ARG A C 1
ATOM 2838 O O . ARG A 1 360 ? 25.084 11.254 -19.836 1.00 77.81 360 ARG A O 1
ATOM 2845 N N . ASP A 1 361 ? 25.625 9.256 -20.648 1.00 79.31 361 ASP A N 1
ATOM 2846 C CA . ASP A 1 361 ? 24.480 9.156 -21.543 1.00 79.31 361 ASP A CA 1
ATOM 2847 C C . ASP A 1 361 ? 23.423 8.256 -20.903 1.00 79.31 361 ASP A C 1
ATOM 2849 O O . ASP A 1 361 ? 23.722 7.454 -20.017 1.00 79.31 361 ASP A O 1
ATOM 2853 N N . ALA A 1 362 ? 22.172 8.396 -21.330 1.00 81.75 362 ALA A N 1
ATOM 2854 C CA . ALA A 1 362 ? 21.124 7.463 -20.949 1.00 81.75 362 ALA A CA 1
ATOM 2855 C C . ALA A 1 362 ? 20.607 6.720 -22.179 1.00 81.75 362 ALA A C 1
ATOM 2857 O O . ALA A 1 362 ? 20.584 7.221 -23.307 1.00 81.75 362 ALA A O 1
ATOM 2858 N N . SER A 1 363 ? 20.236 5.470 -21.954 1.00 85.12 363 SER A N 1
ATOM 2859 C CA . SER A 1 363 ? 19.684 4.591 -22.965 1.00 85.12 363 SER A CA 1
ATOM 2860 C C . SER A 1 363 ? 18.434 3.925 -22.432 1.00 85.12 363 SER A C 1
ATOM 2862 O O . SER A 1 363 ? 18.348 3.579 -21.256 1.00 85.12 363 SER A O 1
ATOM 2864 N N . VAL A 1 364 ? 17.474 3.701 -23.315 1.00 87.25 364 VAL A N 1
ATOM 2865 C CA . VAL A 1 364 ? 16.289 2.901 -23.022 1.00 87.25 364 VAL A CA 1
ATOM 2866 C C . VAL A 1 364 ? 16.078 1.831 -24.077 1.00 87.25 364 VAL A C 1
ATOM 2868 O O . VAL A 1 364 ? 16.600 1.884 -25.199 1.00 87.25 364 VAL A O 1
ATOM 2871 N N . GLY A 1 365 ? 15.328 0.816 -23.681 1.00 88.62 365 GLY A N 1
ATOM 2872 C CA . GLY A 1 365 ? 15.028 -0.332 -24.503 1.00 88.62 365 GLY A CA 1
ATOM 2873 C C . GLY A 1 365 ? 13.737 -1.003 -24.081 1.00 88.62 365 GLY A C 1
ATOM 2874 O O . GLY A 1 365 ? 13.362 -0.952 -22.917 1.00 88.62 365 GLY A O 1
ATOM 2875 N N . TRP A 1 366 ? 13.053 -1.636 -25.019 1.00 90.50 366 TRP A N 1
ATOM 2876 C CA . TRP A 1 366 ? 11.795 -2.324 -24.753 1.00 90.50 366 TRP A CA 1
ATOM 2877 C C . TRP A 1 366 ? 11.633 -3.526 -25.671 1.00 90.50 366 TRP A C 1
ATOM 2879 O O . TRP A 1 366 ? 12.357 -3.682 -26.654 1.00 90.50 366 TRP A O 1
ATOM 2889 N N . GLY A 1 367 ? 10.677 -4.389 -25.360 1.00 91.31 367 GLY A N 1
ATOM 2890 C CA . GLY A 1 367 ? 10.333 -5.503 -26.228 1.00 91.31 367 GLY A CA 1
ATOM 2891 C C . GLY A 1 367 ? 9.667 -6.635 -25.474 1.00 91.31 367 GLY A C 1
ATOM 2892 O O . GLY A 1 367 ? 8.933 -6.406 -24.515 1.00 91.31 367 GLY A O 1
ATOM 2893 N N . THR A 1 368 ? 9.915 -7.861 -25.923 1.00 93.19 368 THR A N 1
ATOM 2894 C CA . THR A 1 368 ? 9.289 -9.065 -25.369 1.00 93.19 368 THR A CA 1
ATOM 2895 C C . THR A 1 368 ? 10.332 -10.121 -25.046 1.00 93.19 368 THR A C 1
ATOM 2897 O O . THR A 1 368 ? 11.302 -10.276 -25.788 1.00 93.19 368 THR A O 1
ATOM 2900 N N . VAL A 1 369 ? 10.115 -10.898 -23.991 1.00 95.44 369 VAL A N 1
ATOM 2901 C CA . VAL A 1 369 ? 10.888 -12.104 -23.686 1.00 95.44 369 VAL A CA 1
ATOM 2902 C C . VAL A 1 369 ? 9.956 -13.284 -23.441 1.00 95.44 369 VAL A C 1
ATOM 2904 O O . VAL A 1 369 ? 8.972 -13.166 -22.720 1.00 95.44 369 VAL A O 1
ATOM 2907 N N . GLU A 1 370 ? 10.265 -14.424 -24.052 1.00 97.06 370 GLU A N 1
ATOM 2908 C CA . GLU A 1 370 ? 9.600 -15.699 -23.790 1.00 97.06 370 GLU A CA 1
ATOM 2909 C C . GLU A 1 370 ? 10.538 -16.594 -22.976 1.00 97.06 370 GLU A C 1
ATOM 2911 O O . GLU A 1 370 ? 11.628 -16.927 -23.446 1.00 97.06 370 GLU A O 1
ATOM 2916 N N . PHE A 1 371 ? 10.118 -16.999 -21.776 1.00 97.56 371 PHE A N 1
ATOM 2917 C CA . PHE A 1 371 ? 10.803 -18.019 -20.980 1.00 97.56 371 PHE A CA 1
ATOM 2918 C C . PHE A 1 371 ? 10.169 -19.388 -21.233 1.00 97.56 371 PHE A C 1
ATOM 2920 O O . PHE A 1 371 ? 8.980 -19.603 -20.986 1.00 97.56 371 PHE A O 1
ATOM 2927 N N . LEU A 1 372 ? 10.972 -20.324 -21.731 1.00 97.50 372 LEU A N 1
ATOM 2928 C CA . LEU A 1 372 ? 10.563 -21.669 -22.120 1.00 97.50 372 LEU A CA 1
ATOM 2929 C C . LEU A 1 372 ? 10.843 -22.681 -21.005 1.00 97.50 372 LEU A C 1
ATOM 2931 O O . LEU A 1 372 ? 11.829 -22.586 -20.278 1.00 97.50 372 LEU A O 1
ATOM 2935 N N . ALA A 1 373 ? 9.997 -23.708 -20.908 1.00 96.62 373 ALA A N 1
ATOM 2936 C CA . ALA A 1 373 ? 10.080 -24.736 -19.864 1.00 96.62 373 ALA A CA 1
ATOM 2937 C C . ALA A 1 373 ? 11.346 -25.612 -19.913 1.00 96.62 373 ALA A C 1
ATOM 2939 O O . ALA A 1 373 ? 11.608 -26.360 -18.974 1.00 96.62 373 ALA A O 1
ATOM 2940 N N . ASP A 1 374 ? 12.111 -25.560 -21.002 1.00 96.50 374 ASP A N 1
ATOM 2941 C CA . ASP A 1 374 ? 13.391 -26.256 -21.138 1.00 96.50 374 ASP A CA 1
ATOM 2942 C C . ASP A 1 374 ? 14.580 -25.453 -20.581 1.00 96.50 374 ASP A C 1
ATOM 2944 O O . ASP A 1 374 ? 15.713 -25.927 -20.665 1.00 96.50 374 ASP A O 1
ATOM 2948 N N . GLY A 1 375 ? 14.325 -24.276 -19.999 1.00 96.25 375 GLY A N 1
ATOM 2949 C CA . GLY A 1 375 ? 15.350 -23.383 -19.470 1.00 96.25 375 GLY A CA 1
ATOM 2950 C C . GLY A 1 375 ? 15.932 -22.429 -20.511 1.00 96.25 375 GLY A C 1
ATOM 2951 O O . GLY A 1 375 ? 16.900 -21.751 -20.205 1.00 96.25 375 GLY A O 1
ATOM 2952 N N . ASN A 1 376 ? 15.374 -22.340 -21.724 1.00 97.31 376 ASN A N 1
ATOM 2953 C CA . ASN A 1 376 ? 15.763 -21.316 -22.699 1.00 97.31 376 ASN A CA 1
ATOM 2954 C C . ASN A 1 376 ? 14.896 -20.056 -22.577 1.00 97.31 376 ASN A C 1
ATOM 2956 O O . ASN A 1 376 ? 13.712 -20.123 -22.251 1.00 97.31 376 ASN A O 1
ATOM 2960 N N . GLY A 1 377 ? 15.477 -18.897 -22.875 1.00 96.31 377 GLY A N 1
ATOM 2961 C CA . GLY A 1 377 ? 14.790 -17.616 -23.008 1.00 96.31 377 GLY A CA 1
ATOM 2962 C C . GLY A 1 377 ? 15.064 -16.984 -24.371 1.00 96.31 377 GLY A C 1
ATOM 2963 O O . GLY A 1 377 ? 16.194 -17.042 -24.863 1.00 96.31 377 GLY A O 1
ATOM 2964 N N . VAL A 1 378 ? 14.050 -16.372 -24.984 1.00 96.69 378 VAL A N 1
ATOM 2965 C CA . VAL A 1 378 ? 14.177 -15.642 -26.256 1.00 96.69 378 VAL A CA 1
ATOM 2966 C C . VAL A 1 378 ? 13.663 -14.222 -26.071 1.00 96.69 378 VAL A C 1
ATOM 2968 O O . VAL A 1 378 ? 12.469 -14.018 -25.884 1.00 96.69 378 VAL A O 1
ATOM 2971 N N . ALA A 1 379 ? 14.559 -13.240 -26.137 1.00 95.56 379 ALA A N 1
ATOM 2972 C CA . ALA A 1 379 ? 14.233 -11.826 -26.014 1.00 95.56 379 ALA A CA 1
ATOM 2973 C C . ALA A 1 379 ? 14.349 -11.121 -27.369 1.00 95.56 379 ALA A C 1
ATOM 2975 O O . ALA A 1 379 ? 15.361 -11.252 -28.060 1.00 95.56 379 ALA A O 1
ATOM 2976 N N . THR A 1 380 ? 13.330 -10.344 -27.724 1.00 94.88 380 THR A N 1
ATOM 2977 C CA . THR A 1 380 ? 13.375 -9.361 -28.810 1.00 94.88 380 THR A CA 1
ATOM 2978 C C . THR A 1 380 ? 13.432 -7.981 -28.187 1.00 94.88 380 THR A C 1
ATOM 2980 O O . THR A 1 380 ? 12.613 -7.653 -27.334 1.00 94.88 380 THR A O 1
ATOM 2983 N N . TRP A 1 381 ? 14.409 -7.194 -28.607 1.00 92.75 381 TRP A N 1
ATOM 2984 C CA . TRP A 1 381 ? 14.748 -5.900 -28.048 1.00 92.75 381 TRP A CA 1
ATOM 2985 C C . TRP A 1 381 ? 14.668 -4.834 -29.131 1.00 92.75 381 TRP A C 1
ATOM 2987 O O . TRP A 1 381 ? 15.208 -5.023 -30.219 1.00 92.75 381 TRP A O 1
ATOM 2997 N N . VAL A 1 382 ? 14.066 -3.698 -28.811 1.00 89.94 382 VAL A N 1
ATOM 2998 C CA . VAL A 1 382 ? 14.091 -2.470 -29.599 1.00 89.94 382 VAL A CA 1
ATOM 2999 C C . VAL A 1 382 ? 14.722 -1.384 -28.742 1.00 89.94 382 VAL A C 1
ATOM 3001 O O . VAL A 1 382 ? 14.343 -1.181 -27.591 1.00 89.94 382 VAL A O 1
ATOM 3004 N N . TYR A 1 383 ? 15.756 -0.747 -29.270 1.00 87.62 383 TYR A N 1
ATOM 3005 C CA . TYR A 1 383 ? 16.455 0.343 -28.605 1.00 87.62 383 TYR A CA 1
ATOM 3006 C C . TYR A 1 383 ? 15.886 1.691 -29.038 1.00 87.62 383 TYR A C 1
ATOM 3008 O O . TYR A 1 383 ? 15.282 1.821 -30.103 1.00 87.62 383 TYR A O 1
ATOM 3016 N N . GLN A 1 384 ? 16.159 2.718 -28.237 1.00 82.06 384 GLN A N 1
ATOM 3017 C CA . GLN A 1 384 ? 15.757 4.100 -28.509 1.00 82.06 384 GLN A CA 1
ATOM 3018 C C . GLN A 1 384 ? 16.227 4.651 -29.872 1.00 82.06 384 GLN A C 1
ATOM 3020 O O . GLN A 1 384 ? 15.617 5.565 -30.417 1.00 82.06 384 GLN A O 1
ATOM 3025 N N . ASP A 1 385 ? 17.302 4.094 -30.442 1.00 82.50 385 ASP A N 1
ATOM 3026 C CA . ASP A 1 385 ? 17.846 4.440 -31.763 1.00 82.50 385 ASP A CA 1
ATOM 3027 C C . ASP A 1 385 ? 17.188 3.654 -32.920 1.00 82.50 385 ASP A C 1
ATOM 3029 O O . ASP A 1 385 ? 17.615 3.754 -34.074 1.00 82.50 385 ASP A O 1
ATOM 3033 N N . GLY A 1 386 ? 16.158 2.857 -32.621 1.00 84.00 386 GLY A N 1
ATOM 3034 C CA . GLY A 1 386 ? 15.456 1.989 -33.565 1.00 84.00 386 GLY A CA 1
ATOM 3035 C C . GLY A 1 386 ? 16.207 0.703 -33.911 1.00 84.00 386 GLY A C 1
ATOM 3036 O O . GLY A 1 386 ? 15.751 -0.055 -34.768 1.00 84.00 386 GLY A O 1
ATOM 3037 N N . ARG A 1 387 ? 17.357 0.428 -33.282 1.00 89.69 387 ARG A N 1
ATOM 3038 C CA . ARG A 1 387 ? 18.059 -0.843 -33.460 1.00 89.69 387 ARG A CA 1
ATOM 3039 C C . ARG A 1 387 ? 17.236 -1.969 -32.848 1.00 89.69 387 ARG A C 1
ATOM 3041 O O . ARG A 1 387 ? 16.820 -1.891 -31.696 1.00 89.69 387 ARG A O 1
ATOM 3048 N N . GLU A 1 388 ? 17.083 -3.048 -33.603 1.00 93.31 388 GLU A N 1
ATOM 3049 C CA . GLU A 1 388 ? 16.485 -4.290 -33.120 1.00 93.31 388 GLU A CA 1
ATOM 3050 C C . GLU A 1 388 ? 17.576 -5.316 -32.796 1.00 93.31 388 GLU A C 1
ATOM 3052 O O . GLU A 1 388 ? 18.574 -5.442 -33.514 1.00 93.31 388 GLU A O 1
ATOM 3057 N N . GLU A 1 389 ? 17.392 -6.069 -31.717 1.00 95.38 389 GLU A N 1
ATOM 3058 C CA . GLU A 1 389 ? 18.285 -7.150 -31.314 1.00 95.38 389 GLU A CA 1
ATOM 3059 C C . GLU A 1 389 ? 17.474 -8.356 -30.838 1.00 95.38 389 GLU A C 1
ATOM 3061 O O . GLU A 1 389 ? 16.517 -8.215 -30.085 1.00 95.38 389 GLU A O 1
ATOM 3066 N N . ILE A 1 390 ? 17.862 -9.557 -31.268 1.00 95.62 390 ILE A N 1
ATOM 3067 C CA . ILE A 1 390 ? 17.299 -10.808 -30.754 1.00 95.62 390 ILE A CA 1
ATOM 3068 C C . ILE A 1 390 ? 18.389 -11.500 -29.953 1.00 95.62 390 ILE A C 1
ATOM 3070 O O . ILE A 1 390 ? 19.484 -11.742 -30.468 1.00 95.62 390 ILE A O 1
ATOM 3074 N N . LYS A 1 391 ? 18.081 -11.835 -28.703 1.00 94.31 391 LYS A N 1
ATOM 3075 C CA . LYS A 1 391 ? 18.970 -12.573 -27.812 1.00 94.31 391 LYS A CA 1
ATOM 3076 C C . LYS A 1 391 ? 18.321 -13.869 -27.375 1.00 94.31 391 LYS A C 1
ATOM 3078 O O . LYS A 1 391 ? 17.130 -13.920 -27.089 1.00 94.31 391 LYS A O 1
ATOM 3083 N N . THR A 1 392 ? 19.137 -14.905 -27.298 1.00 95.00 392 THR A N 1
ATOM 3084 C CA . THR A 1 392 ? 18.765 -16.193 -26.722 1.00 95.00 392 THR A CA 1
ATOM 3085 C C . THR A 1 392 ? 19.737 -16.509 -25.603 1.00 95.00 392 THR A C 1
ATOM 3087 O O . THR A 1 392 ? 20.937 -16.292 -25.781 1.00 95.00 392 THR A O 1
ATOM 3090 N N . GLY A 1 393 ? 19.248 -17.032 -24.488 1.00 94.44 393 GLY A N 1
ATOM 3091 C CA . GLY A 1 393 ? 20.094 -17.419 -23.365 1.00 94.44 393 GLY A CA 1
ATOM 3092 C C . GLY A 1 393 ? 19.428 -18.480 -22.508 1.00 94.44 393 GLY A C 1
ATOM 3093 O O . GLY A 1 393 ? 18.203 -18.579 -22.487 1.00 94.44 393 GLY A O 1
ATOM 3094 N N . ASP A 1 394 ? 20.241 -19.266 -21.813 1.00 96.81 394 ASP A N 1
ATOM 3095 C CA . ASP A 1 394 ? 19.741 -20.208 -20.819 1.00 96.81 394 ASP A CA 1
ATOM 3096 C C . ASP A 1 394 ? 19.426 -19.469 -19.510 1.00 96.81 394 ASP A C 1
ATOM 3098 O O . ASP A 1 394 ? 20.113 -18.510 -19.138 1.00 96.81 394 ASP A O 1
ATOM 3102 N N . TRP A 1 395 ? 18.423 -19.951 -18.786 1.00 97.19 395 TRP A N 1
ATOM 3103 C CA . TRP A 1 395 ? 18.054 -19.480 -17.462 1.00 97.19 395 TRP A CA 1
ATOM 3104 C C . TRP A 1 395 ? 17.882 -20.636 -16.472 1.00 97.19 395 TRP A C 1
ATOM 3106 O O . TRP A 1 395 ? 17.571 -21.773 -16.829 1.00 97.19 395 TRP A O 1
ATOM 3116 N N . THR A 1 396 ? 18.095 -20.334 -15.195 1.00 97.38 396 THR A N 1
ATOM 3117 C CA . THR A 1 396 ? 17.880 -21.252 -14.072 1.00 97.38 396 THR A CA 1
ATOM 3118 C C . THR A 1 396 ? 17.117 -20.539 -12.966 1.00 97.38 396 THR A C 1
ATOM 3120 O O . THR A 1 396 ? 17.294 -19.335 -12.785 1.00 97.38 396 THR A O 1
ATOM 3123 N N . LEU A 1 397 ? 16.296 -21.278 -12.221 1.00 97.50 397 LEU A N 1
ATOM 3124 C CA . LEU A 1 397 ? 15.513 -20.752 -11.106 1.00 97.50 397 LEU A CA 1
ATOM 3125 C C . LEU A 1 397 ? 16.090 -21.193 -9.756 1.00 97.50 397 LEU A C 1
ATOM 3127 O O . LEU A 1 397 ? 16.256 -22.388 -9.517 1.00 97.50 397 LEU A O 1
ATOM 3131 N N . ASP A 1 398 ? 16.339 -20.221 -8.884 1.00 96.69 398 ASP A N 1
ATOM 3132 C CA . ASP A 1 398 ? 16.440 -20.391 -7.437 1.00 96.69 398 ASP A CA 1
ATOM 3133 C C . ASP A 1 398 ? 15.049 -20.146 -6.834 1.00 96.69 398 ASP A C 1
ATOM 3135 O O . ASP A 1 398 ? 14.628 -19.013 -6.576 1.00 96.69 398 ASP A O 1
ATOM 3139 N N . ASP A 1 399 ? 14.309 -21.241 -6.672 1.00 92.62 399 ASP A N 1
ATOM 3140 C CA . ASP A 1 399 ? 12.931 -21.258 -6.185 1.00 92.62 399 ASP A CA 1
ATOM 3141 C C . ASP A 1 399 ? 12.818 -20.887 -4.701 1.00 92.62 399 ASP A C 1
ATOM 3143 O O . ASP A 1 399 ? 11.796 -20.359 -4.261 1.00 92.62 399 ASP A O 1
ATOM 3147 N N . VAL A 1 400 ? 13.885 -21.120 -3.934 1.00 90.44 400 VAL A N 1
ATOM 3148 C CA . VAL A 1 400 ? 13.962 -20.782 -2.512 1.00 90.44 400 VAL A CA 1
ATOM 3149 C C . VAL A 1 400 ? 14.067 -19.278 -2.327 1.00 90.44 400 VAL A C 1
ATOM 3151 O O . VAL A 1 400 ? 13.376 -18.719 -1.476 1.00 90.44 400 VAL A O 1
ATOM 3154 N N . ASN A 1 401 ? 14.938 -18.629 -3.100 1.00 92.00 401 ASN A N 1
ATOM 3155 C CA . ASN A 1 401 ? 15.208 -17.209 -2.923 1.00 92.00 401 ASN A CA 1
ATOM 3156 C C . ASN A 1 401 ? 14.362 -16.309 -3.811 1.00 92.00 401 ASN A C 1
ATOM 3158 O O . ASN A 1 401 ? 14.381 -15.109 -3.574 1.00 92.00 401 ASN A O 1
ATOM 3162 N N . GLY A 1 402 ? 13.623 -16.832 -4.793 1.00 95.00 402 GLY A N 1
ATOM 3163 C CA . GLY A 1 402 ? 12.838 -15.982 -5.687 1.00 95.00 402 GLY A CA 1
ATOM 3164 C C . GLY A 1 402 ? 13.670 -15.343 -6.798 1.00 95.00 402 GLY A C 1
ATOM 3165 O O . GLY A 1 402 ? 13.359 -14.228 -7.218 1.00 95.00 402 GLY A O 1
ATOM 3166 N N . ILE A 1 403 ? 14.756 -15.994 -7.228 1.00 96.94 403 ILE A N 1
ATOM 3167 C CA . ILE A 1 403 ? 15.742 -15.415 -8.150 1.00 96.94 403 ILE A CA 1
ATOM 3168 C C . ILE A 1 403 ? 15.838 -16.271 -9.410 1.00 96.94 403 ILE A C 1
ATOM 3170 O O . ILE A 1 403 ? 15.997 -17.487 -9.353 1.00 96.94 403 ILE A O 1
ATOM 3174 N N . MET A 1 404 ? 15.777 -15.627 -10.569 1.00 96.94 404 MET A N 1
ATOM 3175 C CA . MET A 1 404 ? 16.079 -16.241 -11.854 1.00 96.94 404 MET A CA 1
ATOM 3176 C C . MET A 1 404 ? 17.448 -15.758 -12.338 1.00 96.94 404 MET A C 1
ATOM 3178 O O . MET A 1 404 ? 17.682 -14.563 -12.510 1.00 96.94 404 MET A O 1
ATOM 3182 N N . HIS A 1 405 ? 18.349 -16.700 -12.595 1.00 96.31 405 HIS A N 1
ATOM 3183 C CA . HIS A 1 405 ? 19.657 -16.425 -13.181 1.00 96.31 405 HIS A CA 1
ATOM 3184 C C . HIS A 1 405 ? 19.579 -16.637 -14.689 1.00 96.31 405 HIS A C 1
ATOM 3186 O O . HIS A 1 405 ? 19.264 -17.743 -15.124 1.00 96.31 405 HIS A O 1
ATOM 3192 N N . ILE A 1 406 ? 19.895 -15.617 -15.483 1.00 91.31 406 ILE A N 1
ATOM 3193 C CA . ILE A 1 406 ? 20.040 -15.743 -16.938 1.00 91.31 406 ILE A CA 1
ATOM 3194 C C . ILE A 1 406 ? 21.530 -15.667 -17.277 1.00 91.31 406 ILE A C 1
ATOM 3196 O O . ILE A 1 406 ? 22.208 -14.714 -16.889 1.00 91.31 406 ILE A O 1
ATOM 3200 N N . MET A 1 407 ? 22.053 -16.656 -18.006 1.00 83.50 407 MET A N 1
ATOM 3201 C CA . MET A 1 407 ? 23.462 -16.659 -18.410 1.00 83.50 407 MET A CA 1
ATOM 3202 C C . MET A 1 407 ? 23.799 -15.409 -19.236 1.00 83.50 407 MET A C 1
ATOM 3204 O O . MET A 1 407 ? 23.043 -15.027 -20.123 1.00 83.50 407 MET A O 1
ATOM 3208 N N . ASP A 1 408 ? 24.941 -14.781 -18.940 1.00 80.50 408 ASP A N 1
ATOM 3209 C CA . ASP A 1 408 ? 25.418 -13.514 -19.530 1.00 80.50 408 ASP A CA 1
ATOM 3210 C C . ASP A 1 408 ? 24.596 -12.254 -19.186 1.00 80.50 408 ASP A C 1
ATOM 3212 O O . ASP A 1 408 ? 24.895 -11.162 -19.681 1.00 80.50 408 ASP A O 1
ATOM 3216 N N . PHE A 1 409 ? 23.612 -12.371 -18.293 1.00 81.56 409 PHE A N 1
ATOM 3217 C CA . PHE A 1 409 ? 22.874 -11.247 -17.720 1.00 81.56 409 PHE A CA 1
ATOM 3218 C C . PHE A 1 409 ? 22.994 -11.229 -16.189 1.00 81.56 409 PHE A C 1
ATOM 3220 O O . PHE A 1 409 ? 23.689 -12.047 -15.588 1.00 81.56 409 PHE A O 1
ATOM 3227 N N . ARG A 1 410 ? 22.374 -10.225 -15.560 1.00 85.00 410 ARG A N 1
ATOM 3228 C CA . ARG A 1 410 ? 22.277 -10.116 -14.098 1.00 85.00 410 ARG A CA 1
ATOM 3229 C C . ARG A 1 410 ? 21.134 -10.980 -13.566 1.00 85.00 410 ARG A C 1
ATOM 3231 O O . ARG A 1 410 ? 20.388 -11.567 -14.344 1.00 85.00 410 ARG A O 1
ATOM 3238 N N . ASP A 1 411 ? 21.012 -11.031 -12.247 1.00 93.75 411 ASP A N 1
ATOM 3239 C CA . ASP A 1 411 ? 19.919 -11.711 -11.561 1.00 93.75 411 ASP A CA 1
ATOM 3240 C C . ASP A 1 411 ? 18.590 -10.979 -11.764 1.00 93.75 411 ASP A C 1
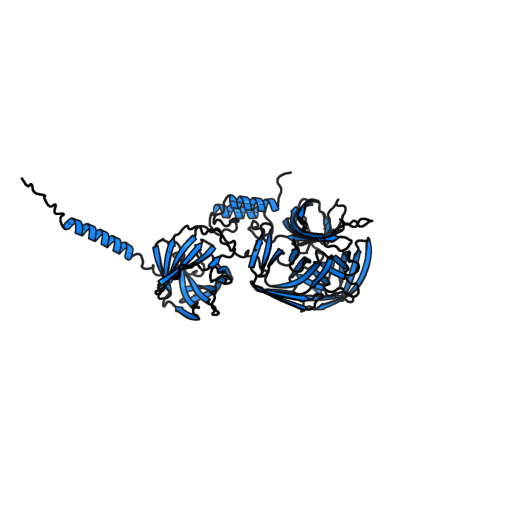ATOM 3242 O O . ASP A 1 411 ? 18.520 -9.747 -11.778 1.00 93.75 411 ASP A O 1
ATOM 3246 N N . PHE A 1 412 ? 17.533 -11.768 -11.925 1.00 95.94 412 PHE A N 1
ATOM 3247 C CA . PHE A 1 412 ? 16.165 -11.316 -12.114 1.00 95.94 412 PHE A CA 1
ATOM 3248 C C . PHE A 1 412 ? 15.359 -11.683 -10.873 1.00 95.94 412 PHE A C 1
ATOM 3250 O O . PHE A 1 412 ? 15.293 -12.846 -10.479 1.00 95.94 412 PHE A O 1
ATOM 3257 N N . PHE A 1 413 ? 14.738 -10.685 -10.264 1.00 97.12 413 PHE A N 1
ATOM 3258 C CA . PHE A 1 413 ? 14.031 -10.799 -8.998 1.00 97.12 413 PHE A CA 1
ATOM 3259 C C . PHE A 1 413 ? 12.548 -11.029 -9.259 1.00 97.12 413 PHE A C 1
ATOM 3261 O O . PHE A 1 413 ? 11.873 -10.193 -9.868 1.00 97.12 413 PHE A O 1
ATOM 3268 N N . LEU A 1 414 ? 12.051 -12.188 -8.830 1.00 97.12 414 LEU A N 1
ATOM 3269 C CA . LEU A 1 414 ? 10.679 -12.617 -9.068 1.00 97.12 414 LEU A CA 1
ATOM 3270 C C . LEU A 1 414 ? 9.757 -12.022 -8.007 1.00 97.12 414 LEU A C 1
ATOM 3272 O O . LEU A 1 414 ? 9.960 -12.200 -6.800 1.00 97.12 414 LEU A O 1
ATOM 3276 N N . CYS A 1 415 ? 8.741 -11.307 -8.471 1.00 96.75 415 CYS A N 1
ATOM 3277 C CA . CYS A 1 415 ? 7.789 -10.591 -7.637 1.00 96.75 415 CYS A CA 1
ATOM 3278 C C . CYS A 1 415 ? 6.388 -11.178 -7.803 1.00 96.75 415 CYS A C 1
ATOM 3280 O O . CYS A 1 415 ? 6.104 -11.907 -8.758 1.00 96.75 415 CYS A O 1
ATOM 3282 N N . GLU A 1 416 ? 5.498 -10.857 -6.870 1.00 93.88 416 GLU A N 1
ATOM 3283 C CA . GLU A 1 416 ? 4.079 -11.173 -7.031 1.00 93.88 416 GLU A CA 1
ATOM 3284 C C . GLU A 1 416 ? 3.489 -10.531 -8.301 1.00 93.88 416 GLU A C 1
ATOM 3286 O O . GLU A 1 416 ? 4.065 -9.621 -8.902 1.00 93.88 416 GLU A O 1
ATOM 3291 N N . GLU A 1 417 ? 2.325 -11.030 -8.722 1.00 90.00 417 GLU A N 1
ATOM 3292 C CA . GLU A 1 417 ? 1.573 -10.518 -9.876 1.00 90.00 417 GLU A CA 1
ATOM 3293 C C . GLU A 1 417 ? 2.318 -10.598 -11.219 1.00 90.00 417 GLU A C 1
ATOM 3295 O O . GLU A 1 417 ? 2.073 -9.818 -12.136 1.00 90.00 417 GLU A O 1
ATOM 3300 N N . GLY A 1 418 ? 3.229 -11.566 -11.368 1.00 92.19 418 GLY A N 1
ATOM 3301 C CA . GLY A 1 418 ? 3.931 -11.806 -12.632 1.00 92.19 418 GLY A CA 1
ATOM 3302 C C . GLY A 1 418 ? 4.906 -10.690 -13.013 1.00 92.19 418 GLY A C 1
ATOM 3303 O O . GLY A 1 418 ? 5.220 -10.530 -14.194 1.00 92.19 418 GLY A O 1
ATOM 3304 N N . ILE A 1 419 ? 5.373 -9.919 -12.032 1.00 95.12 419 ILE A N 1
ATOM 3305 C CA . ILE A 1 419 ? 6.397 -8.894 -12.217 1.00 95.12 419 ILE A CA 1
ATOM 3306 C C . ILE A 1 419 ? 7.777 -9.529 -12.027 1.00 95.12 419 ILE A C 1
ATOM 3308 O O . ILE A 1 419 ? 8.014 -10.290 -11.088 1.00 95.12 419 ILE A O 1
ATOM 3312 N N . ILE A 1 420 ? 8.709 -9.190 -12.911 1.00 95.81 420 ILE A N 1
ATOM 3313 C CA . ILE A 1 420 ? 10.130 -9.492 -12.744 1.00 95.81 420 ILE A CA 1
ATOM 3314 C C . ILE A 1 420 ? 10.881 -8.185 -12.914 1.00 95.81 420 ILE A C 1
ATOM 3316 O O . ILE A 1 420 ? 10.584 -7.417 -13.825 1.00 95.81 420 ILE A O 1
ATOM 3320 N N . PHE A 1 421 ? 11.877 -7.918 -12.082 1.00 93.25 421 PHE A N 1
ATOM 3321 C CA . PHE A 1 421 ? 12.767 -6.795 -12.341 1.00 93.25 421 PHE A CA 1
ATOM 3322 C C . PHE A 1 421 ? 14.223 -7.160 -12.095 1.00 93.25 421 PHE A C 1
ATOM 3324 O O . PHE A 1 421 ? 14.532 -8.152 -11.447 1.00 93.25 421 PHE A O 1
ATOM 3331 N N . SER A 1 422 ? 15.134 -6.368 -12.643 1.00 93.25 422 SER A N 1
ATOM 3332 C CA . SER A 1 422 ? 16.580 -6.526 -12.485 1.00 93.25 422 SER A CA 1
ATOM 3333 C C . SER A 1 422 ? 17.176 -5.136 -12.329 1.00 93.25 422 SER A C 1
ATOM 3335 O O . SER A 1 422 ? 17.001 -4.320 -13.228 1.00 93.25 422 SER A O 1
ATOM 3337 N N . PHE A 1 423 ? 17.917 -4.872 -11.255 1.00 91.12 423 PHE A N 1
ATOM 3338 C CA . PHE A 1 423 ? 18.677 -3.628 -11.107 1.00 91.12 423 PHE A CA 1
ATOM 3339 C C . PHE A 1 423 ? 20.166 -3.851 -11.333 1.00 91.12 423 PHE A C 1
ATOM 3341 O O . PHE A 1 423 ? 20.725 -4.917 -11.078 1.00 91.12 423 PHE A O 1
ATOM 3348 N N . THR A 1 424 ? 20.815 -2.794 -11.796 1.00 88.94 424 THR A N 1
ATOM 3349 C CA . THR A 1 424 ? 22.261 -2.691 -11.859 1.00 88.94 424 THR A CA 1
ATOM 3350 C C . THR A 1 424 ? 22.728 -1.659 -10.836 1.00 88.94 424 THR A C 1
ATOM 3352 O O . THR A 1 424 ? 22.598 -0.460 -11.071 1.00 88.94 424 THR A O 1
ATOM 3355 N N . SER A 1 425 ? 23.263 -2.138 -9.709 1.00 84.38 425 SER A N 1
ATOM 3356 C CA . SER A 1 425 ? 23.790 -1.314 -8.609 1.00 84.38 425 SER A CA 1
ATOM 3357 C C . SER A 1 425 ? 25.282 -0.989 -8.725 1.00 84.38 425 SER A C 1
ATOM 3359 O O . SER A 1 425 ? 25.787 -0.131 -8.010 1.00 84.38 425 SER A O 1
ATOM 3361 N N . GLU A 1 426 ? 25.994 -1.658 -9.633 1.00 82.12 426 GLU A N 1
ATOM 3362 C CA . GLU A 1 426 ? 27.415 -1.429 -9.873 1.00 82.12 426 GLU A CA 1
ATOM 3363 C C . GLU A 1 426 ? 27.675 -1.155 -11.357 1.00 82.12 426 GLU A C 1
ATOM 3365 O O . GLU A 1 426 ? 27.179 -1.920 -12.206 1.00 82.12 426 GLU A O 1
ATOM 3370 N N . PRO A 1 427 ? 28.525 -0.156 -11.672 1.00 73.19 427 PRO A N 1
ATOM 3371 C CA . PRO A 1 427 ? 28.993 0.083 -13.022 1.00 73.19 427 PRO A CA 1
ATOM 3372 C C . PRO A 1 427 ? 29.827 -1.138 -13.405 1.00 73.19 427 PRO A C 1
ATOM 3374 O O . PRO A 1 427 ? 30.967 -1.303 -12.976 1.00 73.19 427 PRO A O 1
ATOM 3377 N N . GLY A 1 428 ? 29.219 -2.061 -14.151 1.00 65.75 428 GLY A N 1
ATOM 3378 C CA . GLY A 1 428 ? 29.895 -3.276 -14.597 1.00 65.75 428 GLY A CA 1
ATOM 3379 C C . GLY A 1 428 ? 31.029 -2.943 -15.572 1.00 65.75 428 GLY A C 1
ATOM 3380 O O . GLY A 1 428 ? 31.445 -1.799 -15.721 1.00 65.75 428 GLY A O 1
ATOM 3381 N N . ILE A 1 429 ? 31.481 -3.923 -16.359 1.00 62.97 429 ILE A N 1
ATOM 3382 C CA . ILE A 1 429 ? 32.482 -3.677 -17.423 1.00 62.97 429 ILE A CA 1
ATOM 3383 C C . ILE A 1 429 ? 32.023 -2.579 -18.406 1.00 62.97 429 ILE A C 1
ATOM 3385 O O . ILE A 1 429 ? 32.857 -1.906 -19.006 1.00 62.97 429 ILE A O 1
ATOM 3389 N N . LYS A 1 430 ? 30.706 -2.399 -18.559 1.00 67.75 430 LYS A N 1
ATOM 3390 C CA . LYS A 1 430 ? 30.108 -1.366 -19.410 1.00 67.75 430 LYS A CA 1
ATOM 3391 C C . LYS A 1 430 ? 29.905 -0.011 -18.728 1.00 67.75 430 LYS A C 1
ATOM 3393 O O . LYS A 1 430 ? 29.708 0.955 -19.436 1.00 67.75 430 LYS A O 1
ATOM 3398 N N . GLY A 1 431 ? 30.001 0.080 -17.400 1.00 78.31 431 GLY A N 1
ATOM 3399 C CA . GLY A 1 431 ? 29.799 1.342 -16.684 1.00 78.31 431 GLY A CA 1
ATOM 3400 C C . GLY A 1 431 ? 28.339 1.733 -16.433 1.00 78.31 431 GLY A C 1
ATOM 3401 O O . GLY A 1 431 ? 28.104 2.790 -15.867 1.00 78.31 431 GLY A O 1
ATOM 3402 N N . ASP A 1 432 ? 27.367 0.905 -16.805 1.00 85.12 432 ASP A N 1
ATOM 3403 C CA . ASP A 1 432 ? 25.954 1.295 -16.741 1.00 85.12 432 ASP A CA 1
ATOM 3404 C C . ASP A 1 432 ? 25.336 1.039 -15.362 1.00 85.12 432 ASP A C 1
ATOM 3406 O O . ASP A 1 432 ? 25.565 -0.024 -14.783 1.00 85.12 432 ASP A O 1
ATOM 3410 N N . PHE A 1 433 ? 24.503 1.968 -14.892 1.00 88.50 433 PHE A N 1
ATOM 3411 C CA . PHE A 1 433 ? 23.480 1.773 -13.856 1.00 88.50 433 PHE A CA 1
ATOM 3412 C C . PHE A 1 433 ? 22.124 1.675 -14.528 1.00 88.50 433 PHE A C 1
ATOM 3414 O O . PHE A 1 433 ? 21.943 2.239 -15.597 1.00 88.50 433 PHE A O 1
ATOM 3421 N N . GLY A 1 434 ? 21.150 0.993 -13.938 1.00 89.81 434 GLY A N 1
ATOM 3422 C CA . GLY A 1 434 ? 19.849 0.907 -14.588 1.00 89.81 434 GLY A CA 1
ATOM 3423 C C . GLY A 1 434 ? 18.925 -0.136 -14.012 1.00 89.81 434 GLY A C 1
ATOM 3424 O O . GLY A 1 434 ? 19.259 -0.829 -13.048 1.00 89.81 434 GLY A O 1
ATOM 3425 N N . TYR A 1 435 ? 17.775 -0.270 -14.653 1.00 92.00 435 TYR A N 1
ATOM 3426 C CA . TYR A 1 435 ? 16.794 -1.285 -14.331 1.00 92.00 435 TYR A CA 1
ATOM 3427 C C . TYR A 1 435 ? 16.204 -1.906 -15.588 1.00 92.00 435 TYR A C 1
ATOM 3429 O O . TYR A 1 435 ? 16.132 -1.298 -16.654 1.00 92.00 435 TYR A O 1
ATOM 3437 N N . HIS A 1 436 ? 15.761 -3.142 -15.431 1.00 92.50 436 HIS A N 1
ATOM 3438 C CA . HIS A 1 436 ? 14.884 -3.832 -16.352 1.00 92.50 436 HIS A CA 1
ATOM 3439 C C . HIS A 1 436 ? 13.608 -4.174 -15.596 1.00 92.50 436 HIS A C 1
ATOM 3441 O O . HIS A 1 436 ? 13.680 -4.677 -14.475 1.00 92.50 436 HIS A O 1
ATOM 3447 N N . PHE A 1 437 ? 12.461 -3.922 -16.206 1.00 92.19 437 PHE A N 1
ATOM 3448 C CA . PHE A 1 437 ? 11.152 -4.190 -15.640 1.00 92.19 437 PHE A CA 1
ATOM 3449 C C . PHE A 1 437 ? 10.347 -5.019 -16.634 1.00 92.19 437 PHE A C 1
ATOM 3451 O O . PHE A 1 437 ? 10.119 -4.591 -17.762 1.00 92.19 437 PHE A O 1
ATOM 3458 N N . PHE A 1 438 ? 9.938 -6.211 -16.219 1.00 94.12 438 PHE A N 1
ATOM 3459 C CA . PHE A 1 438 ? 9.206 -7.181 -17.020 1.00 94.12 438 PHE A CA 1
ATOM 3460 C C . PHE A 1 438 ? 7.852 -7.433 -16.378 1.00 94.12 438 PHE A C 1
ATOM 3462 O O . PHE A 1 438 ? 7.737 -7.581 -15.160 1.00 94.12 438 PHE A O 1
ATOM 3469 N N . VAL A 1 439 ? 6.833 -7.557 -17.214 1.00 94.12 439 VAL A N 1
ATOM 3470 C CA . VAL A 1 439 ? 5.476 -7.875 -16.787 1.00 94.12 439 VAL A CA 1
ATOM 3471 C C . VAL A 1 439 ? 4.971 -9.023 -17.637 1.00 94.12 439 VAL A C 1
ATOM 3473 O O . VAL A 1 439 ? 4.984 -8.947 -18.870 1.00 94.12 439 VAL A O 1
ATOM 3476 N N . LYS A 1 440 ? 4.533 -10.091 -16.970 1.00 94.56 440 LYS A N 1
ATOM 3477 C CA . LYS A 1 440 ? 3.990 -11.275 -17.629 1.00 94.56 440 LYS A CA 1
ATOM 3478 C C . LYS A 1 440 ? 2.768 -10.895 -18.455 1.00 94.56 440 LYS A C 1
ATOM 3480 O O . LYS A 1 440 ? 1.854 -10.234 -17.963 1.00 94.56 440 LYS A O 1
ATOM 3485 N N . GLU A 1 441 ? 2.755 -11.327 -19.707 1.00 92.44 441 GLU A N 1
ATOM 3486 C CA . GLU A 1 441 ? 1.630 -11.111 -20.602 1.00 92.44 441 GLU A CA 1
ATOM 3487 C C . GLU A 1 441 ? 0.416 -11.912 -20.133 1.00 92.44 441 GLU A C 1
ATOM 3489 O O . GLU A 1 441 ? 0.515 -13.082 -19.743 1.00 92.44 441 GLU A O 1
ATOM 3494 N N . SER A 1 442 ? -0.751 -11.275 -20.192 1.00 87.25 442 SER A N 1
ATOM 3495 C CA . SER A 1 442 ? -2.014 -11.928 -19.872 1.00 87.25 442 SER A CA 1
ATOM 3496 C C . SER A 1 442 ? -2.669 -12.457 -21.141 1.00 87.25 442 SER A C 1
ATOM 3498 O O . SER A 1 442 ? -2.802 -11.756 -22.145 1.00 87.25 442 SER A O 1
ATOM 3500 N N . ASN A 1 443 ? -3.140 -13.702 -21.071 1.00 85.50 443 ASN A N 1
ATOM 3501 C CA . ASN A 1 443 ? -4.016 -14.270 -22.096 1.00 85.50 443 ASN A CA 1
ATOM 3502 C C . ASN A 1 443 ? -5.470 -13.798 -21.937 1.00 85.50 443 ASN A C 1
ATOM 3504 O O . ASN A 1 443 ? -6.297 -14.040 -22.820 1.00 85.50 443 ASN A O 1
ATOM 3508 N N . GLU A 1 444 ? -5.805 -13.170 -20.808 1.00 87.38 444 GLU A N 1
ATOM 3509 C CA . GLU A 1 444 ? -7.136 -12.630 -20.576 1.00 87.38 444 GLU A CA 1
ATOM 3510 C C . GLU A 1 444 ? -7.299 -11.294 -21.311 1.00 87.38 444 GLU A C 1
ATOM 3512 O O . GLU A 1 444 ? -6.429 -10.425 -21.208 1.00 87.38 444 GLU A O 1
ATOM 3517 N N . PRO A 1 445 ? -8.410 -11.088 -22.040 1.00 88.25 445 PRO A N 1
ATOM 3518 C CA . PRO A 1 445 ? -8.713 -9.783 -22.604 1.00 88.25 445 PRO A CA 1
ATOM 3519 C C . PRO A 1 445 ? -8.803 -8.737 -21.492 1.00 88.25 445 PRO A C 1
ATOM 3521 O O . PRO A 1 445 ? -9.617 -8.875 -20.579 1.00 88.25 445 PRO A O 1
ATOM 3524 N N . ILE A 1 446 ? -7.994 -7.684 -21.595 1.00 91.38 446 ILE A N 1
ATOM 3525 C CA . ILE A 1 446 ? -8.121 -6.500 -20.748 1.00 91.38 446 ILE A CA 1
ATOM 3526 C C . ILE A 1 446 ? -9.067 -5.526 -21.447 1.00 91.38 446 ILE A C 1
ATOM 3528 O O . ILE A 1 446 ? -8.897 -5.200 -22.622 1.00 91.38 446 ILE A O 1
ATOM 3532 N N . THR A 1 447 ? -10.093 -5.091 -20.729 1.00 91.38 447 THR A N 1
ATOM 3533 C CA . THR A 1 447 ? -11.086 -4.123 -21.194 1.00 91.38 447 THR A CA 1
ATOM 3534 C C . THR A 1 447 ? -10.827 -2.747 -20.575 1.00 91.38 447 THR A C 1
ATOM 3536 O O . THR A 1 447 ? -10.191 -2.660 -19.524 1.00 91.38 447 THR A O 1
ATOM 3539 N N . PRO A 1 448 ? -11.335 -1.651 -21.166 1.00 89.38 448 PRO A N 1
ATOM 3540 C CA . PRO A 1 448 ? -11.246 -0.327 -20.547 1.00 89.38 448 PRO A CA 1
ATOM 3541 C C . PRO A 1 448 ? -11.801 -0.296 -19.114 1.00 89.38 448 PRO A C 1
ATOM 3543 O O . PRO A 1 448 ? -11.223 0.338 -18.239 1.00 89.38 448 PRO A O 1
ATOM 3546 N N . ASP A 1 449 ? -12.870 -1.051 -18.841 1.00 79.88 449 ASP A N 1
ATOM 3547 C CA . ASP A 1 449 ? -13.463 -1.163 -17.502 1.00 79.88 449 ASP A CA 1
ATOM 3548 C C . ASP A 1 449 ? -12.544 -1.857 -16.480 1.00 79.88 449 ASP A C 1
ATOM 3550 O O . ASP A 1 449 ? -12.683 -1.647 -15.272 1.00 79.88 449 ASP A O 1
ATOM 3554 N N . ASP A 1 450 ? -11.627 -2.716 -16.930 1.00 83.50 450 ASP A N 1
ATOM 3555 C CA . ASP A 1 450 ? -10.694 -3.422 -16.048 1.00 83.50 450 ASP A CA 1
ATOM 3556 C C . ASP A 1 450 ? -9.664 -2.468 -15.434 1.00 83.50 450 ASP A C 1
ATOM 3558 O O . ASP A 1 450 ? -9.366 -2.560 -14.240 1.00 83.50 450 ASP A O 1
ATOM 3562 N N . ILE A 1 451 ? -9.154 -1.537 -16.244 1.00 89.56 451 ILE A N 1
ATOM 3563 C CA . ILE A 1 451 ? -8.120 -0.570 -15.853 1.00 89.56 451 ILE A CA 1
ATOM 3564 C C . ILE A 1 451 ? -8.674 0.820 -15.529 1.00 89.56 451 ILE A C 1
ATOM 3566 O O . ILE A 1 451 ? -7.923 1.714 -15.160 1.00 89.56 451 ILE A O 1
ATOM 3570 N N . ALA A 1 452 ? -9.984 1.029 -15.652 1.00 82.25 452 ALA A N 1
ATOM 3571 C CA . ALA A 1 452 ? -10.594 2.276 -15.230 1.00 82.25 452 ALA A CA 1
ATOM 3572 C C . ALA A 1 452 ? -10.429 2.474 -13.719 1.00 82.25 452 ALA A C 1
ATOM 3574 O O . ALA A 1 452 ? -10.696 1.568 -12.921 1.00 82.25 452 ALA A O 1
ATOM 3575 N N . GLY A 1 453 ? -10.015 3.673 -13.326 1.00 81.12 453 GLY A N 1
ATOM 3576 C CA . GLY A 1 453 ? -9.764 4.021 -11.938 1.00 81.12 453 GLY A CA 1
ATOM 3577 C C . GLY A 1 453 ? -8.749 5.143 -11.807 1.00 81.12 453 GLY A C 1
ATOM 3578 O O . GLY A 1 453 ? -8.341 5.761 -12.792 1.00 81.12 453 GLY A O 1
ATOM 3579 N N . THR A 1 454 ? -8.340 5.389 -10.567 1.00 81.69 454 THR A N 1
ATOM 3580 C CA . THR A 1 454 ? -7.331 6.398 -10.272 1.00 81.69 454 THR A CA 1
ATOM 3581 C C . THR A 1 454 ? -6.015 5.760 -9.883 1.00 81.69 454 THR A C 1
ATOM 3583 O O . THR A 1 454 ? -5.958 4.735 -9.202 1.00 81.69 454 THR A O 1
ATOM 3586 N N . TYR A 1 455 ? -4.955 6.395 -10.343 1.00 91.94 455 TYR A N 1
ATOM 3587 C CA . TYR A 1 455 ? -3.592 5.936 -10.266 1.00 91.94 455 TYR A CA 1
ATOM 3588 C C . TYR A 1 455 ? -2.750 7.022 -9.621 1.00 91.94 455 TYR A C 1
ATOM 3590 O O . TYR A 1 455 ? -2.922 8.211 -9.883 1.00 91.94 455 TYR A O 1
ATOM 3598 N N . ILE A 1 456 ? -1.814 6.595 -8.791 1.00 92.69 456 ILE A N 1
ATOM 3599 C CA . ILE A 1 456 ? -0.695 7.421 -8.388 1.00 92.69 456 ILE A CA 1
ATOM 3600 C C . ILE A 1 456 ? 0.353 7.346 -9.490 1.00 92.69 456 ILE A C 1
ATOM 3602 O O . ILE A 1 456 ? 0.783 6.257 -9.871 1.00 92.69 456 ILE A O 1
ATOM 3606 N N . VAL A 1 457 ? 0.780 8.508 -9.962 1.00 93.31 457 VAL A N 1
ATOM 3607 C CA . VAL A 1 457 ? 1.820 8.647 -10.977 1.00 93.31 457 VAL A CA 1
ATOM 3608 C C . VAL A 1 457 ? 3.167 8.803 -10.279 1.00 93.31 457 VAL A C 1
ATOM 3610 O O . VAL A 1 457 ? 3.302 9.590 -9.332 1.00 93.31 457 VAL A O 1
ATOM 3613 N N . ARG A 1 458 ? 4.168 8.058 -10.741 1.00 93.44 458 ARG A N 1
ATOM 3614 C CA . ARG A 1 458 ? 5.585 8.229 -10.404 1.00 93.44 458 ARG A CA 1
ATOM 3615 C C . ARG A 1 458 ? 6.389 8.106 -11.682 1.00 93.44 458 ARG A C 1
ATOM 3617 O O . ARG A 1 458 ? 6.111 7.217 -12.473 1.00 93.44 458 ARG A O 1
ATOM 3624 N N . PHE A 1 459 ? 7.384 8.950 -11.878 1.00 87.38 459 PHE A N 1
ATOM 3625 C CA . PHE A 1 459 ? 8.263 8.820 -13.033 1.00 87.38 459 PHE A CA 1
ATOM 3626 C C . PHE A 1 459 ? 9.664 9.313 -12.715 1.00 87.38 459 PHE A C 1
ATOM 3628 O O . PHE A 1 459 ? 9.866 10.173 -11.851 1.00 87.38 459 PHE A O 1
ATOM 3635 N N . LEU A 1 460 ? 10.616 8.729 -13.435 1.00 82.94 460 LEU A N 1
ATOM 3636 C CA . LEU A 1 460 ? 11.981 9.209 -13.555 1.00 82.94 460 LEU A CA 1
ATOM 3637 C C . LEU A 1 460 ? 12.182 9.624 -15.005 1.00 82.94 460 LEU A C 1
ATOM 3639 O O . LEU A 1 460 ? 12.036 8.793 -15.902 1.00 82.94 460 LEU A O 1
ATOM 3643 N N . GLU A 1 461 ? 12.607 10.863 -15.198 1.00 79.94 461 GLU A N 1
ATOM 3644 C CA . GLU A 1 461 ? 12.992 11.385 -16.497 1.00 79.94 461 GLU A CA 1
ATOM 3645 C C . GLU A 1 461 ? 14.477 11.725 -16.493 1.00 79.94 461 GLU A C 1
ATOM 3647 O O . GLU A 1 461 ? 14.981 12.537 -15.703 1.00 79.94 461 GLU A O 1
ATOM 3652 N N . THR A 1 462 ? 15.190 11.104 -17.423 1.00 75.38 462 THR A N 1
ATOM 3653 C CA . THR A 1 462 ? 16.570 11.468 -17.723 1.00 75.38 462 THR A CA 1
ATOM 3654 C C . THR A 1 462 ? 16.633 12.131 -19.080 1.00 75.38 462 THR A C 1
ATOM 3656 O O . THR A 1 462 ? 15.891 11.766 -19.993 1.00 75.38 462 THR A O 1
ATOM 3659 N N . SER A 1 463 ? 17.524 13.109 -19.228 1.00 71.56 463 SER A N 1
ATOM 3660 C CA . SER A 1 463 ? 17.863 13.569 -20.565 1.00 71.56 463 SER A CA 1
ATOM 3661 C C . SER A 1 463 ? 18.625 12.472 -21.307 1.00 71.56 463 SER A C 1
ATOM 3663 O O . SER A 1 463 ? 19.299 11.639 -20.705 1.00 71.56 463 SER A O 1
ATOM 3665 N N . VAL A 1 464 ? 18.595 12.521 -22.634 1.00 67.88 464 VAL A N 1
ATOM 3666 C CA . VAL A 1 464 ? 19.461 11.714 -23.517 1.00 67.88 464 VAL A CA 1
ATOM 3667 C C . VAL A 1 464 ? 20.962 11.809 -23.184 1.00 67.88 464 VAL A C 1
ATOM 3669 O O . VAL A 1 464 ? 21.712 10.901 -23.521 1.00 67.88 464 VAL A O 1
ATOM 3672 N N . PHE A 1 465 ? 21.385 12.860 -22.471 1.00 67.00 465 PHE A N 1
ATOM 3673 C CA . PHE A 1 465 ? 22.738 13.040 -21.929 1.00 67.00 465 PHE A CA 1
ATOM 3674 C C . PHE A 1 465 ? 22.823 12.658 -20.444 1.00 67.00 465 PHE A C 1
ATOM 3676 O O . PHE A 1 465 ? 23.504 13.346 -19.680 1.00 67.00 465 PHE A O 1
ATOM 3683 N N . GLY A 1 466 ? 22.055 11.654 -20.001 1.00 59.03 466 GLY A N 1
ATOM 3684 C CA . GLY A 1 466 ? 22.160 11.017 -18.680 1.00 59.03 466 GLY A CA 1
ATOM 3685 C C . GLY A 1 466 ? 21.956 11.931 -17.470 1.00 59.03 466 GLY A C 1
ATOM 3686 O O . GLY A 1 466 ? 22.242 11.534 -16.341 1.00 59.03 466 GLY A O 1
ATOM 3687 N N . GLN A 1 467 ? 21.457 13.154 -17.669 1.00 64.69 467 GLN A N 1
ATOM 3688 C CA . GLN A 1 467 ? 21.176 14.086 -16.579 1.00 64.69 467 GLN A CA 1
ATOM 3689 C C . GLN A 1 467 ? 19.803 13.743 -15.990 1.00 64.69 467 GLN A C 1
ATOM 3691 O O . GLN A 1 467 ? 18.822 13.831 -16.734 1.00 64.69 467 GLN A O 1
ATOM 3696 N N . PRO A 1 468 ? 19.677 13.388 -14.693 1.00 58.19 468 PRO A N 1
ATOM 3697 C CA . PRO A 1 468 ? 18.371 13.368 -14.047 1.00 58.19 468 PRO A CA 1
ATOM 3698 C C . PRO A 1 468 ? 17.892 14.812 -13.986 1.00 58.19 468 PRO A C 1
ATOM 3700 O O . PRO A 1 468 ? 18.448 15.646 -13.272 1.00 58.19 468 PRO A O 1
ATOM 3703 N N . PHE A 1 469 ? 16.900 15.161 -14.778 1.00 68.06 469 PHE A N 1
ATOM 3704 C CA . PHE A 1 469 ? 16.390 16.525 -14.715 1.00 68.06 469 PHE A CA 1
ATOM 3705 C C . PHE A 1 469 ? 15.165 16.580 -13.813 1.00 68.06 469 PHE A C 1
ATOM 3707 O O . PHE A 1 469 ? 14.843 17.635 -13.268 1.00 68.06 469 PHE A O 1
ATOM 3714 N N . THR A 1 470 ? 14.482 15.445 -13.644 1.00 72.69 470 THR A N 1
ATOM 3715 C CA . THR A 1 470 ? 13.197 15.422 -12.974 1.00 72.69 470 THR A CA 1
ATOM 3716 C C . THR A 1 470 ? 12.897 14.035 -12.413 1.00 72.69 470 THR A C 1
ATOM 3718 O O . THR A 1 470 ? 13.126 12.994 -13.028 1.00 72.69 470 THR A O 1
ATOM 3721 N N . CYS A 1 471 ? 12.391 14.035 -11.194 1.00 80.38 471 CYS A N 1
ATOM 3722 C CA . CYS A 1 471 ? 11.590 12.949 -10.670 1.00 80.38 471 CYS A CA 1
ATOM 3723 C C . CYS A 1 471 ? 10.259 13.589 -10.326 1.00 80.38 471 CYS A C 1
ATOM 3725 O O . CYS A 1 471 ? 10.218 14.726 -9.838 1.00 80.38 471 CYS A O 1
ATOM 3727 N N . GLY A 1 472 ? 9.174 12.900 -10.632 1.00 81.69 472 GLY A N 1
ATOM 3728 C CA . GLY A 1 472 ? 7.864 13.495 -10.499 1.00 81.69 472 GLY A CA 1
ATOM 3729 C C . GLY A 1 472 ? 6.857 12.569 -9.871 1.00 81.69 472 GLY A C 1
ATOM 3730 O O . GLY A 1 472 ? 7.005 11.343 -9.809 1.00 81.69 472 GLY A O 1
ATOM 3731 N N . LYS A 1 473 ? 5.822 13.209 -9.348 1.00 90.69 473 LYS A N 1
ATOM 3732 C CA . LYS A 1 473 ? 4.704 12.534 -8.724 1.00 90.69 473 LYS A CA 1
ATOM 3733 C C . LYS A 1 473 ? 3.407 13.254 -9.004 1.00 90.69 473 LYS A C 1
ATOM 3735 O O . LYS A 1 473 ? 3.370 14.477 -9.102 1.00 90.69 473 LYS A O 1
ATOM 3740 N N . GLY A 1 474 ? 2.336 12.487 -9.067 1.00 89.06 474 GLY A N 1
ATOM 3741 C CA . GLY A 1 474 ? 1.028 13.030 -9.364 1.00 89.06 474 GLY A CA 1
ATOM 3742 C C . GLY A 1 474 ? -0.070 12.000 -9.239 1.00 89.06 474 GLY A C 1
ATOM 3743 O O . GLY A 1 474 ? 0.097 10.943 -8.623 1.00 89.06 474 GLY A O 1
ATOM 3744 N N . THR A 1 475 ? -1.177 12.314 -9.886 1.00 88.00 475 THR A N 1
ATOM 3745 C CA . THR A 1 475 ? -2.345 11.451 -10.018 1.00 88.00 475 THR A CA 1
ATOM 3746 C C . THR A 1 475 ? -2.731 11.336 -11.481 1.00 88.00 475 THR A C 1
ATOM 3748 O O . THR A 1 475 ? -2.562 12.287 -12.238 1.00 88.00 475 THR A O 1
ATOM 3751 N N . ALA A 1 476 ? -3.268 10.187 -11.873 1.00 89.38 476 ALA A N 1
ATOM 3752 C CA . ALA A 1 476 ? -3.834 9.975 -13.194 1.00 89.38 476 ALA A CA 1
ATOM 3753 C C . ALA A 1 476 ? -5.165 9.240 -13.095 1.00 89.38 476 ALA A C 1
ATOM 3755 O O . ALA A 1 476 ? -5.323 8.340 -12.273 1.00 89.38 476 ALA A O 1
ATOM 3756 N N . VAL A 1 477 ? -6.117 9.600 -13.948 1.00 84.25 477 VAL A N 1
ATOM 3757 C CA . VAL A 1 477 ? -7.431 8.964 -14.034 1.00 84.25 477 VAL A CA 1
ATOM 3758 C C . VAL A 1 477 ? -7.552 8.290 -15.390 1.00 84.25 477 VAL A C 1
ATOM 3760 O O . VAL A 1 477 ? -7.502 8.950 -16.425 1.00 84.25 477 VAL A O 1
ATOM 3763 N N . ILE A 1 478 ? -7.744 6.972 -15.381 1.00 87.00 478 ILE A N 1
ATOM 3764 C CA . ILE A 1 478 ? -8.062 6.188 -16.575 1.00 87.00 478 ILE A CA 1
ATOM 3765 C C . ILE A 1 478 ? -9.569 5.982 -16.618 1.00 87.00 478 ILE A C 1
ATOM 3767 O O . ILE A 1 478 ? -10.171 5.480 -15.665 1.00 87.00 478 ILE A O 1
ATOM 3771 N N . ARG A 1 479 ? -10.182 6.352 -17.739 1.00 82.81 479 ARG A N 1
ATOM 3772 C CA . ARG A 1 479 ? -11.625 6.262 -17.959 1.00 82.81 479 ARG A CA 1
ATOM 3773 C C . ARG A 1 479 ? -11.984 5.139 -18.930 1.00 82.81 479 ARG A C 1
ATOM 3775 O O . ARG A 1 479 ? -11.238 4.901 -19.880 1.00 82.81 479 ARG A O 1
ATOM 3782 N N . PRO A 1 480 ? -13.150 4.484 -18.774 1.00 82.25 480 PRO A N 1
ATOM 3783 C CA . PRO A 1 480 ? -13.598 3.442 -19.702 1.00 82.25 480 PRO A CA 1
ATOM 3784 C C . PRO A 1 480 ? -13.839 3.907 -21.145 1.00 82.25 480 PRO A C 1
ATOM 3786 O O . PRO A 1 480 ? -13.935 3.084 -22.051 1.00 82.25 480 PRO A O 1
ATOM 3789 N N . ASP A 1 481 ? -13.984 5.214 -21.367 1.00 85.56 481 ASP A N 1
ATOM 3790 C CA . ASP A 1 481 ? -14.198 5.809 -22.690 1.00 85.56 481 ASP A CA 1
ATOM 3791 C C . ASP A 1 481 ? -12.920 5.889 -23.542 1.00 85.56 481 ASP A C 1
ATOM 3793 O O . ASP A 1 481 ? -12.993 6.283 -24.707 1.00 85.56 481 ASP A O 1
ATOM 3797 N N . GLY A 1 482 ? -11.777 5.463 -22.994 1.00 91.12 482 GLY A N 1
ATOM 3798 C CA . GLY A 1 482 ? -10.486 5.507 -23.670 1.00 91.12 482 GLY A CA 1
ATOM 3799 C C . GLY A 1 482 ? -9.677 6.764 -23.361 1.00 91.12 482 GLY A C 1
ATOM 3800 O O . GLY A 1 482 ? -8.733 7.041 -24.091 1.00 91.12 482 GLY A O 1
ATOM 3801 N N . THR A 1 483 ? -10.013 7.521 -22.315 1.00 90.19 483 THR A N 1
ATOM 3802 C CA . THR A 1 483 ? -9.266 8.722 -21.913 1.00 90.19 483 THR A CA 1
ATOM 3803 C C . THR A 1 483 ? -8.385 8.483 -20.678 1.00 90.19 483 THR A C 1
ATOM 3805 O O . THR A 1 483 ? -8.816 7.860 -19.707 1.00 90.19 483 THR A O 1
ATOM 3808 N N . LEU A 1 484 ? -7.154 8.998 -20.710 1.00 92.06 484 LEU A N 1
ATOM 3809 C CA . LEU A 1 484 ? -6.224 9.132 -19.585 1.00 92.06 484 LEU A CA 1
ATOM 3810 C C . LEU A 1 484 ? -6.036 10.627 -19.299 1.00 92.06 484 LEU A C 1
ATOM 3812 O O . LEU A 1 484 ? -5.573 11.363 -20.166 1.00 92.06 484 LEU A O 1
ATOM 3816 N N . GLU A 1 485 ? -6.344 11.059 -18.082 1.00 87.69 485 GLU A N 1
ATOM 3817 C CA . GLU A 1 485 ? -5.993 12.388 -17.568 1.00 87.69 485 GLU A CA 1
ATOM 3818 C C . GLU A 1 485 ? -4.871 12.270 -16.543 1.00 87.69 485 GLU A C 1
ATOM 3820 O O . GLU A 1 485 ? -4.839 11.294 -15.792 1.00 87.69 485 GLU A O 1
ATOM 3825 N N . TRP A 1 486 ? -3.992 13.265 -16.458 1.00 90.06 486 TRP A N 1
ATOM 3826 C CA . TRP A 1 486 ? -2.978 13.337 -15.407 1.00 90.06 486 TRP A CA 1
ATOM 3827 C C . TRP A 1 486 ? -2.808 14.751 -14.857 1.00 90.06 486 TRP A C 1
ATOM 3829 O O . TRP A 1 486 ? -3.065 15.746 -15.531 1.00 90.06 486 TRP A O 1
ATOM 3839 N N . ASP A 1 487 ? -2.361 14.802 -13.608 1.00 85.94 487 ASP A N 1
ATOM 3840 C CA . ASP A 1 487 ? -1.965 15.995 -12.868 1.00 85.94 487 ASP A CA 1
ATOM 3841 C C . ASP A 1 487 ? -0.691 15.631 -12.094 1.00 85.94 487 ASP A C 1
ATOM 3843 O O . ASP A 1 487 ? -0.740 14.828 -11.154 1.00 85.94 487 ASP A O 1
ATOM 3847 N N . ALA A 1 488 ? 0.458 16.138 -12.542 1.00 88.06 488 ALA A N 1
ATOM 3848 C CA . ALA A 1 488 ? 1.765 15.740 -12.040 1.00 88.06 488 ALA A CA 1
ATOM 3849 C C . ALA A 1 488 ? 2.714 16.915 -11.797 1.00 88.06 488 ALA A C 1
ATOM 3851 O O . ALA A 1 488 ? 2.791 17.871 -12.565 1.00 88.06 488 ALA A O 1
ATOM 3852 N N . TYR A 1 489 ? 3.488 16.803 -10.720 1.00 86.31 489 TYR A N 1
ATOM 3853 C CA . TYR A 1 489 ? 4.495 17.770 -10.311 1.00 86.31 489 TYR A CA 1
ATOM 3854 C C . TYR A 1 489 ? 5.886 17.180 -10.446 1.00 86.31 489 TYR A C 1
ATOM 3856 O O . TYR A 1 489 ? 6.151 16.064 -9.993 1.00 86.31 489 TYR A O 1
ATOM 3864 N N . TYR A 1 490 ? 6.788 17.984 -10.987 1.00 85.81 490 TYR A N 1
ATOM 3865 C CA . TYR A 1 490 ? 8.174 17.619 -11.206 1.00 85.81 490 TYR A CA 1
ATOM 3866 C C . TYR A 1 490 ? 9.062 18.207 -10.108 1.00 85.81 490 TYR A C 1
ATOM 3868 O O . TYR A 1 490 ? 8.767 19.268 -9.549 1.00 85.81 490 TYR A O 1
ATOM 3876 N N . SER A 1 491 ? 10.197 17.569 -9.824 1.00 82.25 491 SER A N 1
ATOM 3877 C CA . SER A 1 491 ? 11.148 18.023 -8.798 1.00 82.25 491 SER A CA 1
ATOM 3878 C C . SER A 1 491 ? 11.735 19.421 -9.057 1.00 82.25 491 SER A C 1
ATOM 3880 O O . SER A 1 491 ? 12.155 20.096 -8.118 1.00 82.25 491 SER A O 1
ATOM 3882 N N . TYR A 1 492 ? 11.709 19.914 -10.300 1.00 81.31 492 TYR A N 1
ATOM 3883 C CA . TYR A 1 492 ? 12.117 21.281 -10.657 1.00 81.31 492 TYR A CA 1
ATOM 3884 C C . TYR A 1 492 ? 10.978 22.316 -10.569 1.00 81.31 492 TYR A C 1
ATOM 3886 O O . TYR A 1 492 ? 11.179 23.492 -10.881 1.00 81.31 492 TYR A O 1
ATOM 3894 N N . GLY A 1 493 ? 9.794 21.905 -10.104 1.00 83.31 493 GLY A N 1
ATOM 3895 C CA . GLY A 1 493 ? 8.651 22.775 -9.830 1.00 83.31 493 GLY A CA 1
ATOM 3896 C C . GLY A 1 493 ? 7.693 22.988 -11.001 1.00 83.31 493 GLY A C 1
ATOM 3897 O O . GLY A 1 493 ? 6.749 23.765 -10.853 1.00 83.31 493 GLY A O 1
ATOM 3898 N N . GLU A 1 494 ? 7.907 22.328 -12.142 1.00 85.38 494 GLU A N 1
ATOM 3899 C CA . GLU A 1 494 ? 6.890 22.266 -13.194 1.00 85.38 494 GLU A CA 1
ATOM 3900 C C . GLU A 1 494 ? 5.668 21.481 -12.722 1.00 85.38 494 GLU A C 1
ATOM 3902 O O . GLU A 1 494 ? 5.746 20.605 -11.855 1.00 85.38 494 GLU A O 1
ATOM 3907 N N . HIS A 1 495 ? 4.526 21.862 -13.277 1.00 87.25 495 HIS A N 1
ATOM 3908 C CA . HIS A 1 495 ? 3.232 21.246 -13.057 1.00 87.25 495 HIS A CA 1
ATOM 3909 C C . HIS A 1 495 ? 2.651 20.959 -14.433 1.00 87.25 495 HIS A C 1
ATOM 3911 O O . HIS A 1 495 ? 2.385 21.898 -15.185 1.00 87.25 495 HIS A O 1
ATOM 3917 N N . ASP A 1 496 ? 2.497 19.681 -14.754 1.00 85.19 496 ASP A N 1
ATOM 3918 C CA . ASP A 1 496 ? 1.905 19.233 -16.005 1.00 85.19 496 ASP A CA 1
ATOM 3919 C C . ASP A 1 496 ? 0.516 18.663 -15.740 1.00 85.19 496 ASP A C 1
ATOM 3921 O O . ASP A 1 496 ? 0.310 17.839 -14.846 1.00 85.19 496 ASP A O 1
ATOM 3925 N N . VAL A 1 497 ? -0.440 19.150 -16.522 1.00 86.81 497 VAL A N 1
ATOM 3926 C CA . VAL A 1 497 ? -1.834 18.729 -16.480 1.00 86.81 497 VAL A CA 1
ATOM 3927 C C . VAL A 1 497 ? -2.259 18.491 -17.912 1.00 86.81 497 VAL A C 1
ATOM 3929 O O . VAL A 1 497 ? -2.252 19.413 -18.734 1.00 86.81 497 VAL A O 1
ATOM 3932 N N . GLY A 1 498 ? -2.656 17.260 -18.197 1.00 88.50 498 GLY A N 1
ATOM 3933 C CA . GLY A 1 498 ? -2.931 16.831 -19.553 1.00 88.50 498 GLY A CA 1
ATOM 3934 C C . GLY A 1 498 ? -4.023 15.784 -19.641 1.00 88.50 498 GLY A C 1
ATOM 3935 O O . GLY A 1 498 ? -4.478 15.209 -18.652 1.00 88.50 498 GLY A O 1
ATOM 3936 N N . GLU A 1 499 ? -4.452 15.567 -20.877 1.00 90.75 499 GLU A N 1
ATOM 3937 C CA . GLU A 1 499 ? -5.384 14.520 -21.259 1.00 90.75 499 GLU A CA 1
ATOM 3938 C C . GLU A 1 499 ? -4.892 13.901 -22.568 1.00 90.75 499 GLU A C 1
ATOM 3940 O O . GLU A 1 499 ? -4.462 14.610 -23.483 1.00 90.75 499 GLU A O 1
ATOM 3945 N N . MET A 1 500 ? -4.983 12.579 -22.675 1.00 91.12 500 MET A N 1
ATOM 3946 C CA . MET A 1 500 ? -4.749 11.861 -23.919 1.00 91.12 500 MET A CA 1
ATOM 3947 C C . MET A 1 500 ? -5.695 10.674 -24.072 1.00 91.12 500 MET A C 1
ATOM 3949 O O . MET A 1 500 ? -6.273 10.177 -23.108 1.00 91.12 500 MET A O 1
ATOM 3953 N N . THR A 1 501 ? -5.832 10.185 -25.301 1.00 93.06 501 THR A N 1
ATOM 3954 C CA . THR A 1 501 ? -6.547 8.934 -25.561 1.00 93.06 501 THR A CA 1
ATOM 3955 C C . THR A 1 501 ? -5.615 7.740 -25.424 1.00 93.06 501 THR A C 1
ATOM 3957 O O . THR A 1 501 ? -4.460 7.813 -25.842 1.00 93.06 501 THR A O 1
ATOM 3960 N N . TYR A 1 502 ? -6.136 6.622 -24.931 1.00 93.75 502 TYR A N 1
ATOM 3961 C CA . TYR A 1 502 ? -5.465 5.333 -24.920 1.00 93.75 502 TYR A CA 1
ATOM 3962 C C . TYR A 1 502 ? -6.265 4.280 -25.695 1.00 93.75 502 TYR A C 1
ATOM 3964 O O . TYR A 1 502 ? -7.484 4.366 -25.855 1.00 93.75 502 TYR A O 1
ATOM 3972 N N . ALA A 1 503 ? -5.571 3.255 -26.177 1.00 93.50 503 ALA A N 1
ATOM 3973 C CA . ALA A 1 503 ? -6.167 2.083 -26.799 1.00 93.50 503 ALA A CA 1
ATOM 3974 C C . ALA A 1 503 ? -5.509 0.809 -26.269 1.00 93.50 503 ALA A C 1
ATOM 3976 O O . ALA A 1 503 ? -4.287 0.728 -26.155 1.00 93.50 503 ALA A O 1
ATOM 3977 N N . LEU A 1 504 ? -6.324 -0.198 -25.960 1.00 92.69 504 LEU A N 1
ATOM 3978 C CA . LEU A 1 504 ? -5.844 -1.484 -25.462 1.00 92.69 504 LEU A CA 1
ATOM 3979 C C . LEU A 1 504 ? -5.472 -2.413 -26.615 1.00 92.69 504 LEU A C 1
ATOM 3981 O O . LEU A 1 504 ? -6.239 -2.592 -27.564 1.00 92.69 504 LEU A O 1
ATOM 3985 N N . GLY A 1 505 ? -4.286 -2.998 -26.507 1.00 86.12 505 GLY A N 1
ATOM 3986 C CA . GLY A 1 505 ? -3.757 -3.996 -27.421 1.00 86.12 505 GLY A CA 1
ATOM 3987 C C . GLY A 1 505 ? -3.870 -5.418 -26.859 1.00 86.12 505 GLY A C 1
ATOM 3988 O O . GLY A 1 505 ? -4.314 -5.631 -25.729 1.00 86.12 505 GLY A O 1
ATOM 3989 N N . PRO A 1 506 ? -3.475 -6.431 -27.647 1.00 82.94 506 PRO A N 1
ATOM 3990 C CA . PRO A 1 506 ? -3.362 -7.800 -27.154 1.00 82.94 506 PRO A CA 1
ATOM 3991 C C . PRO A 1 506 ? -2.281 -7.919 -26.068 1.00 82.94 506 PRO A C 1
ATOM 3993 O O . PRO A 1 506 ? -1.362 -7.108 -26.006 1.00 82.94 506 PRO A O 1
ATOM 3996 N N . GLY A 1 507 ? -2.363 -8.964 -25.245 1.00 73.69 507 GLY A N 1
ATOM 3997 C CA . GLY A 1 507 ? -1.247 -9.418 -24.409 1.00 73.69 507 GLY A CA 1
ATOM 3998 C C . GLY A 1 507 ? -1.018 -8.668 -23.100 1.00 73.69 507 GLY A C 1
ATOM 3999 O O . GLY A 1 507 ? -0.220 -9.173 -22.331 1.00 73.69 507 GLY A O 1
ATOM 4000 N N . ASN A 1 508 ? -1.773 -7.592 -22.810 1.00 88.75 508 ASN A N 1
ATOM 4001 C CA . ASN A 1 508 ? -1.619 -6.597 -21.718 1.00 88.75 508 ASN A CA 1
ATOM 4002 C C . ASN A 1 508 ? -1.106 -5.210 -22.156 1.00 88.75 508 ASN A C 1
ATOM 4004 O O . ASN A 1 508 ? -0.778 -4.372 -21.317 1.00 88.75 508 ASN A O 1
ATOM 4008 N N . LYS A 1 509 ? -1.070 -4.950 -23.463 1.00 90.25 509 LYS A N 1
ATOM 4009 C CA . LYS A 1 509 ? -0.579 -3.689 -24.018 1.00 90.25 509 LYS A CA 1
ATOM 4010 C C . LYS A 1 509 ? -1.587 -2.551 -23.871 1.00 90.25 509 LYS A C 1
ATOM 4012 O O . LYS A 1 509 ? -2.783 -2.730 -24.112 1.00 90.25 509 LYS A O 1
ATOM 4017 N N . ILE A 1 510 ? -1.085 -1.359 -23.580 1.00 91.62 510 ILE A N 1
ATOM 4018 C CA . ILE A 1 510 ? -1.805 -0.087 -23.688 1.00 91.62 510 ILE A CA 1
ATOM 4019 C C . ILE A 1 510 ? -1.013 0.829 -24.613 1.00 91.62 510 ILE A C 1
ATOM 4021 O O . ILE A 1 510 ? 0.191 0.952 -24.476 1.00 91.62 510 ILE A O 1
ATOM 4025 N N . SER A 1 511 ? -1.671 1.449 -25.578 1.00 90.62 511 SER A N 1
ATOM 4026 C CA . SER A 1 511 ? -1.063 2.406 -26.506 1.00 90.62 511 SER A CA 1
ATOM 4027 C C . SER A 1 511 ? -1.695 3.772 -26.312 1.00 90.62 511 SER A C 1
ATOM 4029 O O . SER A 1 511 ? -2.845 3.850 -25.875 1.00 90.62 511 SER A O 1
ATOM 4031 N N . PHE A 1 512 ? -0.982 4.835 -26.673 1.00 88.62 512 PHE A N 1
ATOM 4032 C CA . PHE A 1 512 ? -1.460 6.211 -26.537 1.00 88.62 512 PHE A CA 1
ATOM 4033 C C . PHE A 1 512 ? -1.502 6.916 -27.904 1.00 88.62 512 PHE A C 1
ATOM 4035 O O . PHE A 1 512 ? -0.562 7.621 -28.269 1.00 88.62 512 PHE A O 1
ATOM 4042 N N . PRO A 1 513 ? -2.556 6.701 -28.721 1.00 83.25 513 PRO A N 1
ATOM 4043 C CA . PRO A 1 513 ? -2.597 7.188 -30.098 1.00 83.25 513 PRO A CA 1
ATOM 4044 C C . PRO A 1 513 ? -2.511 8.713 -30.208 1.00 83.25 513 PRO A C 1
ATOM 4046 O O . PRO A 1 513 ? -3.146 9.443 -29.449 1.00 83.25 513 PRO A O 1
ATOM 4049 N N . GLY A 1 514 ? -1.800 9.199 -31.228 1.00 74.25 514 GLY A N 1
ATOM 4050 C CA . GLY A 1 514 ? -1.754 10.625 -31.570 1.00 74.25 514 GLY A CA 1
ATOM 4051 C C . GLY A 1 514 ? -0.783 11.467 -30.741 1.00 74.25 514 GLY A C 1
ATOM 4052 O O . GLY A 1 514 ? -0.576 12.637 -31.072 1.00 74.25 514 GLY A O 1
ATOM 4053 N N . SER A 1 515 ? -0.133 10.891 -29.731 1.00 66.94 515 SER A N 1
ATOM 4054 C CA . SER A 1 515 ? 1.142 11.420 -29.254 1.00 66.94 515 SER A CA 1
ATOM 4055 C C . SER A 1 515 ? 2.195 11.241 -30.365 1.00 66.94 515 SER A C 1
ATOM 4057 O O . SER A 1 515 ? 2.027 10.443 -31.292 1.00 66.94 515 SER A O 1
ATOM 4059 N N . ALA A 1 516 ? 3.330 11.939 -30.285 1.00 57.00 516 ALA A N 1
ATOM 4060 C CA . ALA A 1 516 ? 4.480 11.644 -31.154 1.00 57.00 516 ALA A CA 1
ATOM 4061 C C . ALA A 1 516 ? 5.116 10.257 -30.864 1.00 57.00 516 ALA A C 1
ATOM 4063 O O . ALA A 1 516 ? 6.155 9.921 -31.430 1.00 57.00 516 ALA A O 1
ATOM 4064 N N . HIS A 1 517 ? 4.456 9.479 -30.005 1.00 58.19 517 HIS A N 1
ATOM 4065 C CA . HIS A 1 517 ? 4.926 8.391 -29.173 1.00 58.19 517 HIS A CA 1
ATOM 4066 C C . HIS A 1 517 ? 3.828 7.317 -29.174 1.00 58.19 517 HIS A C 1
ATOM 4068 O O . HIS A 1 517 ? 3.149 7.136 -28.163 1.00 58.19 517 HIS A O 1
ATOM 4074 N N . GLU A 1 518 ? 3.575 6.646 -30.311 1.00 62.16 518 GLU A N 1
ATOM 4075 C CA . GLU A 1 518 ? 2.693 5.455 -30.374 1.00 62.16 518 GLU A CA 1
ATOM 4076 C C . GLU A 1 518 ? 3.328 4.282 -29.595 1.00 62.16 518 GLU A C 1
ATOM 4078 O O . GLU A 1 518 ? 3.579 3.200 -30.117 1.00 62.16 518 GLU A O 1
ATOM 4083 N N . GLU A 1 519 ? 3.677 4.538 -28.344 1.00 65.31 519 GLU A N 1
ATOM 4084 C CA . GLU A 1 519 ? 4.435 3.684 -27.465 1.00 65.31 519 GLU A CA 1
ATOM 4085 C C . GLU A 1 519 ? 3.470 2.771 -26.725 1.00 65.31 519 GLU A C 1
ATOM 4087 O O . GLU A 1 519 ? 2.359 3.159 -26.347 1.00 65.31 519 GLU A O 1
ATOM 4092 N N . GLU A 1 520 ? 3.898 1.523 -26.565 1.00 78.81 520 GLU A N 1
ATOM 4093 C CA . GLU A 1 520 ? 3.136 0.493 -25.882 1.00 78.81 520 GLU A CA 1
ATOM 4094 C C . GLU A 1 520 ? 3.580 0.454 -24.414 1.00 78.81 520 GLU A C 1
ATOM 4096 O O . GLU A 1 520 ? 4.671 -0.011 -24.087 1.00 78.81 520 GLU A O 1
ATOM 4101 N N . GLY A 1 521 ? 2.730 0.955 -23.522 1.00 86.88 521 GLY A N 1
ATOM 4102 C CA . GLY A 1 521 ? 2.788 0.631 -22.106 1.00 86.88 521 GLY A CA 1
ATOM 4103 C C . GLY A 1 521 ? 2.303 -0.794 -21.831 1.00 86.88 521 GLY A C 1
ATOM 4104 O O . GLY A 1 521 ? 1.694 -1.457 -22.677 1.00 86.88 521 GLY A O 1
ATOM 4105 N N . ILE A 1 522 ? 2.558 -1.259 -20.613 1.00 91.06 522 ILE A N 1
ATOM 4106 C CA . ILE A 1 522 ? 2.339 -2.633 -20.178 1.00 91.06 522 ILE A CA 1
ATOM 4107 C C . ILE A 1 522 ? 1.493 -2.634 -18.906 1.00 91.06 522 ILE A C 1
ATOM 4109 O O . ILE A 1 522 ? 1.824 -1.964 -17.928 1.00 91.06 522 ILE A O 1
ATOM 4113 N N . ILE A 1 523 ? 0.404 -3.397 -18.915 1.00 93.69 523 ILE A N 1
ATOM 4114 C CA . ILE A 1 523 ? -0.527 -3.546 -17.794 1.00 93.69 523 ILE A CA 1
ATOM 4115 C C . ILE A 1 523 ? -0.170 -4.821 -17.018 1.00 93.69 523 ILE A C 1
ATOM 4117 O O . ILE A 1 523 ? 0.031 -5.883 -17.609 1.00 93.69 523 ILE A O 1
ATOM 4121 N N . SER A 1 524 ? -0.108 -4.755 -15.689 1.00 93.38 524 SER A N 1
ATOM 4122 C CA . SER A 1 524 ? 0.074 -5.949 -14.858 1.00 93.38 524 SER A CA 1
ATOM 4123 C C . SER A 1 524 ? -1.102 -6.928 -14.999 1.00 93.38 524 SER A C 1
ATOM 4125 O O . SER A 1 524 ? -2.238 -6.500 -15.221 1.00 93.38 524 SER A O 1
ATOM 4127 N N . PRO A 1 525 ? -0.882 -8.247 -14.841 1.00 90.19 525 PRO A N 1
ATOM 4128 C CA . PRO A 1 525 ? -1.948 -9.250 -14.853 1.00 90.19 525 PRO A CA 1
ATOM 4129 C C . PRO A 1 525 ? -3.146 -8.923 -13.947 1.00 90.19 525 PRO A C 1
ATOM 4131 O O . PRO A 1 525 ? -4.295 -9.132 -14.338 1.00 90.19 525 PRO A O 1
ATOM 4134 N N . ASP A 1 526 ? -2.894 -8.356 -12.767 1.00 88.81 526 ASP A N 1
ATOM 4135 C CA . ASP A 1 526 ? -3.920 -7.957 -11.797 1.00 88.81 526 ASP A CA 1
ATOM 4136 C C . ASP A 1 526 ? -4.569 -6.588 -12.085 1.00 88.81 526 ASP A C 1
ATOM 4138 O O . ASP A 1 526 ? -5.454 -6.150 -11.342 1.00 88.81 526 ASP A O 1
ATOM 4142 N N . LYS A 1 527 ? -4.143 -5.913 -13.163 1.00 91.19 527 LYS A N 1
ATOM 4143 C CA . LYS A 1 527 ? -4.645 -4.617 -13.652 1.00 91.19 527 LYS A CA 1
ATOM 4144 C C . LYS A 1 527 ? -4.483 -3.462 -12.656 1.00 91.19 527 LYS A C 1
ATOM 4146 O O . LYS A 1 527 ? -5.116 -2.412 -12.809 1.00 91.19 527 LYS A O 1
ATOM 4151 N N . SER A 1 528 ? -3.669 -3.638 -11.616 1.00 89.75 528 SER A N 1
ATOM 4152 C CA . SER A 1 528 ? -3.444 -2.624 -10.581 1.00 89.75 528 SER A CA 1
ATOM 4153 C C . SER A 1 528 ? -2.188 -1.786 -10.827 1.00 89.75 528 SER A C 1
ATOM 4155 O O . SER A 1 528 ? -1.919 -0.840 -10.089 1.00 89.75 528 SER A O 1
ATOM 4157 N N . PHE A 1 529 ? -1.424 -2.103 -11.866 1.00 93.31 529 PHE A N 1
ATOM 4158 C CA . PHE A 1 529 ? -0.198 -1.414 -12.213 1.00 93.31 529 PHE A CA 1
ATOM 4159 C C . PHE A 1 529 ? -0.093 -1.271 -13.732 1.00 93.31 529 PHE A C 1
ATOM 4161 O O . PHE A 1 529 ? -0.392 -2.200 -14.481 1.00 93.31 529 PHE A O 1
ATOM 4168 N N . ILE A 1 530 ? 0.315 -0.092 -14.191 1.00 94.25 530 ILE A N 1
ATOM 4169 C CA . ILE A 1 530 ? 0.624 0.166 -15.594 1.00 94.25 530 ILE A CA 1
ATOM 4170 C C . ILE A 1 530 ? 1.986 0.837 -15.643 1.00 94.25 530 ILE A C 1
ATOM 4172 O O . ILE A 1 530 ? 2.235 1.815 -14.942 1.00 94.25 530 ILE A O 1
ATOM 4176 N N . PHE A 1 531 ? 2.855 0.310 -16.488 1.00 91.56 531 PHE A N 1
ATOM 4177 C CA . PHE A 1 531 ? 4.121 0.929 -16.819 1.00 91.56 531 PHE A CA 1
ATOM 4178 C C . PHE A 1 531 ? 4.033 1.494 -18.234 1.00 91.56 531 PHE A C 1
ATOM 4180 O O . PHE A 1 531 ? 3.796 0.738 -19.172 1.00 91.56 531 PHE A O 1
ATOM 4187 N N . ALA A 1 532 ? 4.212 2.798 -18.402 1.00 89.19 532 ALA A N 1
ATOM 4188 C CA . ALA A 1 532 ? 4.275 3.437 -19.710 1.00 89.19 532 ALA A CA 1
ATOM 4189 C C . ALA A 1 532 ? 5.700 3.960 -19.939 1.00 89.19 532 ALA A C 1
ATOM 4191 O O . ALA A 1 532 ? 6.172 4.768 -19.138 1.00 89.19 532 ALA A O 1
ATOM 4192 N N . PRO A 1 533 ? 6.413 3.499 -20.979 1.00 81.75 533 PRO A N 1
ATOM 4193 C CA . PRO A 1 533 ? 7.676 4.118 -21.344 1.00 81.75 533 PRO A CA 1
ATOM 4194 C C . PRO A 1 533 ? 7.426 5.552 -21.823 1.00 81.75 533 PRO A C 1
ATOM 4196 O O . PRO A 1 533 ? 6.346 5.866 -22.322 1.00 81.75 533 PRO A O 1
ATOM 4199 N N . GLU A 1 534 ? 8.429 6.406 -21.657 1.00 77.12 534 GLU A N 1
ATOM 4200 C CA . GLU A 1 534 ? 8.463 7.725 -22.278 1.00 77.12 534 GLU A CA 1
ATOM 4201 C C . GLU A 1 534 ? 9.695 7.804 -23.181 1.00 77.12 534 GLU A C 1
ATOM 4203 O O . GLU A 1 534 ? 10.830 7.753 -22.692 1.00 77.12 534 GLU A O 1
ATOM 4208 N N . LEU A 1 535 ? 9.487 7.872 -24.502 1.00 66.44 535 LEU A N 1
ATOM 4209 C CA . LEU A 1 535 ? 10.565 7.862 -25.494 1.00 66.44 535 LEU A CA 1
ATOM 4210 C C . LEU A 1 535 ? 10.489 9.073 -26.425 1.00 66.44 535 LEU A C 1
ATOM 4212 O O . LEU A 1 535 ? 10.078 8.986 -27.585 1.00 66.44 535 LEU A O 1
ATOM 4216 N N . GLN A 1 536 ? 11.012 10.218 -25.990 1.00 61.62 536 GLN A N 1
ATOM 4217 C CA . GLN A 1 536 ? 11.237 11.320 -26.919 1.00 61.62 536 GLN A CA 1
ATOM 4218 C C . GLN A 1 536 ? 12.646 11.277 -27.507 1.00 61.62 536 GLN A C 1
ATOM 4220 O O . GLN A 1 536 ? 13.514 12.027 -27.080 1.00 61.62 536 GLN A O 1
ATOM 4225 N N . VAL A 1 537 ? 12.883 10.459 -28.541 1.00 54.75 537 VAL A N 1
ATOM 4226 C CA . VAL A 1 537 ? 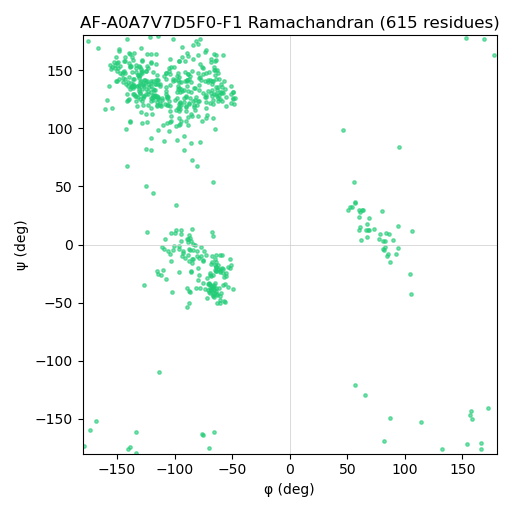14.161 10.497 -29.284 1.00 54.75 537 VAL A CA 1
ATOM 4227 C C . VAL A 1 537 ? 13.976 11.090 -30.684 1.00 54.75 537 VAL A C 1
ATOM 4229 O O . VAL A 1 537 ? 13.728 10.371 -31.653 1.00 54.75 537 VAL A O 1
ATOM 4232 N N . PRO A 1 538 ? 14.089 12.420 -30.847 1.00 58.03 538 PRO A N 1
ATOM 4233 C CA . PRO A 1 538 ? 14.230 13.022 -32.161 1.00 58.03 538 PRO A CA 1
ATOM 4234 C C . PRO A 1 538 ? 15.553 12.582 -32.794 1.00 58.03 538 PRO A C 1
ATOM 4236 O O . PRO A 1 538 ? 16.527 12.277 -32.113 1.00 58.03 538 PRO A O 1
ATOM 4239 N N . THR A 1 539 ? 15.626 12.657 -34.125 1.00 61.50 539 THR A N 1
ATOM 4240 C CA . THR A 1 539 ? 16.860 12.423 -34.901 1.00 61.50 539 THR A CA 1
ATOM 4241 C C . THR A 1 539 ? 18.061 13.266 -34.451 1.00 61.50 539 THR A C 1
ATOM 4243 O O . THR A 1 539 ? 19.191 12.916 -34.777 1.00 61.50 539 THR A O 1
ATOM 4246 N N . GLU A 1 540 ? 17.832 14.366 -33.726 1.00 58.91 540 GLU A N 1
ATOM 4247 C CA . GLU A 1 540 ? 18.872 15.154 -33.061 1.00 58.91 540 GLU A CA 1
ATOM 4248 C C . GLU A 1 540 ? 18.503 15.354 -31.581 1.00 58.91 540 GLU A C 1
ATOM 4250 O O . GLU A 1 540 ? 17.627 16.185 -31.309 1.00 58.91 540 GLU A O 1
ATOM 4255 N N . PRO A 1 541 ? 19.144 14.631 -30.640 1.00 59.41 541 PRO A N 1
ATOM 4256 C CA . PRO A 1 541 ? 18.861 14.744 -29.214 1.00 59.41 541 PRO A CA 1
ATOM 4257 C C . PRO A 1 541 ? 19.010 16.193 -28.735 1.00 59.41 541 PRO A C 1
ATOM 4259 O O . PRO A 1 541 ? 20.069 16.811 -28.848 1.00 59.41 541 PRO A O 1
ATOM 4262 N N . GLN A 1 542 ? 17.922 16.747 -28.221 1.00 64.06 542 GLN A N 1
ATOM 4263 C CA . GLN A 1 542 ? 17.852 18.031 -27.540 1.00 64.06 542 GLN A CA 1
ATOM 4264 C C . GLN A 1 542 ? 17.931 17.803 -26.032 1.00 64.06 542 GLN A C 1
ATOM 4266 O O . GLN A 1 542 ? 17.609 16.740 -25.513 1.00 64.06 542 GLN A O 1
ATOM 4271 N N . TRP A 1 543 ? 18.326 18.836 -25.299 1.00 58.97 54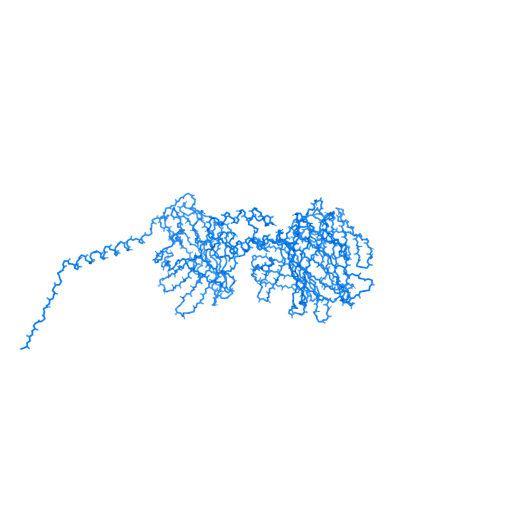3 TRP A N 1
ATOM 4272 C CA . TRP A 1 543 ? 18.438 18.768 -23.841 1.00 58.97 543 TRP A CA 1
ATOM 4273 C C . TRP A 1 543 ? 17.086 18.613 -23.120 1.00 58.97 543 TRP A C 1
ATOM 4275 O O . TRP A 1 543 ? 17.082 18.264 -21.948 1.00 58.97 543 TRP A O 1
ATOM 4285 N N . TRP A 1 544 ? 15.963 18.859 -23.806 1.00 60.59 544 TRP A N 1
ATOM 4286 C CA . TRP A 1 544 ? 14.599 18.635 -23.305 1.00 60.59 544 TRP A CA 1
ATOM 4287 C C . TRP A 1 544 ? 14.018 17.274 -23.714 1.00 60.59 544 TRP A C 1
ATOM 4289 O O . TRP A 1 544 ? 12.819 17.067 -23.581 1.00 60.59 544 TRP A O 1
ATOM 4299 N N . ASN A 1 545 ? 14.823 16.381 -24.296 1.00 63.62 545 ASN A N 1
ATOM 4300 C CA . ASN A 1 545 ? 14.362 15.046 -24.648 1.00 63.62 545 ASN A CA 1
ATOM 4301 C C . ASN A 1 545 ? 14.440 14.111 -23.456 1.00 63.62 545 ASN A C 1
ATOM 4303 O O . ASN A 1 545 ? 15.535 13.844 -22.958 1.00 63.62 545 ASN A O 1
ATOM 4307 N N . TRP A 1 546 ? 13.274 13.611 -23.062 1.00 67.88 546 TRP A N 1
ATOM 4308 C CA . TRP A 1 546 ? 13.092 12.717 -21.935 1.00 67.88 546 TRP A CA 1
ATOM 4309 C C . TRP A 1 546 ? 13.116 11.266 -22.385 1.00 67.88 546 TRP A C 1
ATOM 4311 O O . TRP A 1 546 ? 12.473 10.885 -23.368 1.00 67.88 546 TRP A O 1
ATOM 4321 N N . ILE A 1 547 ? 13.893 10.476 -21.654 1.00 65.06 547 ILE A N 1
ATOM 4322 C CA . ILE A 1 547 ? 13.837 9.024 -21.686 1.00 65.06 547 ILE A CA 1
ATOM 4323 C C . ILE A 1 547 ? 13.670 8.521 -20.258 1.00 65.06 547 ILE A C 1
ATOM 4325 O O . ILE A 1 547 ? 14.404 8.920 -19.342 1.00 65.06 547 ILE A O 1
ATOM 4329 N N . GLY A 1 548 ? 12.656 7.685 -20.069 1.00 77.81 548 GLY A N 1
ATOM 4330 C CA . GLY A 1 548 ? 12.196 7.333 -18.739 1.00 77.81 548 GLY A CA 1
ATOM 4331 C C . GLY A 1 548 ? 11.047 6.339 -18.729 1.00 77.81 548 GLY A C 1
ATOM 4332 O O . GLY A 1 548 ? 10.661 5.769 -19.751 1.00 77.81 548 GLY A O 1
ATOM 4333 N N . GLY A 1 549 ? 10.531 6.118 -17.526 1.00 84.25 549 GLY A N 1
ATOM 4334 C CA . GLY A 1 549 ? 9.414 5.223 -17.273 1.00 84.25 549 GLY A CA 1
ATOM 4335 C C . GLY A 1 549 ? 8.401 5.870 -16.345 1.00 84.25 549 GLY A C 1
ATOM 4336 O O . GLY A 1 549 ? 8.758 6.328 -15.256 1.00 84.25 549 GLY A O 1
ATOM 4337 N N . ILE A 1 550 ? 7.141 5.872 -16.768 1.00 90.25 550 ILE A N 1
ATOM 4338 C CA . ILE A 1 550 ? 5.996 6.316 -15.986 1.00 90.25 550 ILE A CA 1
ATOM 4339 C C . ILE A 1 550 ? 5.355 5.092 -15.336 1.00 90.25 550 ILE A C 1
ATOM 4341 O O . ILE A 1 550 ? 4.852 4.182 -15.995 1.00 90.25 550 ILE A O 1
ATOM 4345 N N . PHE A 1 551 ? 5.348 5.088 -14.013 1.00 93.69 551 PHE A N 1
ATOM 4346 C CA . PHE A 1 551 ? 4.681 4.111 -13.173 1.00 93.69 551 PHE A CA 1
ATOM 4347 C C . PHE A 1 551 ? 3.319 4.670 -12.762 1.00 93.69 551 PHE A C 1
ATOM 4349 O O . PHE A 1 551 ? 3.225 5.651 -12.020 1.00 93.69 551 PHE A O 1
ATOM 4356 N N . LEU A 1 552 ? 2.255 4.021 -13.218 1.00 94.69 552 LEU A N 1
ATOM 4357 C CA . LEU A 1 552 ? 0.888 4.269 -12.787 1.00 94.69 552 LEU A CA 1
ATOM 4358 C C . LEU A 1 552 ? 0.501 3.146 -11.824 1.00 94.69 552 LEU A C 1
ATOM 4360 O O . LEU A 1 552 ? 0.253 2.009 -12.228 1.00 94.69 552 LEU A O 1
ATOM 4364 N N . VAL A 1 553 ? 0.432 3.456 -10.534 1.00 94.31 553 VAL A N 1
ATOM 4365 C CA . VAL A 1 553 ? 0.067 2.490 -9.489 1.00 94.31 553 VAL A CA 1
ATOM 4366 C C . VAL A 1 553 ? -1.368 2.760 -9.059 1.00 94.31 553 VAL A C 1
ATOM 4368 O O . VAL A 1 553 ? -1.660 3.824 -8.514 1.00 94.31 553 VAL A O 1
ATOM 4371 N N . ARG A 1 554 ? -2.283 1.822 -9.314 1.00 89.56 554 ARG A N 1
ATOM 4372 C CA . ARG A 1 554 ? -3.705 1.982 -8.993 1.00 89.56 554 ARG A CA 1
ATOM 4373 C C . ARG A 1 554 ? -3.873 2.173 -7.495 1.00 89.56 554 ARG A C 1
ATOM 4375 O O . ARG A 1 554 ? -3.341 1.396 -6.700 1.00 89.56 554 ARG A O 1
ATOM 4382 N N . THR A 1 555 ? -4.641 3.186 -7.109 1.00 77.19 555 THR A N 1
ATOM 4383 C CA . THR A 1 555 ? -4.910 3.433 -5.696 1.00 77.19 555 THR A CA 1
ATOM 4384 C C . THR A 1 555 ? -5.755 2.282 -5.147 1.00 77.19 555 THR A C 1
ATOM 4386 O O . THR A 1 555 ? -6.811 1.941 -5.678 1.00 77.19 555 THR A O 1
ATOM 4389 N N . THR A 1 556 ? -5.271 1.642 -4.086 1.00 68.06 556 THR A N 1
ATOM 4390 C CA . THR A 1 556 ? -6.029 0.619 -3.338 1.00 68.06 556 THR A CA 1
ATOM 4391 C C . THR A 1 556 ? -6.798 1.214 -2.166 1.00 68.06 556 THR A C 1
ATOM 4393 O O . THR A 1 556 ? -7.589 0.531 -1.528 1.00 68.06 556 THR A O 1
ATOM 4396 N N . CYS A 1 557 ? -6.571 2.497 -1.880 1.00 60.66 557 CYS A N 1
ATOM 4397 C CA . CYS A 1 557 ? -7.077 3.191 -0.705 1.00 60.66 557 CYS A CA 1
ATOM 4398 C C . CYS A 1 557 ? -7.993 4.363 -1.083 1.00 60.66 557 CYS A C 1
ATOM 4400 O O . CYS A 1 557 ? -7.859 5.449 -0.515 1.00 60.66 557 CYS A O 1
ATOM 4402 N N . ASN A 1 558 ? -8.910 4.180 -2.041 1.00 66.94 558 ASN A N 1
ATOM 4403 C CA . ASN A 1 558 ? -9.961 5.176 -2.219 1.00 66.94 558 ASN A CA 1
ATOM 4404 C C . ASN A 1 558 ? -10.932 5.047 -1.046 1.00 66.94 558 ASN A C 1
ATOM 4406 O O . ASN A 1 558 ? -11.673 4.077 -0.945 1.00 66.94 558 ASN A O 1
ATOM 4410 N N . ILE A 1 559 ? -10.919 6.030 -0.149 1.00 68.00 559 ILE A N 1
ATOM 4411 C CA . ILE A 1 559 ? -11.753 6.003 1.053 1.00 68.00 559 ILE A CA 1
ATOM 4412 C C . ILE A 1 559 ? -13.246 5.887 0.723 1.00 68.00 559 ILE A C 1
ATOM 4414 O O . ILE A 1 559 ? -13.981 5.371 1.550 1.00 68.00 559 ILE A O 1
ATOM 4418 N N . ALA A 1 560 ? -13.682 6.317 -0.468 1.00 78.88 560 ALA A N 1
ATOM 4419 C CA . ALA A 1 560 ? -15.068 6.236 -0.922 1.00 78.88 560 ALA A CA 1
ATOM 4420 C C . ALA A 1 560 ? -15.449 4.903 -1.590 1.00 78.88 560 ALA A C 1
ATOM 4422 O O . ALA A 1 560 ? -16.624 4.722 -1.908 1.00 78.88 560 ALA A O 1
ATOM 4423 N N . ASP A 1 561 ? -14.503 3.983 -1.789 1.00 75.56 561 ASP A N 1
ATOM 4424 C CA . ASP A 1 561 ? -14.785 2.595 -2.166 1.00 75.56 561 ASP A CA 1
ATOM 4425 C C . ASP A 1 561 ? -15.227 1.840 -0.905 1.00 75.56 561 ASP A C 1
ATOM 4427 O O . ASP A 1 561 ? -14.433 1.315 -0.124 1.00 75.56 561 ASP A O 1
ATOM 4431 N N . LEU A 1 562 ? -16.530 1.888 -0.643 1.00 76.50 562 LEU A N 1
ATOM 4432 C CA . LEU A 1 562 ? -17.130 1.413 0.598 1.00 76.50 562 LEU A CA 1
ATOM 4433 C C . LEU A 1 562 ? -17.404 -0.091 0.584 1.00 76.50 562 LEU A C 1
ATOM 4435 O O . LEU A 1 562 ? -17.750 -0.647 1.633 1.00 76.50 562 LEU A O 1
ATOM 4439 N N . ASN A 1 563 ? -17.314 -0.735 -0.579 1.00 76.75 563 ASN A N 1
ATOM 4440 C CA . ASN A 1 563 ? -17.509 -2.172 -0.740 1.00 76.75 563 ASN A CA 1
ATOM 4441 C C . ASN A 1 563 ? -16.211 -2.933 -1.095 1.00 76.75 563 ASN A C 1
ATOM 4443 O O . ASN A 1 563 ? -16.249 -4.165 -1.151 1.00 76.75 563 ASN A O 1
ATOM 4447 N N . VAL A 1 564 ? -15.090 -2.220 -1.251 1.00 68.25 564 VAL A N 1
ATOM 4448 C CA . VAL A 1 564 ? -13.740 -2.738 -1.523 1.00 68.25 564 VAL A CA 1
ATOM 4449 C C . VAL A 1 564 ? -13.654 -3.460 -2.878 1.00 68.25 564 VAL A C 1
ATOM 4451 O O . VAL A 1 564 ? -12.869 -4.395 -3.059 1.00 68.25 564 VAL A O 1
ATOM 4454 N N . ASP A 1 565 ? -14.476 -3.057 -3.853 1.00 68.44 565 ASP A N 1
ATOM 4455 C CA . ASP A 1 565 ? -14.472 -3.621 -5.211 1.00 68.44 565 ASP A CA 1
ATOM 4456 C C . ASP A 1 565 ? -13.500 -2.901 -6.171 1.00 68.44 565 ASP A C 1
ATOM 4458 O O . ASP A 1 565 ? -13.397 -3.257 -7.351 1.00 68.44 565 ASP A O 1
ATOM 4462 N N . ARG A 1 566 ? -12.720 -1.945 -5.643 1.00 66.38 566 ARG A N 1
ATOM 4463 C CA . ARG A 1 566 ? -11.752 -1.075 -6.337 1.00 66.38 566 ARG A CA 1
ATOM 4464 C C . ARG A 1 566 ? -12.411 -0.090 -7.300 1.00 66.38 566 ARG A C 1
ATOM 4466 O O . ARG A 1 566 ? -11.744 0.461 -8.196 1.00 66.38 566 ARG A O 1
ATOM 4473 N N . ARG A 1 567 ? -13.717 0.135 -7.146 1.00 71.38 567 ARG A N 1
ATOM 4474 C CA . ARG A 1 567 ? -14.518 1.105 -7.890 1.00 71.38 567 ARG A CA 1
ATOM 4475 C C . ARG A 1 567 ? -15.300 1.970 -6.903 1.00 71.38 567 ARG A C 1
ATOM 4477 O O . ARG A 1 567 ? -15.627 1.552 -5.811 1.00 71.38 567 ARG A O 1
ATOM 4484 N N . VAL A 1 568 ? -15.579 3.208 -7.296 1.00 75.19 568 VAL A N 1
ATOM 4485 C CA . VAL A 1 568 ? -16.471 4.110 -6.561 1.00 75.19 568 VAL A CA 1
ATOM 4486 C C . VAL A 1 568 ? -17.674 4.351 -7.456 1.00 75.19 568 VAL A C 1
ATOM 4488 O O . VAL A 1 568 ? -17.619 5.116 -8.418 1.00 75.19 568 VAL A O 1
ATOM 4491 N N . ASN A 1 569 ? -18.750 3.616 -7.197 1.00 80.06 569 ASN A N 1
ATOM 4492 C CA . ASN A 1 569 ? -19.911 3.520 -8.071 1.00 80.06 569 ASN A CA 1
ATOM 4493 C C . ASN A 1 569 ? -21.232 3.507 -7.275 1.00 80.06 569 ASN A C 1
ATOM 4495 O O . ASN A 1 569 ? -21.263 3.637 -6.057 1.00 80.06 569 ASN A O 1
ATOM 4499 N N . PHE A 1 570 ? -22.380 3.344 -7.944 1.00 86.56 570 PHE A N 1
ATOM 4500 C CA . PHE A 1 570 ? -23.688 3.350 -7.265 1.00 86.56 570 PHE A CA 1
ATOM 4501 C C . PHE A 1 570 ? -23.879 2.293 -6.174 1.00 86.56 570 PHE A C 1
ATOM 4503 O O . PHE A 1 570 ? -24.733 2.504 -5.312 1.00 86.56 570 PHE A O 1
ATOM 4510 N N . ALA A 1 571 ? -23.096 1.216 -6.153 1.00 83.19 571 ALA A N 1
ATOM 4511 C CA . ALA A 1 571 ? -23.031 0.309 -5.016 1.00 83.19 571 ALA A CA 1
ATOM 4512 C C . ALA A 1 571 ? -22.433 1.008 -3.785 1.00 83.19 571 ALA A C 1
ATOM 4514 O O . ALA A 1 571 ? -23.039 0.955 -2.715 1.00 83.19 571 ALA A O 1
ATOM 4515 N N . ASP A 1 572 ? -21.338 1.749 -3.941 1.00 84.19 572 ASP A N 1
ATOM 4516 C CA . ASP A 1 572 ? -20.748 2.566 -2.880 1.00 84.19 572 ASP A CA 1
ATOM 4517 C C . ASP A 1 572 ? -21.686 3.672 -2.441 1.00 84.19 572 ASP A C 1
ATOM 4519 O O . ASP A 1 572 ? -21.831 3.883 -1.248 1.00 84.19 572 ASP A O 1
ATOM 4523 N N . TYR A 1 573 ? -22.415 4.332 -3.349 1.00 90.38 573 TYR A N 1
ATOM 4524 C CA . TYR A 1 573 ? -23.383 5.355 -2.918 1.00 90.38 573 TYR A CA 1
ATOM 4525 C C . TYR A 1 573 ? -24.579 4.745 -2.224 1.00 90.38 573 TYR A C 1
ATOM 4527 O O . TYR A 1 573 ? -25.148 5.366 -1.333 1.00 90.38 573 TYR A O 1
ATOM 4535 N N . ALA A 1 574 ? -24.994 3.544 -2.619 1.00 89.81 574 ALA A N 1
ATOM 4536 C CA . ALA A 1 574 ? -26.015 2.826 -1.881 1.00 89.81 574 ALA A CA 1
ATOM 4537 C C . ALA A 1 574 ? -25.506 2.502 -0.470 1.00 89.81 574 ALA A C 1
ATOM 4539 O O . ALA A 1 574 ? -26.233 2.729 0.496 1.00 89.81 574 ALA A O 1
ATOM 4540 N N . THR A 1 575 ? -24.255 2.056 -0.330 1.00 85.38 575 THR A N 1
ATOM 4541 C CA . THR A 1 575 ? -23.607 1.847 0.972 1.00 85.38 575 THR A CA 1
ATOM 4542 C C . THR A 1 575 ? -23.518 3.153 1.759 1.00 85.38 575 THR A C 1
ATOM 4544 O O . THR A 1 575 ? -24.002 3.212 2.885 1.00 85.38 575 THR A O 1
ATOM 4547 N N . PHE A 1 576 ? -23.021 4.225 1.147 1.00 90.50 576 PHE A N 1
ATOM 4548 C CA . PHE A 1 576 ? -22.932 5.571 1.699 1.00 90.50 576 PHE A CA 1
ATOM 4549 C C . PHE A 1 576 ? -24.298 6.082 2.150 1.00 90.50 576 PHE A C 1
ATOM 4551 O O . PHE A 1 576 ? -24.448 6.520 3.279 1.00 90.50 576 PHE A O 1
ATOM 4558 N N . GLY A 1 577 ? -25.324 5.978 1.308 1.00 90.44 577 GLY A N 1
ATOM 4559 C CA . GLY A 1 577 ? -26.688 6.406 1.596 1.00 90.44 577 GLY A CA 1
ATOM 4560 C C . GLY A 1 577 ? -27.330 5.589 2.713 1.00 90.44 577 GLY A C 1
ATOM 4561 O O . GLY A 1 577 ? -27.992 6.157 3.578 1.00 90.44 577 GLY A O 1
ATOM 4562 N N . ASN A 1 578 ? -27.095 4.275 2.755 1.00 86.62 578 ASN A N 1
ATOM 4563 C CA . ASN A 1 578 ? -27.529 3.427 3.868 1.00 86.62 578 ASN A CA 1
ATOM 4564 C C . ASN A 1 578 ? -26.846 3.843 5.176 1.00 86.62 578 ASN A C 1
ATOM 4566 O O . ASN A 1 578 ? -27.507 3.938 6.209 1.00 86.62 578 ASN A O 1
ATOM 4570 N N . GLN A 1 579 ? -25.547 4.134 5.124 1.00 85.62 579 GLN A N 1
ATOM 4571 C CA . GLN A 1 579 ? -24.772 4.596 6.269 1.00 85.62 579 GLN A CA 1
ATOM 4572 C C . GLN A 1 579 ? -25.175 6.021 6.700 1.00 85.62 579 GLN A C 1
ATOM 4574 O O . GLN A 1 579 ? -25.344 6.293 7.887 1.00 85.62 579 GLN A O 1
ATOM 4579 N N . TRP A 1 580 ? -25.485 6.905 5.755 1.00 89.94 580 TRP A N 1
ATOM 4580 C CA . TRP A 1 580 ? -26.047 8.226 6.025 1.00 89.94 580 TRP A CA 1
ATOM 4581 C C . TRP A 1 580 ? -27.392 8.120 6.739 1.00 89.94 580 TRP A C 1
ATOM 4583 O O . TRP A 1 580 ? -27.616 8.762 7.762 1.00 89.94 580 TRP A O 1
ATOM 4593 N N . LEU A 1 581 ? -28.290 7.266 6.247 1.00 85.81 581 LEU A N 1
ATOM 4594 C CA . LEU A 1 581 ? -29.593 7.055 6.876 1.00 85.81 581 LEU A CA 1
ATOM 4595 C C . LEU A 1 581 ? -29.482 6.426 8.267 1.00 85.81 581 LEU A C 1
ATOM 4597 O O . LEU A 1 581 ? -30.308 6.736 9.126 1.00 85.81 581 LEU A O 1
ATOM 4601 N N . ALA A 1 582 ? -28.484 5.568 8.490 1.00 78.94 582 ALA A N 1
ATOM 4602 C CA . ALA A 1 582 ? -28.204 5.016 9.809 1.00 78.94 582 ALA A CA 1
ATOM 4603 C C . ALA A 1 582 ? -27.785 6.122 10.795 1.00 78.94 582 ALA A C 1
ATOM 4605 O O . ALA A 1 582 ? -28.211 6.097 11.949 1.00 78.94 582 ALA A O 1
ATOM 4606 N N . ALA A 1 583 ? -27.017 7.121 10.331 1.00 66.56 583 ALA A N 1
ATOM 4607 C CA . ALA A 1 583 ? -26.496 8.229 11.141 1.00 66.56 583 ALA A CA 1
ATOM 4608 C C . ALA A 1 583 ? -25.780 7.752 12.422 1.00 66.56 583 ALA A C 1
ATOM 4610 O O . ALA A 1 583 ? -25.783 8.429 13.455 1.00 66.56 583 ALA A O 1
ATOM 4611 N N . GLU A 1 584 ? -25.187 6.560 12.353 1.00 62.91 584 GLU A N 1
ATOM 4612 C CA . GLU A 1 584 ? -24.415 5.963 13.433 1.00 62.91 584 GLU A CA 1
ATOM 4613 C C . GLU A 1 584 ? -22.942 6.397 13.300 1.00 62.91 584 GLU A C 1
ATOM 4615 O O . GLU A 1 584 ? -22.434 6.545 12.190 1.00 62.91 584 GLU A O 1
ATOM 4620 N N . PRO A 1 585 ? -22.230 6.669 14.402 1.00 46.62 585 PRO A N 1
ATOM 4621 C CA . PRO A 1 585 ? -20.793 6.908 14.327 1.00 46.62 585 PRO A CA 1
ATOM 4622 C C . PRO A 1 585 ? -20.003 5.638 13.957 1.00 46.62 585 PRO A C 1
ATOM 4624 O O . PRO A 1 585 ? -20.489 4.524 14.123 1.00 46.62 585 PRO A O 1
ATOM 4627 N N . GLY A 1 586 ? -18.773 5.803 13.456 1.00 50.31 586 GLY A N 1
ATOM 4628 C CA . GLY A 1 586 ? -17.889 4.684 13.074 1.00 50.31 586 GLY A CA 1
ATOM 4629 C C . GLY A 1 586 ? -18.210 4.018 11.731 1.00 50.31 586 GLY A C 1
ATOM 4630 O O . GLY A 1 586 ? -17.637 2.985 11.402 1.00 50.31 586 GLY A O 1
ATOM 4631 N N . LEU A 1 587 ? -19.120 4.598 10.953 1.00 71.00 587 LEU A N 1
ATOM 4632 C CA . LEU A 1 587 ? -19.458 4.130 9.614 1.00 71.00 587 LEU A CA 1
ATOM 4633 C C . LEU A 1 587 ? -18.309 4.414 8.636 1.00 71.00 587 LEU A C 1
ATOM 4635 O O . LEU A 1 587 ? -17.701 5.481 8.699 1.00 71.00 587 LEU A O 1
ATOM 4639 N N . SER A 1 588 ? -18.015 3.483 7.725 1.00 71.44 588 SER A N 1
ATOM 4640 C CA . SER A 1 588 ? -16.939 3.647 6.734 1.00 71.44 588 SER A CA 1
ATOM 4641 C C . SER A 1 588 ? -17.150 4.855 5.811 1.00 71.44 588 SER A C 1
ATOM 4643 O O . SER A 1 588 ? -16.184 5.422 5.318 1.00 71.44 588 SER A O 1
ATOM 4645 N N . ALA A 1 589 ? -18.398 5.301 5.660 1.00 80.00 589 ALA A N 1
ATOM 4646 C CA . ALA A 1 589 ? -18.826 6.493 4.938 1.00 80.00 589 ALA A CA 1
ATOM 4647 C C . ALA A 1 589 ? -18.506 7.823 5.638 1.00 80.00 589 ALA A C 1
ATOM 4649 O O . ALA A 1 589 ? -18.718 8.871 5.045 1.00 80.00 589 ALA A O 1
ATOM 4650 N N . ASN A 1 590 ? -18.044 7.814 6.889 1.00 73.69 590 ASN A N 1
ATOM 4651 C CA . ASN A 1 590 ? -17.647 9.015 7.629 1.00 73.69 590 ASN A CA 1
ATOM 4652 C C . ASN A 1 590 ? -16.190 9.375 7.281 1.00 73.69 590 ASN A C 1
ATOM 4654 O O . ASN A 1 590 ? -15.252 9.147 8.053 1.00 73.69 590 ASN A O 1
ATOM 4658 N N . PHE A 1 591 ? -15.995 9.876 6.065 1.00 74.12 591 PHE A N 1
ATOM 4659 C CA . PHE A 1 591 ? -14.687 10.159 5.481 1.00 74.12 591 PHE A CA 1
ATOM 4660 C C . PHE A 1 591 ? -13.939 11.285 6.183 1.00 74.12 591 PHE A C 1
ATOM 4662 O O . PHE A 1 591 ? -12.714 11.225 6.301 1.00 74.12 591 PHE A O 1
ATOM 4669 N N . ASN A 1 592 ? -14.651 12.308 6.662 1.00 69.56 592 ASN A N 1
ATOM 4670 C CA . ASN A 1 592 ? -14.032 13.414 7.394 1.00 69.56 592 ASN A CA 1
ATOM 4671 C C . ASN A 1 592 ? -13.764 13.063 8.876 1.00 69.56 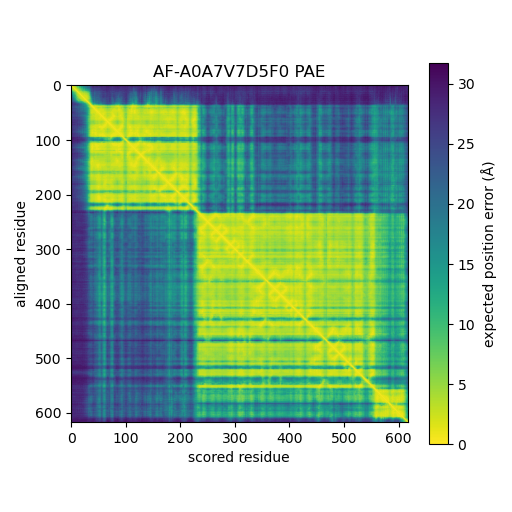592 ASN A C 1
ATOM 4673 O O . ASN A 1 592 ? -13.113 13.833 9.589 1.00 69.56 592 ASN A O 1
ATOM 4677 N N . ARG A 1 593 ? -14.233 11.881 9.304 1.00 62.56 593 ARG A N 1
ATOM 4678 C CA . ARG A 1 593 ? -14.111 11.298 10.642 1.00 62.56 593 ARG A CA 1
ATOM 4679 C C . ARG A 1 593 ? -14.748 12.149 11.746 1.00 62.56 593 ARG A C 1
ATOM 4681 O O . ARG A 1 593 ? -14.336 12.044 12.899 1.00 62.56 593 ARG A O 1
ATOM 4688 N N . ASP A 1 594 ? -15.798 12.917 11.443 1.00 68.19 594 ASP A N 1
ATOM 4689 C CA . ASP A 1 594 ? -16.491 13.789 12.401 1.00 68.19 594 ASP A CA 1
ATOM 4690 C C . ASP A 1 594 ? -17.590 13.112 13.248 1.00 68.19 594 ASP A C 1
ATOM 4692 O O . ASP A 1 594 ? -18.370 13.746 13.971 1.00 68.19 594 ASP A O 1
ATOM 4696 N N . SER A 1 595 ? -17.581 11.781 13.211 1.00 66.94 595 SER A N 1
ATOM 4697 C CA . SER A 1 595 ? -18.527 10.874 13.867 1.00 66.94 595 SER A CA 1
ATOM 4698 C C . SER A 1 595 ? -19.942 10.940 13.283 1.00 66.94 595 SER A C 1
ATOM 4700 O O . SER A 1 595 ? -20.871 10.395 13.887 1.00 66.94 595 SER A O 1
ATOM 4702 N N . ARG A 1 596 ? -20.139 11.582 12.130 1.00 76.00 596 ARG A N 1
ATOM 4703 C CA . ARG A 1 596 ? -21.399 11.575 11.386 1.00 76.00 596 ARG A CA 1
ATOM 4704 C C . ARG A 1 596 ? -21.118 11.178 9.946 1.00 76.00 596 ARG A C 1
ATOM 4706 O O . ARG A 1 596 ? -19.996 11.240 9.486 1.00 76.00 596 ARG A O 1
ATOM 4713 N N . VAL A 1 597 ? -22.148 10.689 9.270 1.00 81.19 597 VAL A N 1
ATOM 4714 C CA . VAL A 1 597 ? -22.153 10.632 7.810 1.00 81.19 597 VAL A CA 1
ATOM 4715 C C . VAL A 1 597 ? -23.070 11.762 7.392 1.00 81.19 597 VAL A C 1
ATOM 4717 O O . VAL A 1 597 ? -24.281 11.697 7.627 1.00 81.19 597 VAL A O 1
ATOM 4720 N N . ASP A 1 598 ? -22.494 12.849 6.898 1.00 87.25 598 ASP A N 1
ATOM 4721 C CA . ASP A 1 598 ? -23.240 14.044 6.543 1.00 87.25 598 ASP A CA 1
ATOM 4722 C C . ASP A 1 598 ? -22.858 14.612 5.169 1.00 87.25 598 ASP A C 1
ATOM 4724 O O . ASP A 1 598 ? -22.374 13.915 4.278 1.00 87.25 598 ASP A O 1
ATOM 4728 N N . TRP A 1 599 ? -23.194 15.879 4.932 1.00 89.25 599 TRP A N 1
ATOM 4729 C CA . TRP A 1 599 ? -22.955 16.508 3.641 1.00 89.25 599 TRP A CA 1
ATOM 4730 C C . TRP A 1 599 ? -21.463 16.738 3.358 1.00 89.25 599 TRP A C 1
ATOM 4732 O O . TRP A 1 599 ? -21.103 16.831 2.187 1.00 89.25 599 TRP A O 1
ATOM 4742 N N . LEU A 1 600 ? -20.609 16.849 4.382 1.00 84.62 600 LEU A N 1
ATOM 4743 C CA . LEU A 1 600 ? -19.158 16.928 4.219 1.00 84.62 600 LEU A CA 1
ATOM 4744 C C . LEU A 1 600 ? -18.604 15.584 3.769 1.00 84.62 600 LEU A C 1
ATOM 4746 O O . LEU A 1 600 ? -17.754 15.554 2.883 1.00 84.62 600 LEU A O 1
ATOM 4750 N N . ASP A 1 601 ? -19.126 14.484 4.303 1.00 83.69 601 ASP A N 1
ATOM 4751 C CA . ASP A 1 601 ? -18.778 13.161 3.804 1.00 83.69 601 ASP A CA 1
ATOM 4752 C C . ASP A 1 601 ? -19.330 12.941 2.413 1.00 83.69 601 ASP A C 1
ATOM 4754 O O . ASP A 1 601 ? -18.609 12.442 1.570 1.00 83.69 601 ASP A O 1
ATOM 4758 N N . LEU A 1 602 ? -20.547 13.396 2.108 1.00 89.00 602 LEU A N 1
ATOM 4759 C CA . LEU A 1 602 ? -21.048 13.350 0.735 1.00 89.00 602 LEU A CA 1
ATOM 4760 C C . LEU A 1 602 ? -20.175 14.176 -0.191 1.00 89.00 602 LEU A C 1
ATOM 4762 O O . LEU A 1 602 ? -20.001 13.800 -1.339 1.00 89.00 602 LEU A O 1
ATOM 4766 N N . LYS A 1 603 ? -19.663 15.315 0.275 1.00 83.62 603 LYS A N 1
ATOM 4767 C CA . LYS A 1 603 ? -18.740 16.126 -0.505 1.00 83.62 603 LYS A CA 1
ATOM 4768 C C . LYS A 1 603 ? -17.462 15.333 -0.773 1.00 83.62 603 LYS A C 1
ATOM 4770 O O . LYS A 1 603 ? -17.098 15.228 -1.933 1.00 83.62 603 LYS A O 1
ATOM 4775 N N . THR A 1 604 ? -16.841 14.735 0.244 1.00 77.00 604 THR A N 1
ATOM 4776 C CA . THR A 1 604 ? -15.647 13.890 0.078 1.00 77.00 604 THR A CA 1
ATOM 4777 C C . THR A 1 604 ? -15.941 12.685 -0.812 1.00 77.00 604 THR A C 1
ATOM 4779 O O . THR A 1 604 ? -15.180 12.389 -1.723 1.00 77.00 604 THR A O 1
ATOM 4782 N N . PH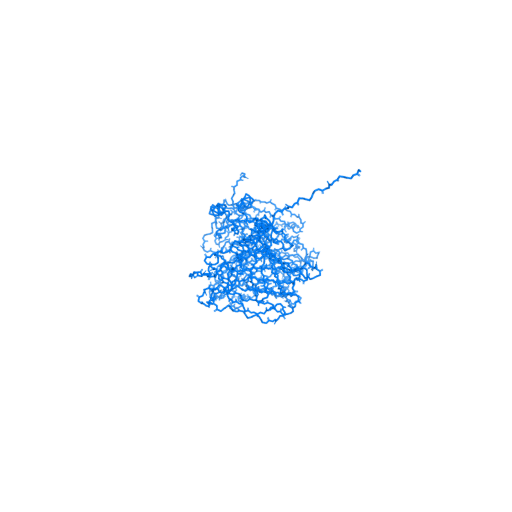E A 1 605 ? -17.076 12.026 -0.601 1.00 85.56 605 PHE A N 1
ATOM 4783 C CA . PHE A 1 605 ? -17.582 10.941 -1.424 1.00 85.56 605 PHE A CA 1
ATOM 4784 C C . PHE A 1 605 ? -17.734 11.390 -2.865 1.00 85.56 605 PHE A C 1
ATOM 4786 O O . PHE A 1 605 ? -17.248 10.719 -3.750 1.00 85.56 605 PHE A O 1
ATOM 4793 N N . ALA A 1 606 ? -18.369 12.536 -3.106 1.00 82.69 606 ALA A N 1
ATOM 4794 C CA . ALA A 1 606 ? -18.567 13.104 -4.427 1.00 82.69 606 ALA A CA 1
ATOM 4795 C C . ALA A 1 606 ? -17.229 13.494 -5.055 1.00 82.69 606 ALA A C 1
ATOM 4797 O O . ALA A 1 606 ? -17.026 13.200 -6.218 1.00 82.69 606 ALA A O 1
ATOM 4798 N N . GLU A 1 607 ? -16.294 14.082 -4.311 1.00 70.00 607 GLU A N 1
ATOM 4799 C CA . GLU A 1 607 ? -14.935 14.372 -4.781 1.00 70.00 607 GLU A CA 1
ATOM 4800 C C . GLU A 1 607 ? -14.210 13.077 -5.190 1.00 70.00 607 GLU A C 1
ATOM 4802 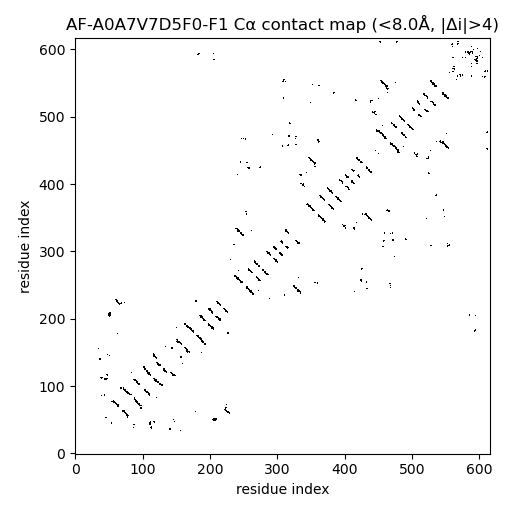O O . GLU A 1 607 ? -13.617 13.038 -6.260 1.00 70.00 607 GLU A O 1
ATOM 4807 N N . ASN A 1 608 ? -14.355 11.992 -4.421 1.00 71.06 608 ASN A N 1
ATOM 4808 C CA . ASN A 1 608 ? -13.762 10.673 -4.693 1.00 71.06 608 ASN A CA 1
ATOM 4809 C C . ASN A 1 608 ? -14.590 9.780 -5.643 1.00 71.06 608 ASN A C 1
ATOM 4811 O O . ASN A 1 608 ? -14.107 8.761 -6.129 1.00 71.06 608 ASN A O 1
ATOM 4815 N N . TRP A 1 609 ? -15.836 10.148 -5.919 1.00 71.69 609 TRP A N 1
ATOM 4816 C CA . TRP A 1 609 ? -16.717 9.536 -6.913 1.00 71.69 609 TRP A CA 1
ATOM 4817 C C . TRP A 1 609 ? -16.488 10.171 -8.274 1.00 71.69 609 TRP A C 1
ATOM 4819 O O . TRP A 1 609 ? -16.436 9.496 -9.301 1.00 71.69 609 TRP A O 1
ATOM 4829 N N . LEU A 1 610 ? -16.315 11.493 -8.281 1.00 56.03 610 LEU A N 1
ATOM 4830 C CA . LEU A 1 610 ? -15.893 12.263 -9.442 1.00 56.03 610 LEU A CA 1
ATOM 4831 C C . LEU A 1 610 ? -14.472 11.875 -9.881 1.00 56.03 610 LEU A C 1
ATOM 4833 O O . LEU A 1 610 ? -14.122 12.135 -11.025 1.00 56.03 610 LEU A O 1
ATOM 4837 N N . TRP A 1 611 ? -13.703 11.174 -9.036 1.00 50.94 611 TRP A N 1
ATOM 4838 C CA . TRP A 1 611 ? -12.473 10.474 -9.429 1.00 50.94 611 TRP A CA 1
ATOM 4839 C C . TRP A 1 611 ? -12.700 9.302 -10.406 1.00 50.94 611 TRP A C 1
ATOM 4841 O O . TRP A 1 611 ? -11.743 8.896 -11.060 1.00 50.94 611 TRP A O 1
ATOM 4851 N N . GLN A 1 612 ? -13.924 8.763 -10.547 1.00 49.47 612 GLN A N 1
ATOM 4852 C CA . GLN A 1 612 ? -14.226 7.677 -11.498 1.00 49.47 612 GLN A CA 1
ATOM 4853 C C . GLN A 1 612 ? -15.206 8.031 -12.627 1.00 49.47 612 GLN A C 1
ATOM 4855 O O . GLN A 1 612 ? -15.158 7.368 -13.663 1.00 49.47 612 GLN A O 1
ATOM 4860 N N . ALA A 1 613 ? -16.075 9.046 -12.512 1.00 42.19 613 ALA A N 1
ATOM 4861 C CA . ALA A 1 613 ? -16.975 9.381 -13.626 1.00 42.19 613 ALA A CA 1
ATOM 4862 C C . ALA A 1 613 ? -17.483 10.839 -13.694 1.00 42.19 613 ALA A C 1
ATOM 4864 O O . ALA A 1 613 ? -18.265 11.282 -12.853 1.00 42.19 613 ALA A O 1
ATOM 4865 N N . ILE A 1 614 ? -17.109 11.507 -14.799 1.00 49.16 614 ILE A N 1
ATOM 4866 C CA . ILE A 1 614 ? -17.966 12.189 -15.796 1.00 49.16 614 ILE A CA 1
ATOM 4867 C C . ILE A 1 614 ? -19.073 13.095 -15.236 1.00 49.16 614 ILE A C 1
ATOM 4869 O O . ILE A 1 614 ? -20.156 12.584 -15.017 1.00 49.16 614 ILE A O 1
ATOM 4873 N N . TRP A 1 615 ? -18.882 14.421 -15.169 1.00 35.03 615 TRP A N 1
ATOM 4874 C CA . TRP A 1 615 ? -19.885 15.435 -15.575 1.00 35.03 615 TRP A CA 1
ATOM 4875 C C . TRP A 1 615 ? -19.173 16.780 -15.836 1.00 35.03 615 TRP A C 1
ATOM 4877 O O . TRP A 1 615 ? -18.680 17.391 -14.894 1.00 35.03 615 TRP A O 1
ATOM 4887 N N . LEU A 1 616 ? -19.234 17.261 -17.090 1.00 33.34 616 LEU A N 1
ATOM 4888 C CA . LEU A 1 616 ? -18.744 18.544 -17.650 1.00 33.34 616 LEU A CA 1
ATOM 4889 C C . LEU A 1 616 ? -17.340 18.518 -18.296 1.00 33.34 616 LEU A C 1
ATOM 4891 O O . LEU A 1 616 ? -16.379 19.004 -17.713 1.00 33.34 616 LEU A O 1
ATOM 4895 N N . HIS A 1 617 ? -17.263 18.117 -19.571 1.00 35.09 617 HIS A N 1
ATOM 4896 C CA . HIS A 1 617 ? -17.364 19.072 -20.684 1.00 35.09 617 HIS A CA 1
ATOM 4897 C C . HIS A 1 617 ? -17.828 18.422 -21.988 1.00 35.09 617 HIS A C 1
ATOM 4899 O O . HIS A 1 617 ? -17.439 17.267 -22.247 1.00 35.09 617 HIS A O 1
#

Solvent-accessible surface area (backbone atoms only — not comparable to full-atom values): 31743 Å² total; per-residue (Å²): 143,85,83,87,86,84,84,85,80,81,63,76,70,59,60,53,51,54,53,48,54,51,49,51,52,51,49,57,64,64,64,66,67,66,73,75,67,44,48,72,63,96,62,15,51,58,51,78,42,44,51,60,39,57,63,49,70,75,35,66,52,49,24,40,26,33,63,80,22,51,91,28,48,36,37,41,32,27,77,40,75,49,73,59,90,83,44,42,19,31,29,39,35,39,42,37,40,64,88,54,95,51,76,16,32,38,42,34,32,32,27,25,31,79,78,38,26,32,26,35,47,35,37,40,42,26,40,84,86,60,48,76,42,80,47,73,54,95,47,64,52,62,35,32,59,72,43,68,56,74,80,47,71,74,46,62,44,54,58,57,95,67,29,34,37,31,28,72,39,64,74,35,71,47,69,60,42,94,68,64,18,60,40,40,35,54,16,32,35,32,36,36,39,45,82,86,70,48,37,35,43,32,30,27,20,45,40,62,4,74,45,36,35,40,40,47,55,101,79,74,56,77,26,35,36,36,27,40,53,76,69,60,95,80,72,65,71,56,46,51,24,39,30,32,34,48,32,18,29,71,87,78,32,48,57,42,26,31,31,40,37,36,40,29,57,81,52,35,42,36,37,39,34,38,34,79,94,41,83,49,75,52,73,48,58,46,49,70,46,76,45,96,85,39,32,35,35,45,35,41,96,88,49,69,46,61,21,27,41,52,84,48,46,34,41,34,40,33,60,57,60,48,99,82,38,34,35,32,38,36,45,38,32,28,46,38,72,89,51,54,70,75,74,63,39,43,50,24,43,36,42,32,41,34,30,30,55,81,83,25,31,37,51,46,35,35,42,39,37,37,35,42,94,88,32,42,33,46,33,43,39,37,34,72,86,71,52,74,47,78,47,73,40,48,44,49,76,42,49,89,80,25,35,36,43,36,64,98,59,69,62,32,42,37,27,52,68,49,31,35,37,30,62,31,26,47,61,51,101,82,27,36,28,33,41,35,46,33,32,33,47,31,92,64,88,78,49,49,72,64,55,34,32,44,22,26,34,33,31,47,35,22,21,55,62,24,34,61,70,35,15,22,44,34,40,31,34,35,36,59,89,34,41,38,37,40,43,35,38,34,38,78,69,52,74,51,73,52,75,46,47,45,46,75,51,77,50,36,30,35,30,30,66,87,50,104,45,78,44,69,18,44,35,33,66,78,45,43,36,35,42,32,68,42,72,51,66,58,102,66,82,47,89,87,22,41,43,38,46,37,39,34,26,26,46,72,58,54,73,45,30,69,78,74,77,75,52,46,47,72,68,21,50,50,51,36,50,52,41,36,72,63,54,48,50,66,42,76,50,26,72,76,43,63,42,42,34,50,71,68,18,48,47,52,35,46,60,50,28,54,50,60,51,88,88,89,132

pLDDT: mean 83.19, std 15.1, range [33.34, 98.25]